Protein AF-0000000068950795 (afdb_homodimer)

pLDDT: mean 86.56, std 13.79, range [25.53, 97.75]

InterPro domains:
  IPR032710 NTF2-like domain superfamily [SSF54427] (11-137)

Secondary structure (DSSP, 8-state):
--PPPHHHHHHHHHHHHHHHHTT-THHHHHHEEEEEEEEEEE-GGGB--S--EESHHHHHIIIIIIHHHHEEEEEEEEES-HHHHEETTEEEEEEEEEEEETTTTEEEEEEEEEEEEEEE-TTS-EEEEEEEEEEEEEEEEE-GGGHHHHHHHHHS-SSEE-HHHHHHHHHHHHHH-GGGGGGGGGGGGG---/--PPPHHHHHHHHHHHHHHHHTT-THHHHHHEEEEEEEEEEE-GGGB--S--EESHHHHHIIIIIIHHHHEEEEEEEEES-HHHHEETTEEEEEEEEEEEETTTTEEEEEEEEEEEEEEE-TTS-EEEEEEEEEEEEEEEEE-GGGHHHHHHHHHS-SSEE-HHHHHHHHHHHHHH-GGGGGGHHHHGGGTT-

Foldseek 3Di:
DDDDDPVLVVVLVVLVCCCVVVVNVVSCPVSDDPPDDDDDDDPQVPPPDPPDDDDPVRVCCRVPVVCCVFWPPKAKAWEADQVVQDDPQKGKTKMWMWIARPVQQKIKIWIDIKIWGWDQDPVRDIDTPDIDDDTPDIDIGHDHVCPVVVLLVVQADPHYGYLVSLLVSLCVVCVVPVVSVVCNVVSCSHDDD/DDDDDPVLLVVLVVLVCCCVVVVNVVSCPVSDDPPDDDDDDDDQVPPPDPPDDDDPVRVCCRVPVVCCVFWPPKAKAWEADQVVQDDPQKGKTKMWMWIARPVQQKIKIWIDIKIWGWDQDPVRDIDTPDIDDDTPDIDIGRDHVCPVVVLLVVQADPHYGYLVSLLVSLCVVCVVPVVSVVCNVVSCSHPPD

Solvent-accessible surface area (backbone atoms only — not comparable to full-atom values): 19348 Å² total; per-residue (Å²): 132,93,54,65,53,68,69,58,54,51,51,34,54,50,33,44,50,49,12,41,46,64,65,33,46,70,39,30,60,70,23,28,30,70,76,15,40,36,40,66,47,30,39,12,78,43,37,49,51,78,63,72,26,66,17,24,67,45,40,20,41,54,61,11,58,57,39,54,74,48,36,40,81,40,47,61,29,43,39,45,60,65,76,79,31,55,55,68,45,31,33,59,41,28,31,40,36,42,30,30,35,57,92,72,39,20,34,34,42,32,34,31,36,39,39,41,32,49,41,63,45,97,84,63,52,72,22,34,38,31,40,36,43,35,34,44,31,35,38,66,43,88,23,76,88,45,53,66,56,51,52,53,58,70,68,46,60,80,43,68,23,50,39,66,57,46,34,49,48,38,51,53,50,26,70,75,33,67,90,44,48,75,48,57,74,62,37,53,54,61,63,66,131,132,92,54,65,54,66,70,59,55,51,50,34,53,52,33,44,51,48,12,42,46,63,65,34,46,71,39,30,60,70,22,28,30,68,76,15,39,35,40,63,46,30,40,11,81,42,40,49,50,76,63,73,28,66,17,24,67,44,40,20,40,54,60,11,57,57,41,55,74,50,38,41,81,39,47,63,30,43,38,43,58,67,75,78,30,55,55,67,43,29,33,61,40,28,30,40,36,41,29,29,34,57,92,72,40,19,34,34,42,34,32,30,36,39,39,40,31,48,41,63,46,98,84,63,52,71,22,33,38,29,40,36,44,37,34,44,29,36,38,69,41,88,23,77,88,45,53,65,57,53,52,52,58,71,68,46,62,81,42,69,23,49,37,68,58,46,35,50,47,40,51,51,50,26,71,75,35,66,89,43,48,76,48,57,72,63,39,56,52,48,61,80,116

Radius of gyration: 23.15 Å; Cα contacts (8 Å, |Δi|>4): 827; chains: 2; bounding box: 52×74×47 Å

Organism: Cupriavidus necator (strain ATCC 17699 / DSM 428 / KCTC 22496 / NCIMB 10442 / H16 / Stanier 337) (NCBI:txid381666)

Sequence (386 aa):
MNTIPLATAKARLAQYVEAKDNNRPALIHEAFAPDASLTFSIDTDSISFPPKAEGADAIASTLVSEFAKTFDRCRTYYIGDVAAALDGNAMTIPWLVVMRETAASALRVGKGHYRWGFAAGDDGTYRIASLHIHIERMDTIADPGAVTLAALQAALPYPWLPAPVLAAAIEAHTGAQPALGFLNVFAQAARRSMNTIPLATAKARLAQYVEAKDNNRPALIHEAFAPDASLTFSIDTDSISFPPKAEGADAIASTLVSEFAKTFDRCRTYYIGDVAAALDGNAMTIPWLVVMRETAASALRVGKGHYRWGFAAGDDGTYRIASLHIHIERMDTIADPGAVTLAALQAALPYPWLPAPVLAAAIEAHTGAQPALGFLNVFAQAARRS

Structure (mmCIF, N/CA/C/O backbone):
data_AF-0000000068950795-model_v1
#
loop_
_entity.id
_entity.type
_entity.pdbx_description
1 polymer 'Uncharacterized protein'
#
loop_
_atom_site.group_PDB
_atom_site.id
_atom_site.type_symbol
_atom_site.label_atom_id
_atom_site.label_alt_id
_atom_site.label_comp_id
_atom_site.label_asym_id
_atom_site.label_entity_id
_atom_site.label_seq_id
_atom_site.pdbx_PDB_ins_code
_atom_site.Cartn_x
_atom_site.Cartn_y
_atom_site.Cartn_z
_atom_site.occupancy
_atom_site.B_iso_or_equiv
_atom_site.auth_seq_id
_atom_site.auth_comp_id
_atom_site.auth_asym_id
_atom_site.auth_atom_id
_atom_site.pdbx_PDB_model_num
ATOM 1 N N . MET A 1 1 ? -5.453 -40.5 3.387 1 53.06 1 MET A N 1
ATOM 2 C CA . MET A 1 1 ? -6.082 -39.25 3.031 1 53.06 1 MET A CA 1
ATOM 3 C C . MET A 1 1 ? -5.555 -38.719 1.695 1 53.06 1 MET A C 1
ATOM 5 O O . MET A 1 1 ? -4.348 -38.719 1.464 1 53.06 1 MET A O 1
ATOM 9 N N . ASN A 1 2 ? -6.336 -38.75 0.492 1 81.88 2 ASN A N 1
ATOM 10 C CA . ASN A 1 2 ? -5.926 -38.562 -0.897 1 81.88 2 ASN A CA 1
ATOM 11 C C . ASN A 1 2 ? -5.324 -37.188 -1.134 1 81.88 2 ASN A C 1
ATOM 13 O O . ASN A 1 2 ? -5.871 -36.188 -0.681 1 81.88 2 ASN A O 1
ATOM 17 N N . THR A 1 3 ? -4.094 -37.188 -1.434 1 90.31 3 THR A N 1
ATOM 18 C CA . THR A 1 3 ? -3.322 -35.969 -1.699 1 90.31 3 THR A CA 1
ATOM 19 C C . THR A 1 3 ? -3.383 -35.594 -3.18 1 90.31 3 THR A C 1
ATOM 21 O O . THR A 1 3 ? -3.457 -36.469 -4.039 1 90.31 3 THR A O 1
ATOM 24 N N . ILE A 1 4 ? -3.445 -34.344 -3.441 1 94.31 4 ILE A N 1
ATOM 25 C CA . ILE A 1 4 ? -3.447 -33.875 -4.816 1 94.31 4 ILE A CA 1
ATOM 26 C C . ILE A 1 4 ? -2.199 -34.375 -5.543 1 94.31 4 ILE A C 1
ATOM 28 O O . ILE A 1 4 ? -1.091 -34.281 -5.008 1 94.31 4 ILE A O 1
ATOM 32 N N . PRO A 1 5 ? -2.396 -34.906 -6.781 1 94.69 5 PRO A N 1
ATOM 33 C CA . PRO A 1 5 ? -1.203 -35.188 -7.578 1 94.69 5 PRO A CA 1
ATOM 34 C C . PRO A 1 5 ? -0.426 -33.938 -7.957 1 94.69 5 PRO A C 1
ATOM 36 O O . PRO A 1 5 ? -1.027 -32.875 -8.25 1 94.69 5 PRO A O 1
ATOM 39 N N . LEU A 1 6 ? 0.836 -34.031 -7.93 1 95.12 6 LEU A N 1
ATOM 40 C CA . LEU A 1 6 ? 1.708 -32.875 -8.227 1 95.12 6 LEU A CA 1
ATOM 41 C C . LEU A 1 6 ? 1.369 -32.281 -9.586 1 95.12 6 LEU A C 1
ATOM 43 O O . LEU A 1 6 ? 1.326 -31.062 -9.727 1 95.12 6 LEU A O 1
ATOM 47 N N . ALA A 1 7 ? 1.138 -33.094 -10.562 1 95.62 7 ALA A N 1
ATOM 48 C CA . ALA A 1 7 ? 0.823 -32.625 -11.906 1 95.62 7 ALA A CA 1
ATOM 49 C C . ALA A 1 7 ? -0.441 -31.75 -11.898 1 95.62 7 ALA A C 1
ATOM 51 O O . ALA A 1 7 ? -0.521 -30.75 -12.609 1 95.62 7 ALA A O 1
ATOM 52 N N . THR A 1 8 ? -1.431 -32.188 -11.188 1 96 8 THR A N 1
ATOM 53 C CA . THR A 1 8 ? -2.68 -31.453 -11.078 1 96 8 THR A CA 1
ATOM 54 C C . THR A 1 8 ? -2.457 -30.109 -10.367 1 96 8 THR A C 1
ATOM 56 O O . THR A 1 8 ? -2.975 -29.078 -10.797 1 96 8 THR A O 1
ATOM 59 N N . ALA A 1 9 ? -1.714 -30.141 -9.266 1 96.44 9 ALA A N 1
ATOM 60 C CA . ALA A 1 9 ? -1.398 -28.906 -8.555 1 96.44 9 ALA A CA 1
ATOM 61 C C . ALA A 1 9 ? -0.709 -27.891 -9.469 1 96.44 9 ALA A C 1
ATOM 63 O O . ALA A 1 9 ? -1.107 -26.734 -9.531 1 96.44 9 ALA A O 1
ATOM 64 N N . LYS A 1 10 ? 0.241 -28.359 -10.188 1 96.12 10 LYS A N 1
ATOM 65 C CA . LYS A 1 10 ? 0.98 -27.484 -11.102 1 96.12 10 LYS A CA 1
ATOM 66 C C . LYS A 1 10 ? 0.072 -26.953 -12.195 1 96.12 10 LYS A C 1
ATOM 68 O O . LYS A 1 10 ? 0.216 -25.797 -12.617 1 96.12 10 LYS A O 1
ATOM 73 N N . ALA A 1 11 ? -0.825 -27.75 -12.656 1 96.69 11 ALA A N 1
ATOM 74 C CA . ALA A 1 11 ? -1.771 -27.312 -13.68 1 96.69 11 ALA A CA 1
ATOM 75 C C . ALA A 1 11 ? -2.664 -26.188 -13.156 1 96.69 11 ALA A C 1
ATOM 77 O O . ALA A 1 11 ? -2.959 -25.234 -13.883 1 96.69 11 ALA A O 1
ATOM 78 N N . ARG A 1 12 ? -3.119 -26.328 -11.922 1 97.38 12 ARG A N 1
ATOM 79 C CA . ARG A 1 12 ? -3.951 -25.281 -11.328 1 97.38 12 ARG A CA 1
ATOM 80 C C . ARG A 1 12 ? -3.17 -23.984 -11.164 1 97.38 12 ARG A C 1
ATOM 82 O O . ARG A 1 12 ? -3.689 -22.906 -11.438 1 97.38 12 ARG A O 1
ATOM 89 N N . LEU A 1 13 ? -1.91 -24.109 -10.727 1 97.38 13 LEU A N 1
ATOM 90 C CA . LEU A 1 13 ? -1.062 -22.922 -10.586 1 97.38 13 LEU A CA 1
ATOM 91 C C . LEU A 1 13 ? -0.834 -22.266 -11.938 1 97.38 13 LEU A C 1
ATOM 93 O O . LEU A 1 13 ? -0.883 -21.031 -12.039 1 97.38 13 LEU A O 1
ATOM 97 N N . ALA A 1 14 ? -0.626 -23.016 -12.945 1 97 14 ALA A N 1
ATOM 98 C CA . ALA A 1 14 ? -0.427 -22.484 -14.289 1 97 14 ALA A CA 1
ATOM 99 C C . ALA A 1 14 ? -1.685 -21.781 -14.789 1 97 14 ALA A C 1
ATOM 101 O O . ALA A 1 14 ? -1.602 -20.75 -15.453 1 97 14 ALA A O 1
ATOM 102 N N . GLN A 1 15 ? -2.807 -22.297 -14.508 1 96.94 15 GLN A N 1
ATOM 103 C CA . GLN A 1 15 ? -4.066 -21.672 -14.906 1 96.94 15 GLN A CA 1
ATOM 104 C C . GLN A 1 15 ? -4.254 -20.312 -14.219 1 96.94 15 GLN A C 1
ATOM 106 O O . GLN A 1 15 ? -4.734 -19.359 -14.836 1 96.94 15 GLN A O 1
ATOM 111 N N . TYR A 1 16 ? -3.865 -20.312 -12.992 1 97.25 16 TYR A N 1
ATOM 112 C CA . TYR A 1 16 ? -3.979 -19.047 -12.266 1 97.25 16 TYR A CA 1
ATOM 113 C C . TYR A 1 16 ? -3.145 -17.953 -12.938 1 97.25 16 TYR A C 1
ATOM 115 O O . TYR A 1 16 ? -3.652 -16.875 -13.242 1 97.25 16 TYR A O 1
ATOM 123 N N . VAL A 1 17 ? -1.873 -18.234 -13.125 1 97.06 17 VAL A N 1
ATOM 124 C CA . VAL A 1 17 ? -0.983 -17.234 -13.695 1 97.06 17 VAL A CA 1
ATOM 125 C C . VAL A 1 17 ? -1.445 -16.859 -15.102 1 97.06 17 VAL A C 1
ATOM 127 O O . VAL A 1 17 ? -1.407 -15.695 -15.492 1 97.06 17 VAL A O 1
ATOM 130 N N . GLU A 1 18 ? -1.907 -17.828 -15.844 1 96.88 18 GLU A N 1
ATOM 131 C CA . GLU A 1 18 ? -2.469 -17.547 -17.156 1 96.88 18 GLU A CA 1
ATOM 132 C C . GLU A 1 18 ? -3.664 -16.609 -17.062 1 96.88 18 GLU A C 1
ATOM 134 O O . GLU A 1 18 ? -3.797 -15.68 -17.859 1 96.88 18 GLU A O 1
ATOM 139 N N . ALA A 1 19 ? -4.547 -16.875 -16.188 1 96.62 19 ALA A N 1
ATOM 140 C CA . ALA A 1 19 ? -5.727 -16.031 -15.977 1 96.62 19 ALA A CA 1
ATOM 141 C C . ALA A 1 19 ? -5.328 -14.609 -15.633 1 96.62 19 ALA A C 1
ATOM 143 O O . ALA A 1 19 ? -5.746 -13.656 -16.297 1 96.62 19 ALA A O 1
ATOM 144 N N . LYS A 1 20 ? -4.484 -14.477 -14.578 1 94.19 20 LYS A N 1
ATOM 145 C CA . LYS A 1 20 ? -4.09 -13.18 -14.047 1 94.19 20 LYS A CA 1
ATOM 146 C C . LYS A 1 20 ? -3.242 -12.406 -15.062 1 94.19 20 LYS A C 1
ATOM 148 O O . LYS A 1 20 ? -3.568 -11.273 -15.414 1 94.19 20 LYS A O 1
ATOM 153 N N . ASP A 1 21 ? -2.15 -12.961 -15.602 1 95.62 21 ASP A N 1
ATOM 154 C CA . ASP A 1 21 ? -1.147 -12.242 -16.375 1 95.62 21 ASP A CA 1
ATOM 155 C C . ASP A 1 21 ? -1.647 -11.969 -17.797 1 95.62 21 ASP A C 1
ATOM 157 O O . ASP A 1 21 ? -1.124 -11.094 -18.484 1 95.62 21 ASP A O 1
ATOM 161 N N . ASN A 1 22 ? -2.684 -12.727 -18.234 1 94.44 22 ASN A N 1
ATOM 162 C CA . ASN A 1 22 ? -3.166 -12.555 -19.609 1 94.44 22 ASN A CA 1
ATOM 163 C C . ASN A 1 22 ? -4.633 -12.125 -19.625 1 94.44 22 ASN A C 1
ATOM 165 O O . ASN A 1 22 ? -5.305 -12.273 -20.656 1 94.44 22 ASN A O 1
ATOM 169 N N . ASN A 1 23 ? -5.137 -11.695 -18.578 1 92.75 23 ASN A N 1
ATOM 170 C CA . ASN A 1 23 ? -6.465 -11.109 -18.438 1 92.75 23 ASN A CA 1
ATOM 171 C C . ASN A 1 23 ? -7.547 -12.047 -18.953 1 92.75 23 ASN A C 1
ATOM 173 O O . ASN A 1 23 ? -8.344 -11.68 -19.812 1 92.75 23 ASN A O 1
ATOM 177 N N . ARG A 1 24 ? -7.551 -13.242 -18.438 1 95.94 24 ARG A N 1
ATOM 178 C CA . ARG A 1 24 ? -8.531 -14.266 -18.797 1 95.94 24 ARG A CA 1
ATOM 179 C C . ARG A 1 24 ? -9.289 -14.742 -17.562 1 95.94 24 ARG A C 1
ATOM 181 O O . ARG A 1 24 ? -9.086 -15.859 -17.078 1 95.94 24 ARG A O 1
ATOM 188 N N . PRO A 1 25 ? -10.297 -14 -17.094 1 93.81 25 PRO A N 1
ATOM 189 C CA . PRO A 1 25 ? -10.977 -14.289 -15.836 1 93.81 25 PRO A CA 1
ATOM 190 C C . PRO A 1 25 ? -11.711 -15.633 -15.852 1 93.81 25 PRO A C 1
ATOM 192 O O . PRO A 1 25 ? -11.875 -16.266 -14.805 1 93.81 25 PRO A O 1
ATOM 195 N N . ALA A 1 26 ? -12.086 -16.172 -16.953 1 95.69 26 ALA A N 1
ATOM 196 C CA . ALA A 1 26 ? -12.812 -17.438 -17.047 1 95.69 26 ALA A CA 1
ATOM 197 C C . ALA A 1 26 ? -11.969 -18.594 -16.516 1 95.69 26 ALA A C 1
ATOM 199 O O . ALA A 1 26 ? -12.508 -19.578 -15.992 1 95.69 26 ALA A O 1
ATOM 200 N N . LEU A 1 27 ? -10.664 -18.516 -16.656 1 97.19 27 LEU A N 1
ATOM 201 C CA . LEU A 1 27 ? -9.766 -19.578 -16.219 1 97.19 27 LEU A CA 1
ATOM 202 C C . LEU A 1 27 ? -9.758 -19.688 -14.703 1 97.19 27 LEU A C 1
ATOM 204 O O . LEU A 1 27 ? -9.352 -20.719 -14.156 1 97.19 27 LEU A O 1
ATOM 208 N N . ILE A 1 28 ? -10.203 -18.594 -14.008 1 96.69 28 ILE A N 1
ATOM 209 C CA . ILE A 1 28 ? -10.305 -18.656 -12.547 1 96.69 28 ILE A CA 1
ATOM 210 C C . ILE A 1 28 ? -11.359 -19.688 -12.156 1 96.69 28 ILE A C 1
ATOM 212 O O . ILE A 1 28 ? -11.172 -20.438 -11.195 1 96.69 28 ILE A O 1
ATOM 216 N N . HIS A 1 29 ? -12.367 -19.828 -12.93 1 94.56 29 HIS A N 1
ATOM 217 C CA . HIS A 1 29 ? -13.453 -20.766 -12.617 1 94.56 29 HIS A CA 1
ATOM 218 C C . HIS A 1 29 ? -13.016 -22.203 -12.828 1 94.56 29 HIS A C 1
ATOM 220 O O . HIS A 1 29 ? -13.602 -23.125 -12.258 1 94.56 29 HIS A O 1
ATOM 226 N N . GLU A 1 30 ? -11.969 -22.391 -13.594 1 94.56 30 GLU A N 1
ATOM 227 C CA . GLU A 1 30 ? -11.422 -23.734 -13.805 1 94.56 30 GLU A CA 1
ATOM 228 C C . GLU A 1 30 ? -10.398 -24.078 -12.727 1 94.56 30 GLU A C 1
ATOM 230 O O . GLU A 1 30 ? -10.328 -25.234 -12.289 1 94.56 30 GLU A O 1
ATOM 235 N N . ALA A 1 31 ? -9.695 -23.141 -12.258 1 97.25 31 ALA A N 1
ATOM 236 C CA . ALA A 1 31 ? -8.57 -23.375 -11.359 1 97.25 31 ALA A CA 1
ATOM 237 C C . ALA A 1 31 ? -9.023 -23.406 -9.906 1 97.25 31 ALA A C 1
ATOM 239 O O . ALA A 1 31 ? -8.492 -24.172 -9.094 1 97.25 31 ALA A O 1
ATOM 240 N N . PHE A 1 32 ? -10.047 -22.562 -9.586 1 97.25 32 PHE A N 1
ATOM 241 C CA . PHE A 1 32 ? -10.477 -22.375 -8.203 1 97.25 32 PHE A CA 1
ATOM 242 C C . PHE A 1 32 ? -11.805 -23.078 -7.945 1 97.25 32 PHE A C 1
ATOM 244 O O . PHE A 1 32 ? -12.641 -23.172 -8.844 1 97.25 32 PHE A O 1
ATOM 251 N N . ALA A 1 33 ? -11.938 -23.609 -6.715 1 96.38 33 ALA A N 1
ATOM 252 C CA . ALA A 1 33 ? -13.25 -24.062 -6.27 1 96.38 33 ALA A CA 1
ATOM 253 C C . ALA A 1 33 ? -14.25 -22.906 -6.262 1 96.38 33 ALA A C 1
ATOM 255 O O . ALA A 1 33 ? -13.883 -21.75 -6.023 1 96.38 33 ALA A O 1
ATOM 256 N N . PRO A 1 34 ? -15.547 -23.188 -6.48 1 94 34 PRO A N 1
ATOM 257 C CA . PRO A 1 34 ? -16.562 -22.141 -6.527 1 94 34 PRO A CA 1
ATOM 258 C C . PRO A 1 34 ? -16.625 -21.312 -5.246 1 94 34 PRO A C 1
ATOM 260 O O . PRO A 1 34 ? -16.984 -20.125 -5.281 1 94 34 PRO A O 1
ATOM 263 N N . ASP A 1 35 ? -16.281 -21.938 -4.145 1 92.06 35 ASP A N 1
ATOM 264 C CA . ASP A 1 35 ? -16.375 -21.25 -2.859 1 92.06 35 ASP A CA 1
ATOM 265 C C . ASP A 1 35 ? -14.984 -20.953 -2.297 1 92.06 35 ASP A C 1
ATOM 267 O O . ASP A 1 35 ? -14.812 -20.859 -1.082 1 92.06 35 ASP A O 1
ATOM 271 N N . ALA A 1 36 ? -14 -20.891 -3.158 1 94.44 36 ALA A N 1
ATOM 272 C CA . ALA A 1 36 ? -12.625 -20.656 -2.74 1 94.44 36 ALA A CA 1
ATOM 273 C C . ALA A 1 36 ? -12.492 -19.328 -2.008 1 94.44 36 ALA A C 1
ATOM 275 O O . ALA A 1 36 ? -13.297 -18.422 -2.209 1 94.44 36 ALA A O 1
ATOM 276 N N . SER A 1 37 ? -11.414 -19.203 -1.14 1 89.94 37 SER A N 1
ATOM 277 C CA . SER A 1 37 ? -11.133 -17.984 -0.387 1 89.94 37 SER A CA 1
ATOM 278 C C . SER A 1 37 ? -9.781 -17.391 -0.778 1 89.94 37 SER A C 1
ATOM 280 O O . SER A 1 37 ? -8.82 -18.141 -1 1 89.94 37 SER A O 1
ATOM 282 N N . LEU A 1 38 ? -9.758 -16.078 -0.862 1 87.19 38 LEU A N 1
ATOM 283 C CA . LEU A 1 38 ? -8.562 -15.281 -1.112 1 87.19 38 LEU A CA 1
ATOM 284 C C . LEU A 1 38 ? -8.305 -14.305 0.029 1 87.19 38 LEU A C 1
ATOM 286 O O . LEU A 1 38 ? -9.203 -13.562 0.432 1 87.19 38 LEU A O 1
ATOM 290 N N . THR A 1 39 ? -7.086 -14.352 0.556 1 80.38 39 THR A N 1
ATOM 291 C CA . THR A 1 39 ? -6.676 -13.406 1.591 1 80.38 39 THR A CA 1
ATOM 292 C C . THR A 1 39 ? -5.312 -12.805 1.266 1 80.38 39 THR A C 1
ATOM 294 O O . THR A 1 39 ? -4.555 -13.367 0.473 1 80.38 39 THR A O 1
ATOM 297 N N . PHE A 1 40 ? -5.043 -11.562 1.867 1 78.12 40 PHE A N 1
ATOM 298 C CA . PHE A 1 40 ? -3.793 -10.852 1.642 1 78.12 40 PHE A CA 1
ATOM 299 C C . PHE A 1 40 ? -3.139 -10.469 2.965 1 78.12 40 PHE A C 1
ATOM 301 O O . PHE A 1 40 ? -3.83 -10.219 3.955 1 78.12 40 PHE A O 1
ATOM 308 N N . SER A 1 41 ? -1.754 -10.516 2.973 1 72.81 41 SER A N 1
ATOM 309 C CA . SER A 1 41 ? -0.962 -9.82 3.98 1 72.81 41 SER A CA 1
ATOM 310 C C . SER A 1 41 ? 0.214 -9.086 3.348 1 72.81 41 SER A C 1
ATOM 312 O O . SER A 1 41 ? 0.614 -9.391 2.223 1 72.81 41 SER A O 1
ATOM 314 N N . ILE A 1 42 ? 0.66 -7.938 3.938 1 67.56 42 ILE A N 1
ATOM 315 C CA . ILE A 1 42 ? 1.741 -7.137 3.373 1 67.56 42 ILE A CA 1
ATOM 316 C C . ILE A 1 42 ? 2.705 -6.719 4.48 1 67.56 42 ILE A C 1
ATOM 318 O O . ILE A 1 42 ? 2.279 -6.348 5.574 1 67.56 42 ILE A O 1
ATOM 322 N N . ASP A 1 43 ? 4.055 -7.023 4.059 1 60.44 43 ASP A N 1
ATOM 323 C CA . ASP A 1 43 ? 5.051 -6.375 4.906 1 60.44 43 ASP A CA 1
ATOM 324 C C . ASP A 1 43 ? 5.082 -4.867 4.664 1 60.44 43 ASP A C 1
ATOM 326 O O . ASP A 1 43 ? 5.523 -4.41 3.607 1 60.44 43 ASP A O 1
ATOM 330 N N . THR A 1 44 ? 4.551 -4.176 5.469 1 52.25 44 THR A N 1
ATOM 331 C CA . THR A 1 44 ? 4.367 -2.736 5.305 1 52.25 44 THR A CA 1
ATOM 332 C C . THR A 1 44 ? 5.715 -2.021 5.266 1 52.25 44 THR A C 1
ATOM 334 O O . THR A 1 44 ? 5.852 -0.978 4.625 1 52.25 44 THR A O 1
ATOM 337 N N . ASP A 1 45 ? 6.703 -2.525 5.934 1 48.62 45 ASP A N 1
ATOM 338 C CA . ASP A 1 45 ? 7.988 -1.844 6.012 1 48.62 45 ASP A CA 1
ATOM 339 C C . ASP A 1 45 ? 8.695 -1.848 4.656 1 48.62 45 ASP A C 1
ATOM 341 O O . ASP A 1 45 ? 9.594 -1.038 4.418 1 48.62 45 ASP A O 1
ATOM 345 N N . SER A 1 46 ? 8.281 -2.717 3.76 1 48.06 46 SER A N 1
ATOM 346 C CA . SER A 1 46 ? 9.031 -2.924 2.523 1 48.06 46 SER A CA 1
ATOM 347 C C . SER A 1 46 ? 8.25 -2.422 1.313 1 48.06 46 SER A C 1
ATOM 349 O O . SER A 1 46 ? 8.719 -2.525 0.179 1 48.06 46 SER A O 1
ATOM 351 N N . ILE A 1 47 ? 7.031 -2.033 1.558 1 50.22 47 ILE A N 1
ATOM 352 C CA . ILE A 1 47 ? 6.305 -1.499 0.411 1 50.22 47 ILE A CA 1
ATOM 353 C C . ILE A 1 47 ? 6.848 -0.117 0.054 1 50.22 47 ILE A C 1
ATOM 355 O O . ILE A 1 47 ? 6.973 0.75 0.921 1 50.22 47 ILE A O 1
ATOM 359 N N . SER A 1 48 ? 7.73 0.013 -0.824 1 46.59 48 SER A N 1
ATOM 360 C CA . SER A 1 48 ? 8.242 1.312 -1.252 1 46.59 48 SER A CA 1
ATOM 361 C C . SER A 1 48 ? 7.109 2.232 -1.692 1 46.59 48 SER A C 1
ATOM 363 O O . SER A 1 48 ? 6.344 1.895 -2.596 1 46.59 48 SER A O 1
ATOM 365 N N . PHE A 1 49 ? 6.449 2.838 -0.762 1 49.03 49 PHE A N 1
ATOM 366 C CA . PHE A 1 49 ? 5.684 4.023 -1.121 1 49.03 49 PHE A CA 1
ATOM 367 C C . PHE A 1 49 ? 6.473 4.91 -2.076 1 49.03 49 PHE A C 1
ATOM 369 O O . PHE A 1 49 ? 7.695 4.801 -2.166 1 49.03 49 PHE A O 1
ATOM 376 N N . PRO A 1 50 ? 5.715 5.824 -2.752 1 47 50 PRO A N 1
ATOM 377 C CA . PRO A 1 50 ? 6.512 6.754 -3.559 1 47 50 PRO A CA 1
ATOM 378 C C . PRO A 1 50 ? 7.84 7.117 -2.898 1 47 50 PRO A C 1
ATOM 380 O O . PRO A 1 50 ? 7.898 7.293 -1.679 1 47 50 PRO A O 1
ATOM 383 N N . PRO A 1 51 ? 8.875 6.797 -3.58 1 51.66 51 PRO A N 1
ATOM 384 C CA . PRO A 1 51 ? 10.234 7.176 -3.18 1 51.66 51 PRO A CA 1
ATOM 385 C C . PRO A 1 51 ? 10.273 8.508 -2.432 1 51.66 51 PRO A C 1
ATOM 387 O O . PRO A 1 51 ? 9.305 9.266 -2.461 1 51.66 51 PRO A O 1
ATOM 390 N N . LYS A 1 52 ? 11.328 8.719 -1.675 1 62.38 52 LYS A N 1
ATOM 391 C CA . LYS A 1 52 ? 11.758 10.039 -1.222 1 62.38 52 LYS A CA 1
ATOM 392 C C . LYS A 1 52 ? 11.516 11.094 -2.297 1 62.38 52 LYS A C 1
ATOM 394 O O . LYS A 1 52 ? 11.734 10.836 -3.484 1 62.38 52 LYS A O 1
ATOM 399 N N . ALA A 1 53 ? 10.664 11.984 -1.87 1 74.88 53 ALA A N 1
ATOM 400 C CA . ALA A 1 53 ? 10.578 13.172 -2.717 1 74.88 53 ALA A CA 1
ATOM 401 C C . ALA A 1 53 ? 11.406 14.312 -2.139 1 74.88 53 ALA A C 1
ATOM 403 O O . ALA A 1 53 ? 11.391 14.555 -0.929 1 74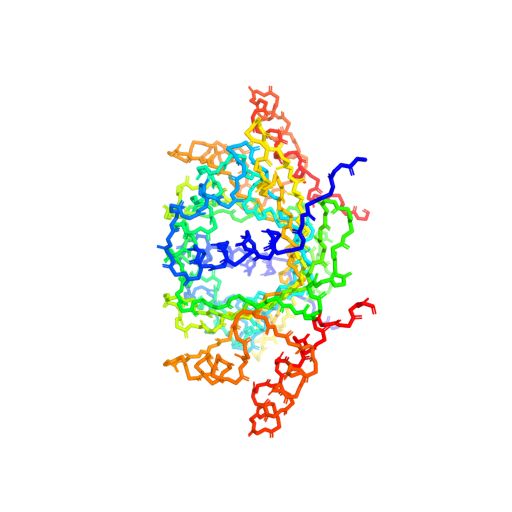.88 53 ALA A O 1
ATOM 404 N N . GLU A 1 54 ? 12.242 14.852 -3.02 1 82.12 54 GLU A N 1
ATOM 405 C CA . GLU A 1 54 ? 13.055 15.992 -2.602 1 82.12 54 GLU A CA 1
ATOM 406 C C . GLU A 1 54 ? 12.656 17.266 -3.354 1 82.12 54 GLU A C 1
ATOM 408 O O . GLU A 1 54 ? 12.516 17.25 -4.578 1 82.12 54 GLU A O 1
ATOM 413 N N . GLY A 1 55 ? 12.445 18.312 -2.49 1 90.06 55 GLY A N 1
ATOM 414 C CA . GLY A 1 55 ? 12.086 19.609 -3.068 1 90.06 55 GLY A CA 1
ATOM 415 C C . GLY A 1 55 ? 10.586 19.844 -3.107 1 90.06 55 GLY A C 1
ATOM 416 O O . GLY A 1 55 ? 9.812 18.906 -3.309 1 90.06 55 GLY A O 1
ATOM 417 N N . ALA A 1 56 ? 10.258 21.109 -2.982 1 92.25 56 ALA A N 1
ATOM 418 C CA . ALA A 1 56 ? 8.859 21.5 -2.873 1 92.25 56 ALA A CA 1
ATOM 419 C C . ALA A 1 56 ? 8.078 21.094 -4.121 1 92.25 56 ALA A C 1
ATOM 421 O O . ALA A 1 56 ? 6.91 20.703 -4.031 1 92.25 56 ALA A O 1
ATOM 422 N N . ASP A 1 57 ? 8.719 21.141 -5.262 1 90.19 57 ASP A N 1
ATOM 423 C CA . ASP A 1 57 ? 8.039 20.766 -6.504 1 90.19 57 ASP A CA 1
ATOM 424 C C . ASP A 1 57 ? 7.645 19.297 -6.492 1 90.19 57 ASP A C 1
ATOM 426 O O . ASP A 1 57 ? 6.512 18.953 -6.824 1 90.19 57 ASP A O 1
ATOM 430 N N . ALA A 1 58 ? 8.633 18.547 -6.152 1 81.75 58 ALA A N 1
ATOM 431 C CA . ALA A 1 58 ? 8.375 17.109 -6.121 1 81.75 58 ALA A CA 1
ATOM 432 C C . ALA A 1 58 ? 7.352 16.75 -5.047 1 81.75 58 ALA A C 1
ATOM 434 O O . ALA A 1 58 ? 6.508 15.875 -5.254 1 81.75 58 ALA A O 1
ATOM 435 N N . ILE A 1 59 ? 7.406 17.406 -3.977 1 89.06 59 ILE A N 1
ATOM 436 C CA . ILE A 1 59 ? 6.469 17.172 -2.883 1 89.06 59 ILE A CA 1
ATOM 437 C C . ILE A 1 59 ? 5.062 17.594 -3.311 1 89.06 59 ILE A C 1
ATOM 439 O O . ILE A 1 59 ? 4.098 16.844 -3.1 1 89.06 59 ILE A O 1
ATOM 443 N N . ALA A 1 60 ? 4.949 18.703 -3.973 1 91.69 60 ALA A N 1
ATOM 444 C CA . ALA A 1 60 ? 3.66 19.141 -4.496 1 91.69 60 ALA A CA 1
ATOM 445 C C . ALA A 1 60 ? 3.088 18.125 -5.48 1 91.69 60 ALA A C 1
ATOM 447 O O . ALA A 1 60 ? 1.902 17.797 -5.414 1 91.69 60 ALA A O 1
ATOM 448 N N . SER A 1 61 ? 3.906 17.703 -6.312 1 83.19 61 SER A N 1
ATOM 449 C CA . SER A 1 61 ? 3.477 16.703 -7.293 1 83.19 61 SER A CA 1
ATOM 450 C C . SER A 1 61 ? 2.982 15.438 -6.613 1 83.19 61 SER A C 1
ATOM 452 O O . SER A 1 61 ? 1.908 14.93 -6.941 1 83.19 61 SER A O 1
ATOM 454 N N . THR A 1 62 ? 3.719 15 -5.637 1 78.5 62 THR A N 1
ATOM 455 C CA . THR A 1 62 ? 3.449 13.734 -4.973 1 78.5 62 THR A CA 1
ATOM 456 C C . THR A 1 62 ? 2.199 13.836 -4.102 1 78.5 62 THR A C 1
ATOM 458 O O . THR A 1 62 ? 1.28 13.023 -4.23 1 78.5 62 THR A O 1
ATOM 461 N N . LEU A 1 63 ? 2.094 14.828 -3.221 1 88.62 63 LEU A N 1
ATOM 462 C CA . LEU A 1 63 ? 1.101 14.859 -2.152 1 88.62 63 LEU A CA 1
ATOM 463 C C . LEU A 1 63 ? -0.167 15.57 -2.611 1 88.62 63 LEU A C 1
ATOM 465 O O . LEU A 1 63 ? -1.199 15.508 -1.938 1 88.62 63 LEU A O 1
ATOM 469 N N . VAL A 1 64 ? -0.092 16.25 -3.779 1 91.25 64 VAL A N 1
ATOM 470 C CA . VAL A 1 64 ? -1.267 17.016 -4.184 1 91.25 64 VAL A CA 1
ATOM 471 C C . VAL A 1 64 ? -1.715 16.578 -5.574 1 91.25 64 VAL A C 1
ATOM 473 O O . VAL A 1 64 ? -2.719 15.883 -5.723 1 91.25 64 VAL A O 1
ATOM 476 N N . SER A 1 65 ? -0.876 16.797 -6.586 1 86.44 65 SER A N 1
ATOM 477 C CA . SER A 1 65 ? -1.324 16.641 -7.965 1 86.44 65 SER A CA 1
ATOM 478 C C . SER A 1 65 ? -1.546 15.164 -8.305 1 86.44 65 SER A C 1
ATOM 480 O O . SER A 1 65 ? -2.592 14.797 -8.844 1 86.44 65 SER A O 1
ATOM 482 N N . GLU A 1 66 ? -0.591 14.352 -7.992 1 71.5 66 GLU A N 1
ATOM 483 C CA . GLU A 1 66 ? -0.732 12.93 -8.289 1 71.5 66 GLU A CA 1
ATOM 484 C C . GLU A 1 66 ? -1.776 12.281 -7.387 1 71.5 66 GLU A C 1
ATOM 486 O O . GLU A 1 66 ? -2.535 11.414 -7.832 1 71.5 66 GLU A O 1
ATOM 491 N N . PHE A 1 67 ? -1.78 12.695 -6.191 1 82.38 67 PHE A N 1
ATOM 492 C CA . PHE A 1 67 ? -2.75 12.219 -5.215 1 82.38 67 PHE A CA 1
ATOM 493 C C . PHE A 1 67 ? -4.172 12.484 -5.688 1 82.38 67 PHE A C 1
ATOM 495 O O . PHE A 1 67 ? -5.027 11.594 -5.637 1 82.38 67 PHE A O 1
ATOM 502 N N . ALA A 1 68 ? -4.422 13.617 -6.273 1 85 68 ALA A N 1
ATOM 503 C CA . ALA A 1 68 ? -5.762 14.07 -6.648 1 85 68 ALA A CA 1
ATOM 504 C C . ALA A 1 68 ? -6.273 13.305 -7.867 1 85 68 ALA A C 1
ATOM 506 O O . ALA A 1 68 ? -7.469 13.344 -8.172 1 85 68 ALA A O 1
ATOM 507 N N . LYS A 1 69 ? -5.418 12.648 -8.562 1 75.12 69 LYS A N 1
ATOM 508 C CA . LYS A 1 69 ? -5.84 11.859 -9.719 1 75.12 69 LYS A CA 1
ATOM 509 C C . LYS A 1 69 ? -6.594 10.602 -9.281 1 75.12 69 LYS A C 1
ATOM 511 O O . LYS A 1 69 ? -7.418 10.078 -10.023 1 75.12 69 LYS A O 1
ATOM 516 N N . THR A 1 70 ? -6.336 10.148 -8.102 1 71.94 70 THR A N 1
ATOM 517 C CA . THR A 1 70 ? -6.871 8.875 -7.656 1 71.94 70 THR A CA 1
ATOM 518 C C . THR A 1 70 ? -7.898 9.078 -6.543 1 71.94 70 THR A C 1
ATOM 520 O O . THR A 1 70 ? -8.828 8.281 -6.398 1 71.94 70 THR A O 1
ATOM 523 N N . PHE A 1 71 ? -7.637 10.117 -5.75 1 84.5 71 PHE A N 1
ATOM 524 C CA . PHE A 1 71 ? -8.453 10.297 -4.559 1 84.5 71 PHE A CA 1
ATOM 525 C C . PHE A 1 71 ? -9.156 11.648 -4.582 1 84.5 71 PHE A C 1
ATOM 527 O O . PHE A 1 71 ? -8.578 12.648 -5.023 1 84.5 71 PHE A O 1
ATOM 534 N N . ASP A 1 72 ? -10.414 11.602 -4.188 1 92.56 72 ASP A N 1
ATOM 535 C CA . ASP A 1 72 ? -11.148 12.852 -4.016 1 92.56 72 ASP A CA 1
ATOM 536 C C . ASP A 1 72 ? -11.891 12.867 -2.682 1 92.56 72 ASP A C 1
ATOM 538 O O . ASP A 1 72 ? -11.898 11.875 -1.953 1 92.56 72 ASP A O 1
ATOM 542 N N . ARG A 1 73 ? -12.344 14.156 -2.264 1 96.19 73 ARG A N 1
ATOM 543 C CA . ARG A 1 73 ? -13.055 14.398 -1.011 1 96.19 73 ARG A CA 1
ATOM 544 C C . ARG A 1 73 ? -12.188 14.016 0.188 1 96.19 73 ARG A C 1
ATOM 546 O O . ARG A 1 73 ? -12.664 13.352 1.112 1 96.19 73 ARG A O 1
ATOM 553 N N . CYS A 1 74 ? -11 14.336 0.043 1 96.25 74 CYS A N 1
ATOM 554 C CA . CYS A 1 74 ? -10.031 14 1.075 1 96.25 74 CYS A CA 1
ATOM 555 C C . CYS A 1 74 ? -10.141 14.938 2.266 1 96.25 74 CYS A C 1
ATOM 557 O O . CYS A 1 74 ? -10.258 16.156 2.09 1 96.25 74 CYS A O 1
ATOM 559 N N . ARG A 1 75 ? -10.141 14.391 3.477 1 97.75 75 ARG A N 1
ATOM 560 C CA . ARG A 1 75 ? -9.922 15.148 4.707 1 97.75 75 ARG A CA 1
ATOM 561 C C . ARG A 1 75 ? -8.875 14.469 5.582 1 97.75 75 ARG A C 1
ATOM 563 O O . ARG A 1 75 ? -9 13.289 5.918 1 97.75 75 ARG A O 1
ATOM 570 N N . THR A 1 76 ? -7.852 15.227 5.891 1 97.5 76 THR A N 1
ATOM 571 C CA . THR A 1 76 ? -6.77 14.812 6.777 1 97.5 76 THR A CA 1
ATOM 572 C C . THR A 1 76 ? -6.918 15.461 8.148 1 97.5 76 THR A C 1
ATOM 574 O O . THR A 1 76 ? -7.109 16.672 8.25 1 97.5 76 THR A O 1
ATOM 577 N N . TYR A 1 77 ? -6.863 14.664 9.203 1 97.62 77 TYR A N 1
ATOM 578 C CA . TYR A 1 77 ? -7.039 15.133 10.578 1 97.62 77 TYR A CA 1
ATOM 579 C C . TYR A 1 77 ? -5.766 14.938 11.383 1 97.62 77 TYR A C 1
ATOM 581 O O . TYR A 1 77 ? -5.141 13.875 11.32 1 97.62 77 TYR A O 1
ATOM 589 N N . TYR A 1 78 ? -5.371 16.047 12.062 1 97.56 78 TYR A N 1
ATOM 590 C CA . TYR A 1 78 ? -4.363 15.945 13.117 1 97.56 78 TYR A CA 1
ATOM 591 C C . TYR A 1 78 ? -4.996 15.547 14.445 1 97.56 78 TYR A C 1
ATOM 593 O O . TYR A 1 78 ? -5.879 16.25 14.945 1 97.56 78 TYR A O 1
ATOM 601 N N . ILE A 1 79 ? -4.465 14.484 15.031 1 96.81 79 ILE A N 1
ATOM 602 C CA . ILE A 1 79 ? -5.125 13.945 16.219 1 96.81 79 ILE A CA 1
ATOM 603 C C . ILE A 1 79 ? -4.344 14.336 17.469 1 96.81 79 ILE A C 1
ATOM 605 O O . ILE A 1 79 ? -3.129 14.141 17.531 1 96.81 79 ILE A O 1
ATOM 609 N N . GLY A 1 80 ? -5.082 14.914 18.438 1 94.25 80 GLY A N 1
ATOM 610 C CA . GLY A 1 80 ? -4.477 15.188 19.734 1 94.25 80 GLY A CA 1
ATOM 611 C C . GLY A 1 80 ? -4.062 16.641 19.906 1 94.25 80 GLY A C 1
ATOM 612 O O . GLY A 1 80 ? -4.652 17.531 19.297 1 94.25 80 GLY A O 1
ATOM 613 N N . ASP A 1 81 ? -3.148 16.812 20.75 1 92.69 81 ASP A N 1
ATOM 614 C CA . ASP A 1 81 ? -2.693 18.141 21.109 1 92.69 81 ASP A CA 1
ATOM 615 C C . ASP A 1 81 ? -1.433 18.531 20.328 1 92.69 81 ASP A C 1
ATOM 617 O O . ASP A 1 81 ? -0.325 18.141 20.719 1 92.69 81 ASP A O 1
ATOM 621 N N . VAL A 1 82 ? -1.66 19.359 19.406 1 91.19 82 VAL A N 1
ATOM 622 C CA . VAL A 1 82 ? -0.576 19.766 18.516 1 91.19 82 VAL A CA 1
ATOM 623 C C . VAL A 1 82 ? 0.461 20.562 19.312 1 91.19 82 VAL A C 1
ATOM 625 O O . VAL A 1 82 ? 1.664 20.438 19.062 1 91.19 82 VAL A O 1
ATOM 628 N N . ALA A 1 83 ? -0.019 21.406 20.203 1 91.81 83 ALA A N 1
ATOM 629 C CA . ALA A 1 83 ? 0.908 22.188 21 1 91.81 83 ALA A CA 1
ATOM 630 C C . ALA A 1 83 ? 1.845 21.297 21.812 1 91.81 83 ALA A C 1
ATOM 632 O O . ALA A 1 83 ? 3.047 21.562 21.891 1 91.81 83 ALA A O 1
ATOM 633 N N . ALA A 1 84 ? 1.308 20.297 22.375 1 92.06 84 ALA A N 1
ATOM 634 C CA . ALA A 1 84 ? 2.09 19.375 23.203 1 92.06 84 ALA A CA 1
ATOM 635 C C . ALA A 1 84 ? 3.047 18.547 22.344 1 92.06 84 ALA A C 1
ATOM 637 O O . ALA A 1 84 ? 4.023 18 22.844 1 92.06 84 ALA A O 1
ATOM 638 N N . ALA A 1 85 ? 2.801 18.531 21.047 1 93.25 85 ALA A N 1
ATOM 639 C CA . ALA A 1 85 ? 3.594 17.703 20.141 1 93.25 85 ALA A CA 1
ATOM 640 C C . ALA A 1 85 ? 4.863 18.422 19.703 1 93.25 85 ALA A C 1
ATOM 642 O O . ALA A 1 85 ? 5.793 17.797 19.188 1 93.25 85 ALA A O 1
ATOM 643 N N . LEU A 1 86 ? 4.949 19.734 19.891 1 95.19 86 LEU A N 1
ATOM 644 C CA . LEU A 1 86 ? 6.117 20.484 19.453 1 95.19 86 LEU A CA 1
ATOM 645 C C . LEU A 1 86 ? 7.301 20.234 20.375 1 95.19 86 LEU A C 1
ATOM 647 O O . LEU A 1 86 ? 7.176 20.375 21.594 1 95.19 86 LEU A O 1
ATOM 651 N N . ASP A 1 87 ? 8.406 19.766 19.906 1 94.69 87 ASP A N 1
ATOM 652 C CA . ASP A 1 87 ? 9.68 19.547 20.578 1 94.69 87 ASP A CA 1
ATOM 653 C C . ASP A 1 87 ? 10.836 20.172 19.812 1 94.69 87 ASP A C 1
ATOM 655 O O . ASP A 1 87 ? 11.398 19.547 18.906 1 94.69 87 ASP A O 1
ATOM 659 N N . GLY A 1 88 ? 11.227 21.375 20.25 1 95 88 GLY A N 1
ATOM 660 C CA . GLY A 1 88 ? 12.188 22.109 19.453 1 95 88 GLY A CA 1
ATOM 661 C C . GLY A 1 88 ? 11.656 22.5 18.094 1 95 88 GLY A C 1
ATOM 662 O O . GLY A 1 88 ? 10.648 23.219 17.984 1 95 88 GLY A O 1
ATOM 663 N N . ASN A 1 89 ? 12.312 22.016 17.062 1 96.62 89 ASN A N 1
ATOM 664 C CA . ASN A 1 89 ? 11.891 22.312 15.695 1 96.62 89 ASN A CA 1
ATOM 665 C C . ASN A 1 89 ? 11.305 21.078 15.008 1 96.62 89 ASN A C 1
ATOM 667 O O . ASN A 1 89 ? 11.445 20.906 13.789 1 96.62 89 ASN A O 1
ATOM 671 N N . ALA A 1 90 ? 10.75 20.203 15.836 1 96.12 90 ALA A N 1
ATOM 672 C CA . ALA A 1 90 ? 10.148 18.984 15.32 1 96.12 90 ALA A CA 1
ATOM 673 C C . ALA A 1 90 ? 8.805 18.703 15.992 1 96.12 90 ALA A C 1
ATOM 675 O O . ALA A 1 90 ? 8.539 19.203 17.094 1 96.12 90 ALA A O 1
ATOM 676 N N . MET A 1 91 ? 8.023 17.953 15.25 1 96.56 91 MET A N 1
ATOM 677 C CA . MET A 1 91 ? 6.727 17.531 15.766 1 96.56 91 MET A CA 1
ATOM 678 C C . MET A 1 91 ? 6.363 16.141 15.25 1 96.56 91 MET A C 1
ATOM 680 O O . MET A 1 91 ? 6.594 15.828 14.078 1 96.56 91 MET A O 1
ATOM 684 N N . THR A 1 92 ? 5.855 15.32 16.156 1 94.38 92 THR A N 1
ATOM 685 C CA . THR A 1 92 ? 5.238 14.062 15.781 1 94.38 92 THR A CA 1
ATOM 686 C C . THR A 1 92 ? 3.76 14.047 16.156 1 94.38 92 THR A C 1
ATOM 688 O O . THR A 1 92 ? 3.414 14.234 17.328 1 94.38 92 THR A O 1
ATOM 691 N N . ILE A 1 93 ? 2.914 13.836 15.086 1 95.81 93 ILE A N 1
ATOM 692 C CA . ILE A 1 93 ? 1.477 13.945 15.312 1 95.81 93 ILE A CA 1
ATOM 693 C C . ILE A 1 93 ? 0.76 12.758 14.672 1 95.81 93 ILE A C 1
ATOM 695 O O . ILE A 1 93 ? 0.992 12.445 13.5 1 95.81 93 ILE A O 1
ATOM 699 N N . PRO A 1 94 ? -0.121 12.047 15.461 1 94.69 94 PRO A N 1
ATOM 700 C CA . PRO A 1 94 ? -0.989 11.07 14.812 1 94.69 94 PRO A CA 1
ATOM 701 C C . PRO A 1 94 ? -1.95 11.711 13.812 1 94.69 94 PRO A C 1
ATOM 703 O O . PRO A 1 94 ? -2.357 12.859 13.984 1 94.69 94 PRO A O 1
ATOM 706 N N . TRP A 1 95 ? -2.223 10.953 12.789 1 95.81 95 TRP A N 1
ATOM 707 C CA . TRP A 1 95 ? -3.139 11.477 11.781 1 95.81 95 TRP A CA 1
ATOM 708 C C . TRP A 1 95 ? -4.18 10.43 11.398 1 95.81 95 TRP A C 1
ATOM 710 O O . TRP A 1 95 ? -3.975 9.234 11.609 1 95.81 95 TRP A O 1
ATOM 720 N N . LEU A 1 96 ? -5.316 10.836 10.984 1 94.5 96 LEU A N 1
ATOM 721 C CA . LEU A 1 96 ? -6.383 10.109 10.297 1 94.5 96 LEU A CA 1
ATOM 722 C C . LEU A 1 96 ? -6.695 10.75 8.953 1 94.5 96 LEU A C 1
ATOM 724 O O . LEU A 1 96 ? -6.703 11.977 8.82 1 94.5 96 LEU A O 1
ATOM 728 N N . VAL A 1 97 ? -6.887 9.93 7.949 1 94.56 97 VAL A N 1
ATOM 729 C CA . VAL A 1 97 ? -7.348 10.438 6.664 1 94.56 97 VAL A CA 1
ATOM 730 C C . VAL A 1 97 ? -8.547 9.625 6.184 1 94.56 97 VAL A C 1
ATOM 732 O O . VAL A 1 97 ? -8.586 8.406 6.359 1 94.56 97 VAL A O 1
ATOM 735 N N . VAL A 1 98 ? -9.586 10.242 5.754 1 94.88 98 VAL A N 1
ATOM 736 C CA . VAL A 1 98 ? -10.703 9.617 5.051 1 94.88 98 VAL A CA 1
ATOM 737 C C . VAL A 1 98 ? -10.875 10.266 3.68 1 94.88 98 VAL A C 1
ATOM 739 O O . VAL A 1 98 ? -10.773 11.484 3.543 1 94.88 98 VAL A O 1
ATOM 742 N N . MET A 1 99 ? -11.039 9.414 2.727 1 94.31 99 MET A N 1
ATOM 743 C CA . MET A 1 99 ? -11.164 9.898 1.353 1 94.31 99 MET A CA 1
ATOM 744 C C . MET A 1 99 ? -11.883 8.875 0.48 1 94.31 99 MET A C 1
ATOM 746 O O . MET A 1 99 ? -12.125 7.746 0.914 1 94.31 99 MET A O 1
ATOM 750 N N . ARG A 1 100 ? -12.281 9.336 -0.727 1 90 100 ARG A N 1
ATOM 751 C CA . ARG A 1 100 ? -12.859 8.43 -1.718 1 90 100 ARG A CA 1
ATOM 752 C C . ARG A 1 100 ? -11.828 8.047 -2.773 1 90 100 ARG A C 1
ATOM 754 O O . ARG A 1 100 ? -11.117 8.906 -3.295 1 90 100 ARG A O 1
ATOM 761 N N . GLU A 1 101 ? -11.68 6.762 -2.938 1 78.69 101 GLU A N 1
ATOM 762 C CA . GLU A 1 101 ? -11.055 6.324 -4.184 1 78.69 101 GLU A CA 1
ATOM 763 C C . GLU A 1 101 ? -12.008 6.484 -5.363 1 78.69 101 GLU A C 1
ATOM 765 O O . GLU A 1 101 ? -12.977 5.734 -5.488 1 78.69 101 GLU A O 1
ATOM 770 N N . THR A 1 102 ? -11.68 7.34 -6.234 1 80.06 102 THR A N 1
ATOM 771 C CA . THR A 1 102 ? -12.641 7.914 -7.172 1 80.06 102 THR A CA 1
ATOM 772 C C . THR A 1 102 ? -13.195 6.84 -8.102 1 80.06 102 THR A C 1
ATOM 774 O O . THR A 1 102 ? -14.406 6.664 -8.203 1 80.06 102 THR A O 1
ATOM 777 N N . ALA A 1 103 ? -12.352 6.078 -8.68 1 64.12 103 ALA A N 1
ATOM 778 C CA . ALA A 1 103 ? -12.773 5.121 -9.703 1 64.12 103 ALA A CA 1
ATOM 779 C C . ALA A 1 103 ? -13.578 3.982 -9.078 1 64.12 103 ALA A C 1
ATOM 781 O O . ALA A 1 103 ? -14.531 3.488 -9.688 1 64.12 103 ALA A O 1
ATOM 782 N N . ALA A 1 104 ? -13.312 3.596 -7.84 1 62.44 104 ALA A N 1
ATOM 783 C CA . ALA A 1 104 ? -13.906 2.422 -7.203 1 62.44 104 ALA A CA 1
ATOM 784 C C . ALA A 1 104 ? -15.117 2.809 -6.359 1 62.44 104 ALA A C 1
ATOM 786 O O . ALA A 1 104 ? -15.812 1.94 -5.828 1 62.44 104 ALA A O 1
ATOM 787 N N . SER A 1 105 ? -15.32 4.09 -6.262 1 80.5 105 SER A N 1
ATOM 788 C CA . SER A 1 105 ? -16.375 4.57 -5.371 1 80.5 105 SER A CA 1
ATOM 789 C C . SER A 1 105 ? -16.281 3.91 -4 1 80.5 105 SER A C 1
ATOM 791 O O . SER A 1 105 ? -17.281 3.391 -3.486 1 80.5 105 SER A O 1
ATOM 793 N N . ALA A 1 106 ? -15.07 3.873 -3.539 1 76.94 106 ALA A N 1
ATOM 794 C CA . ALA A 1 106 ? -14.758 3.219 -2.27 1 76.94 106 ALA A CA 1
ATOM 795 C C . ALA A 1 106 ? -14.219 4.219 -1.254 1 76.94 106 ALA A C 1
ATOM 797 O O . ALA A 1 106 ? -13.555 5.191 -1.623 1 76.94 106 ALA A O 1
ATOM 798 N N . LEU A 1 107 ? -14.586 3.922 -0.047 1 86 107 LEU A N 1
ATOM 799 C CA . LEU A 1 107 ? -14.039 4.68 1.069 1 86 107 LEU A CA 1
ATOM 800 C C . LEU A 1 107 ? -12.656 4.16 1.449 1 86 107 LEU A C 1
ATOM 802 O O . LEU A 1 107 ? -12.469 2.951 1.621 1 86 107 LEU A O 1
ATOM 806 N N . ARG A 1 108 ? -11.695 5.082 1.501 1 84.44 108 ARG A N 1
ATOM 807 C CA . ARG A 1 108 ? -10.383 4.816 2.078 1 84.44 108 ARG A CA 1
ATOM 808 C C . ARG A 1 108 ? -10.234 5.492 3.438 1 84.44 108 ARG A C 1
ATOM 810 O O . ARG A 1 108 ? -10.531 6.68 3.582 1 84.44 108 ARG A O 1
ATOM 817 N N . VAL A 1 109 ? -9.836 4.734 4.434 1 87.06 109 VAL A N 1
ATOM 818 C CA . VAL A 1 109 ? -9.555 5.234 5.773 1 87.06 109 VAL A CA 1
ATOM 819 C C . VAL A 1 109 ? -8.133 4.84 6.18 1 87.06 109 VAL A C 1
ATOM 821 O O . VAL A 1 109 ? -7.758 3.67 6.086 1 87.06 109 VAL A O 1
ATOM 824 N N . GLY A 1 110 ? -7.383 5.828 6.504 1 86.5 110 GLY A N 1
ATOM 825 C CA . GLY A 1 110 ? -6.016 5.578 6.926 1 86.5 110 GLY A CA 1
ATOM 826 C C . GLY A 1 110 ? -5.66 6.262 8.234 1 86.5 110 GLY A C 1
ATOM 827 O O . GLY A 1 110 ? -6.285 7.254 8.609 1 86.5 110 GLY A O 1
ATOM 828 N N . LYS A 1 111 ? -4.664 5.656 8.875 1 88.38 111 LYS A N 1
ATOM 829 C CA . LYS A 1 111 ? -4.129 6.258 10.094 1 88.38 111 LYS A CA 1
ATOM 830 C C . LYS A 1 111 ? -2.621 6.047 10.195 1 88.38 111 LYS A C 1
ATOM 832 O O . LYS A 1 111 ? -2.068 5.156 9.555 1 88.38 111 LYS A O 1
ATOM 837 N N . GLY A 1 112 ? -1.969 6.848 11 1 88.12 112 GLY A N 1
ATOM 838 C CA . GLY A 1 112 ? -0.541 6.754 11.258 1 88.12 112 GLY A CA 1
ATOM 839 C C . GLY A 1 112 ? 0.007 7.957 12.008 1 88.12 112 GLY A C 1
ATOM 840 O O . GLY A 1 112 ? -0.666 8.508 12.875 1 88.12 112 GLY A O 1
ATOM 841 N N . HIS A 1 113 ? 1.337 8.328 11.656 1 91.44 113 HIS A N 1
ATOM 842 C CA . HIS A 1 113 ? 1.977 9.477 12.273 1 91.44 113 HIS A CA 1
ATOM 843 C C . HIS A 1 113 ? 2.744 10.305 11.242 1 91.44 113 HIS A C 1
ATOM 845 O O . HIS A 1 113 ? 3.359 9.742 10.328 1 91.44 113 HIS A O 1
ATOM 851 N N . TYR A 1 114 ? 2.611 11.609 11.445 1 93.88 114 TYR A N 1
ATOM 852 C CA . TYR A 1 114 ? 3.508 12.539 10.766 1 93.88 114 TYR A CA 1
ATOM 853 C C . TYR A 1 114 ? 4.703 12.883 11.641 1 93.88 114 TYR A C 1
ATOM 855 O O . TYR A 1 114 ? 4.547 13.164 12.836 1 93.88 114 TYR A O 1
ATOM 863 N N . ARG A 1 115 ? 5.891 12.891 11.07 1 92.25 115 ARG A N 1
ATOM 864 C CA . ARG A 1 115 ? 7.051 13.531 11.68 1 92.25 115 ARG A CA 1
ATOM 865 C C . ARG A 1 115 ? 7.496 14.742 10.867 1 92.25 115 ARG A C 1
ATOM 867 O O . ARG A 1 115 ? 7.977 14.602 9.742 1 92.25 115 ARG A O 1
ATOM 874 N N . TRP A 1 116 ? 7.297 15.844 11.461 1 96.81 116 TRP A N 1
ATOM 875 C CA . TRP A 1 116 ? 7.625 17.125 10.836 1 96.81 116 TRP A CA 1
ATOM 876 C C . TRP A 1 116 ? 8.977 17.641 11.328 1 96.81 116 TRP A C 1
ATOM 878 O O . TRP A 1 116 ? 9.297 17.516 12.516 1 96.81 116 TRP A O 1
ATOM 888 N N . GLY A 1 117 ? 9.789 18.188 10.398 1 96.62 117 GLY A N 1
ATOM 889 C CA . GLY A 1 117 ? 10.961 18.984 10.727 1 96.62 117 GLY A CA 1
ATOM 890 C C . GLY A 1 117 ? 10.891 20.391 10.164 1 96.62 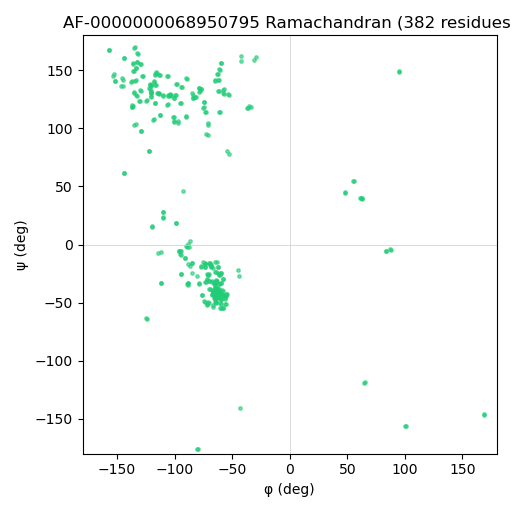117 GLY A C 1
ATOM 891 O O . GLY A 1 117 ? 10.57 20.578 8.984 1 96.62 117 GLY A O 1
ATOM 892 N N . PHE A 1 118 ? 11.18 21.391 11.047 1 97.25 118 PHE A N 1
ATOM 893 C CA . PHE A 1 118 ? 11.117 22.797 10.641 1 97.25 118 PHE A CA 1
ATOM 894 C C . PHE A 1 118 ? 12.508 23.422 10.641 1 97.25 118 PHE A C 1
ATOM 896 O O . PHE A 1 118 ? 13.352 23.062 11.461 1 97.25 118 PHE A O 1
ATOM 903 N N . ALA A 1 119 ? 12.68 24.312 9.727 1 95.81 119 ALA A N 1
ATOM 904 C CA . ALA A 1 119 ? 13.93 25.062 9.688 1 95.81 119 ALA A CA 1
ATOM 905 C C . ALA A 1 119 ? 13.695 26.484 9.227 1 95.81 119 ALA A C 1
ATOM 907 O O . ALA A 1 119 ? 12.828 26.75 8.391 1 95.81 119 ALA A O 1
ATOM 908 N N . ALA A 1 120 ? 14.453 27.344 9.844 1 94.5 120 ALA A N 1
ATOM 909 C CA . ALA A 1 120 ? 14.438 28.734 9.391 1 94.5 120 ALA A CA 1
ATOM 910 C C . ALA A 1 120 ? 15.281 28.906 8.133 1 94.5 120 ALA A C 1
ATOM 912 O O . ALA A 1 120 ? 16.406 28.406 8.055 1 94.5 120 ALA A O 1
ATOM 913 N N . GLY A 1 121 ? 14.711 29.562 7.129 1 91.06 121 GLY A N 1
ATOM 914 C CA . GLY A 1 121 ? 15.469 29.906 5.941 1 91.06 121 GLY A CA 1
ATOM 915 C C . GLY A 1 121 ? 16.344 31.141 6.137 1 91.06 121 GLY A C 1
ATOM 916 O O . GLY A 1 121 ? 16.469 31.656 7.25 1 91.06 121 GLY A O 1
ATOM 917 N N . ASP A 1 122 ? 16.969 31.516 5.035 1 89.06 122 ASP A N 1
ATOM 918 C CA . ASP A 1 122 ? 17.859 32.656 5.051 1 89.06 122 ASP A CA 1
ATOM 919 C C . ASP A 1 122 ? 17.109 33.938 5.438 1 89.06 122 ASP A C 1
ATOM 921 O O . ASP A 1 122 ? 17.688 34.844 6.023 1 89.06 122 ASP A O 1
ATOM 925 N N . ASP A 1 123 ? 15.859 33.969 5.195 1 88.88 123 ASP A N 1
ATOM 926 C CA . ASP A 1 123 ? 15.031 35.125 5.477 1 88.88 123 ASP A CA 1
ATOM 927 C C . ASP A 1 123 ? 14.492 35.094 6.906 1 88.88 123 ASP A C 1
ATOM 929 O O . ASP A 1 123 ? 13.703 35.969 7.305 1 88.88 123 ASP A O 1
ATOM 933 N N . GLY A 1 124 ? 14.797 34.094 7.609 1 90.38 124 GLY A N 1
ATOM 934 C CA . GLY A 1 124 ? 14.367 33.969 8.992 1 90.38 124 GLY A CA 1
ATOM 935 C C . GLY A 1 124 ? 13.016 33.312 9.133 1 90.38 124 GLY A C 1
ATOM 936 O O . GLY A 1 124 ? 12.555 33.062 10.25 1 90.38 124 GLY A O 1
ATOM 937 N N . THR A 1 125 ? 12.375 33.031 8.023 1 92.38 125 THR A N 1
ATOM 938 C CA . THR A 1 125 ? 11.047 32.438 8.062 1 92.38 125 THR A CA 1
ATOM 939 C C . THR A 1 125 ? 11.148 30.906 8.195 1 92.38 125 THR A C 1
ATOM 941 O O . THR A 1 125 ? 11.883 30.25 7.449 1 92.38 125 THR A O 1
ATOM 944 N N . TYR A 1 126 ? 10.422 30.406 9.133 1 95.88 126 TYR A N 1
ATOM 945 C CA . TYR A 1 126 ? 10.391 28.969 9.328 1 95.88 126 TYR A CA 1
ATOM 946 C C . TYR A 1 126 ? 9.469 28.297 8.312 1 95.88 126 TYR A C 1
ATOM 948 O O . TYR A 1 126 ? 8.367 28.797 8.047 1 95.88 126 TYR A O 1
ATOM 956 N N . ARG A 1 127 ? 9.961 27.219 7.746 1 97.06 127 ARG A N 1
ATOM 957 C CA . ARG A 1 127 ? 9.219 26.344 6.836 1 97.06 127 ARG A CA 1
ATOM 958 C C . ARG A 1 127 ? 9.422 24.875 7.184 1 97.06 127 ARG A C 1
ATOM 960 O O . ARG A 1 127 ? 10.234 24.547 8.055 1 97.06 127 ARG A O 1
ATOM 967 N N . ILE A 1 128 ? 8.609 24.031 6.539 1 97.56 128 ILE A N 1
ATOM 968 C CA . ILE A 1 128 ? 8.789 22.594 6.715 1 97.56 128 ILE A CA 1
ATOM 969 C C . ILE A 1 128 ? 10.016 22.125 5.926 1 97.56 128 ILE A C 1
ATOM 971 O O . ILE A 1 128 ? 10.039 22.219 4.695 1 97.56 128 ILE A O 1
ATOM 975 N N . ALA A 1 129 ? 10.922 21.656 6.617 1 96.44 129 ALA A N 1
ATOM 976 C CA . ALA A 1 129 ? 12.156 21.188 5.988 1 96.44 129 ALA A CA 1
ATOM 977 C C . ALA A 1 129 ? 12.102 19.688 5.711 1 96.44 129 ALA A C 1
ATOM 979 O O . ALA A 1 129 ? 12.812 19.188 4.836 1 96.44 129 ALA A O 1
ATOM 980 N N . SER A 1 130 ? 11.305 18.984 6.473 1 94.44 130 SER A N 1
ATOM 981 C CA . SER A 1 130 ? 11.172 17.547 6.27 1 94.44 130 SER A CA 1
ATOM 982 C C . SER A 1 130 ? 9.812 17.047 6.742 1 94.44 130 SER A C 1
ATOM 984 O O . SER A 1 130 ? 9.266 17.562 7.723 1 94.44 130 SER A O 1
ATOM 986 N N . LEU A 1 131 ? 9.281 16.062 6.047 1 94.94 131 LEU A N 1
ATOM 987 C CA . LEU A 1 131 ? 8.078 15.32 6.402 1 94.94 131 LEU A CA 1
ATOM 988 C C . LEU A 1 131 ? 8.266 13.828 6.203 1 94.94 131 LEU A C 1
ATOM 990 O O . LEU A 1 131 ? 8.641 13.383 5.117 1 94.94 131 LEU A O 1
ATOM 994 N N . HIS A 1 132 ? 8.133 13.039 7.281 1 87.44 132 HIS A N 1
ATOM 995 C CA . HIS A 1 132 ? 8.008 11.586 7.203 1 87.44 132 HIS A CA 1
ATOM 996 C C . HIS A 1 132 ? 6.578 11.141 7.484 1 87.44 132 HIS A C 1
ATOM 998 O O . HIS A 1 132 ? 6.027 11.438 8.547 1 87.44 132 HIS A O 1
ATOM 1004 N N . ILE A 1 133 ? 5.961 10.461 6.52 1 88.69 133 ILE A N 1
ATOM 1005 C CA . ILE A 1 133 ? 4.605 9.938 6.668 1 88.69 133 ILE A CA 1
ATOM 1006 C C . ILE A 1 133 ? 4.664 8.438 6.98 1 88.69 133 ILE A C 1
ATOM 1008 O O . ILE A 1 133 ? 4.984 7.629 6.109 1 88.69 133 ILE A O 1
ATOM 1012 N N . HIS A 1 134 ? 4.312 8.125 8.219 1 83.5 134 HIS A N 1
ATOM 1013 C CA . HIS A 1 134 ? 4.152 6.719 8.578 1 83.5 134 HIS A CA 1
ATOM 1014 C C . HIS A 1 134 ? 2.695 6.281 8.453 1 83.5 134 HIS A C 1
ATOM 1016 O O . HIS A 1 134 ? 1.813 6.855 9.094 1 83.5 134 HIS A O 1
ATOM 1022 N N . ILE A 1 135 ? 2.49 5.289 7.633 1 82 135 ILE A N 1
ATOM 1023 C CA . ILE A 1 135 ? 1.155 4.73 7.457 1 82 135 ILE A CA 1
ATOM 1024 C C . ILE A 1 135 ? 1.024 3.439 8.258 1 82 135 ILE A C 1
ATOM 1026 O O . ILE A 1 135 ? 1.601 2.414 7.895 1 82 135 ILE A O 1
ATOM 1030 N N . GLU A 1 136 ? 0.311 3.531 9.312 1 77.81 136 GLU A N 1
ATOM 1031 C CA . GLU A 1 136 ? 0.079 2.354 10.141 1 77.81 136 GLU A CA 1
ATOM 1032 C C . GLU A 1 136 ? -0.956 1.427 9.508 1 77.81 136 GLU A C 1
ATOM 1034 O O . GLU A 1 136 ? -0.785 0.206 9.508 1 77.81 136 GLU A O 1
ATOM 1039 N N . ARG A 1 137 ? -1.953 2.047 9.047 1 73.88 137 ARG A N 1
ATOM 1040 C CA . ARG A 1 137 ? -3.045 1.265 8.477 1 73.88 137 ARG A CA 1
ATOM 1041 C C . ARG A 1 137 ? -3.787 2.057 7.406 1 73.88 137 ARG A C 1
ATOM 1043 O O . ARG A 1 137 ? -3.93 3.277 7.516 1 73.88 137 ARG A O 1
ATOM 1050 N N . MET A 1 138 ? -4.18 1.398 6.332 1 77.44 138 MET A N 1
ATOM 1051 C CA . MET A 1 138 ? -5.047 1.927 5.285 1 77.44 138 MET A CA 1
ATOM 1052 C C . MET A 1 138 ? -6.094 0.895 4.871 1 77.44 138 MET A C 1
ATOM 1054 O O . MET A 1 138 ? -5.75 -0.212 4.457 1 77.44 138 MET A O 1
ATOM 1058 N N . ASP A 1 139 ? -7.344 1.208 5.059 1 73.5 139 ASP A N 1
ATOM 1059 C CA . ASP A 1 139 ? -8.414 0.286 4.688 1 73.5 139 ASP A CA 1
ATOM 1060 C C . ASP A 1 139 ? -9.281 0.869 3.574 1 73.5 139 ASP A C 1
ATOM 1062 O O . ASP A 1 139 ? -9.406 2.09 3.449 1 73.5 139 ASP A O 1
ATOM 1066 N N . THR A 1 140 ? -9.766 -0.074 2.771 1 75.25 140 THR A N 1
ATOM 1067 C CA . THR A 1 140 ? -10.711 0.274 1.715 1 75.25 140 THR A CA 1
ATOM 1068 C C . THR A 1 140 ? -12.031 -0.47 1.901 1 75.25 140 THR A C 1
ATOM 1070 O O . THR A 1 140 ? -12.039 -1.683 2.123 1 75.25 140 THR A O 1
ATOM 1073 N N . ILE A 1 141 ? -13.117 0.244 1.852 1 71.5 141 ILE A N 1
ATOM 1074 C CA . ILE A 1 141 ? -14.43 -0.381 1.939 1 71.5 141 ILE A CA 1
ATOM 1075 C C .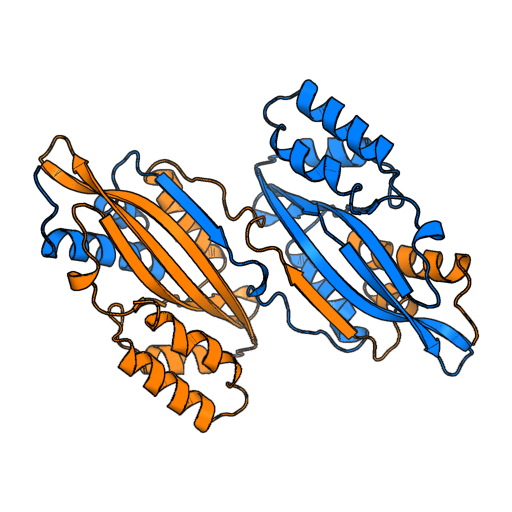 ILE A 1 141 ? -15.344 0.192 0.861 1 71.5 141 ILE A C 1
ATOM 1077 O O . ILE A 1 141 ? -15.281 1.384 0.549 1 71.5 141 ILE A O 1
ATOM 1081 N N . ALA A 1 142 ? -16.141 -0.729 0.326 1 72 142 ALA A N 1
ATOM 1082 C CA . ALA A 1 142 ? -17.141 -0.237 -0.614 1 72 142 ALA A CA 1
ATOM 1083 C C . ALA A 1 142 ? -18.047 0.805 0.041 1 72 142 ALA A C 1
ATOM 1085 O O . ALA A 1 142 ? -18.484 0.626 1.178 1 72 142 ALA A O 1
ATOM 1086 N N . ASP A 1 143 ? -18.234 1.934 -0.593 1 84.06 143 ASP A N 1
ATOM 1087 C CA . ASP A 1 143 ? -19.062 3.021 -0.097 1 84.06 143 ASP A CA 1
ATOM 1088 C C . ASP A 1 143 ? -19.797 3.721 -1.243 1 84.06 143 ASP A C 1
ATOM 1090 O O . ASP A 1 143 ? -19.562 4.902 -1.501 1 84.06 143 ASP A O 1
ATOM 1094 N N . PRO A 1 144 ? -20.641 2.871 -1.917 1 81.56 144 PRO A N 1
ATOM 1095 C CA . PRO A 1 144 ? -21.391 3.5 -3.008 1 81.56 144 PRO A CA 1
ATOM 1096 C C . PRO A 1 144 ? -22.141 4.754 -2.562 1 81.56 144 PRO A C 1
ATOM 1098 O O . PRO A 1 144 ? -22.797 4.754 -1.513 1 81.56 144 PRO A O 1
ATOM 1101 N N . GLY A 1 145 ? -21.922 5.848 -3.33 1 90.69 145 GLY A N 1
ATOM 1102 C CA . GLY A 1 145 ? -22.562 7.117 -3.023 1 90.69 145 GLY A CA 1
ATOM 1103 C C . GLY A 1 145 ? -21.828 7.922 -1.972 1 90.69 145 GLY A C 1
ATOM 1104 O O . GLY A 1 145 ? -22.281 8.992 -1.571 1 90.69 145 GLY A O 1
ATOM 1105 N N . ALA A 1 146 ? -20.812 7.383 -1.38 1 93.5 146 ALA A N 1
ATOM 1106 C CA . ALA A 1 146 ? -19.969 8.062 -0.407 1 93.5 146 ALA A CA 1
ATOM 1107 C C . ALA A 1 146 ? -20.75 8.453 0.836 1 93.5 146 ALA A C 1
ATOM 1109 O O . ALA A 1 146 ? -20.531 9.531 1.404 1 93.5 146 ALA A O 1
ATOM 1110 N N . VAL A 1 147 ? -21.625 7.59 1.248 1 93.94 147 VAL A N 1
ATOM 1111 C CA . VAL A 1 147 ? -22.516 7.879 2.367 1 93.94 147 VAL A CA 1
ATOM 1112 C C . VAL A 1 147 ? -21.734 7.828 3.678 1 93.94 147 VAL A C 1
ATOM 1114 O O . VAL A 1 147 ? -21.844 8.734 4.504 1 93.94 147 VAL A O 1
ATOM 1117 N N . THR A 1 148 ? -20.984 6.789 3.885 1 91.31 148 THR A N 1
ATOM 1118 C CA . THR A 1 148 ? -20.188 6.641 5.094 1 91.31 148 THR A CA 1
ATOM 1119 C C . THR A 1 148 ? -19.141 7.746 5.18 1 91.31 148 THR A C 1
ATOM 1121 O O . THR A 1 148 ? -18.906 8.312 6.254 1 91.31 148 THR A O 1
ATOM 1124 N N . LEU A 1 149 ? -18.516 8.039 4.09 1 95.81 149 LEU A N 1
ATOM 1125 C CA . LEU A 1 149 ? -17.531 9.109 4.039 1 95.81 149 LEU A CA 1
ATOM 1126 C C . LEU A 1 149 ? -18.125 10.43 4.523 1 95.81 149 LEU A C 1
ATOM 1128 O O . LEU A 1 149 ? -17.547 11.086 5.387 1 95.81 149 LEU A O 1
ATOM 1132 N N . ALA A 1 150 ? -19.219 10.781 3.986 1 96.75 150 ALA A N 1
ATOM 1133 C CA . ALA A 1 150 ? -19.875 12.031 4.34 1 96.75 150 ALA A CA 1
ATOM 1134 C C . ALA A 1 150 ? -20.234 12.07 5.824 1 96.75 150 ALA A C 1
ATOM 1136 O O . ALA A 1 150 ? -20.078 13.094 6.484 1 96.75 150 ALA A O 1
ATOM 1137 N N . ALA A 1 151 ? -20.703 11 6.32 1 95.25 151 ALA A N 1
ATOM 1138 C CA . ALA A 1 151 ? -21.078 10.922 7.727 1 95.25 151 ALA A CA 1
ATOM 1139 C C . ALA A 1 151 ? -19.875 11.117 8.633 1 95.25 151 ALA A C 1
ATOM 1141 O O . ALA A 1 151 ? -19.953 11.836 9.633 1 95.25 151 ALA A O 1
ATOM 1142 N N . LEU A 1 152 ? -18.812 10.461 8.297 1 95.25 152 LEU A N 1
ATOM 1143 C CA . LEU A 1 152 ? -17.594 10.594 9.078 1 95.25 152 LEU A CA 1
ATOM 1144 C C . LEU A 1 152 ? -17.094 12.031 9.062 1 95.25 152 LEU A C 1
ATOM 1146 O O . LEU A 1 152 ? -16.75 12.586 10.109 1 95.25 152 LEU A O 1
ATOM 1150 N N . GLN A 1 153 ? -17.078 12.648 7.926 1 97.5 153 GLN A N 1
ATOM 1151 C CA . GLN A 1 153 ? -16.547 14 7.793 1 97.5 153 GLN A CA 1
ATOM 1152 C C . GLN A 1 153 ? -17.422 15.016 8.523 1 97.5 153 GLN A C 1
ATOM 1154 O O . GLN A 1 153 ? -16.938 16.016 9.047 1 97.5 153 GLN A O 1
ATOM 1159 N N . ALA A 1 154 ? -18.609 14.742 8.555 1 96.94 154 ALA A N 1
ATOM 1160 C CA . ALA A 1 154 ? -19.531 15.625 9.258 1 96.94 154 ALA A CA 1
ATOM 1161 C C . ALA A 1 154 ? -19.344 15.516 10.773 1 96.94 154 ALA A C 1
ATOM 1163 O O . ALA A 1 154 ? -19.547 16.484 11.5 1 96.94 154 ALA A O 1
ATOM 1164 N N . ALA A 1 155 ? -18.969 14.438 11.234 1 95.94 155 ALA A N 1
ATOM 1165 C CA . ALA A 1 155 ? -18.906 14.164 12.664 1 95.94 155 ALA A CA 1
ATOM 1166 C C . ALA A 1 155 ? -17.578 14.617 13.258 1 95.94 155 ALA A C 1
ATOM 1168 O O . ALA A 1 155 ? -17.453 14.766 14.477 1 95.94 155 ALA A O 1
ATOM 1169 N N . LEU A 1 156 ? -16.578 14.82 12.453 1 96.88 156 LEU A N 1
ATOM 1170 C CA . LEU A 1 156 ? -15.234 15.047 12.969 1 96.88 156 LEU A CA 1
ATOM 1171 C C . LEU A 1 156 ? -14.812 16.5 12.742 1 96.88 156 LEU A C 1
ATOM 1173 O O . LEU A 1 156 ? -14.883 17 11.617 1 96.88 156 LEU A O 1
ATOM 1177 N N . PRO A 1 157 ? -14.344 17.188 13.836 1 97.38 157 PRO A N 1
ATOM 1178 C CA . PRO A 1 157 ? -13.758 18.516 13.625 1 97.38 157 PRO A CA 1
ATOM 1179 C C . PRO A 1 157 ? -12.516 18.484 12.734 1 97.38 157 PRO A C 1
ATOM 1181 O O . PRO A 1 157 ? -11.656 17.625 12.898 1 97.38 157 PRO A O 1
ATOM 1184 N N . TYR A 1 158 ? -12.461 19.375 11.75 1 97.56 158 TYR A N 1
ATOM 1185 C CA . TYR A 1 158 ? -11.391 19.406 10.758 1 97.56 158 TYR A CA 1
ATOM 1186 C C . TYR A 1 158 ? -10.602 20.703 10.852 1 97.56 158 TYR A C 1
ATOM 1188 O O . TYR A 1 158 ? -11.18 21.781 11.062 1 97.56 158 TYR A O 1
ATOM 1196 N N . PRO A 1 159 ? -9.219 20.719 10.773 1 97.44 159 PRO A N 1
ATOM 1197 C CA . PRO A 1 159 ? -8.383 19.516 10.695 1 97.44 159 PRO A CA 1
ATOM 1198 C C . PRO A 1 159 ? -7.871 19.078 12.062 1 97.44 159 PRO A C 1
ATOM 1200 O O . PRO A 1 159 ? -7.238 18.016 12.18 1 97.44 159 PRO A O 1
ATOM 1203 N N . TRP A 1 160 ? -8.164 19.922 13.141 1 97.38 160 TRP A N 1
ATOM 1204 C CA . TRP A 1 160 ? -7.695 19.625 14.5 1 97.38 160 TRP A CA 1
ATOM 1205 C C . TRP A 1 160 ? -8.711 18.781 15.258 1 97.38 160 TRP A C 1
ATOM 1207 O O . TRP A 1 160 ? -9.758 19.281 15.672 1 97.38 160 TRP A O 1
ATOM 1217 N N . LEU A 1 161 ? -8.344 17.5 15.508 1 97 161 LEU A N 1
ATOM 1218 C CA . LEU A 1 161 ? -9.289 16.516 16.016 1 97 161 LEU A CA 1
ATOM 1219 C C . LEU A 1 161 ? -8.859 15.992 17.375 1 97 161 LEU A C 1
ATOM 1221 O O . LEU A 1 161 ? -7.895 15.219 17.484 1 97 161 LEU A O 1
ATOM 1225 N N . PRO A 1 162 ? -9.562 16.406 18.453 1 95.56 162 PRO A N 1
ATOM 1226 C CA . PRO A 1 162 ? -9.258 15.805 19.75 1 95.56 162 PRO A CA 1
ATOM 1227 C C . PRO A 1 162 ? -9.508 14.297 19.781 1 95.56 162 PRO A C 1
ATOM 1229 O O . PRO A 1 162 ? -10.516 13.828 19.25 1 95.56 162 PRO A O 1
ATOM 1232 N N . ALA A 1 163 ? -8.625 13.617 20.453 1 94 163 ALA A N 1
ATOM 1233 C CA . ALA A 1 163 ? -8.68 12.156 20.469 1 94 163 ALA A CA 1
ATOM 1234 C C . ALA A 1 163 ? -9.992 11.664 21.062 1 94 163 ALA A C 1
ATOM 1236 O O . ALA A 1 163 ? -10.609 10.734 20.531 1 94 163 ALA A O 1
ATOM 1237 N N . PRO A 1 164 ? -10.461 12.258 22.078 1 93.88 164 PRO A N 1
ATOM 1238 C CA . PRO A 1 164 ? -11.727 11.766 22.641 1 93.88 164 PRO A CA 1
ATOM 1239 C C . PRO A 1 164 ? -12.906 11.945 21.688 1 93.88 164 PRO A C 1
ATOM 1241 O O . PRO A 1 164 ? -13.844 11.141 21.703 1 93.88 164 PRO A O 1
ATOM 1244 N N . VAL A 1 165 ? -12.852 13.008 20.938 1 95.25 165 VAL A N 1
ATOM 1245 C CA . VAL A 1 165 ? -13.922 13.242 19.984 1 95.25 165 VAL A CA 1
ATOM 1246 C C . VAL A 1 165 ? -13.898 12.156 18.906 1 95.25 165 VAL A C 1
ATOM 1248 O O . VAL A 1 165 ? -14.945 11.648 18.5 1 95.25 165 VAL A O 1
ATOM 1251 N N . LEU A 1 166 ? -12.719 11.789 18.469 1 95.62 166 LEU A N 1
ATOM 1252 C CA . LEU A 1 166 ? -12.594 10.695 17.516 1 95.62 166 LEU A CA 1
ATOM 1253 C C . LEU A 1 166 ? -13.164 9.398 18.078 1 95.62 166 LEU A C 1
ATOM 1255 O O . LEU A 1 166 ? -13.969 8.734 17.422 1 95.62 166 LEU A O 1
ATOM 1259 N N . ALA A 1 167 ? -12.75 9.055 19.234 1 93.88 167 ALA A N 1
ATOM 1260 C CA . ALA A 1 167 ? -13.219 7.824 19.875 1 93.88 167 ALA A CA 1
ATOM 1261 C C . ALA A 1 167 ? -14.742 7.801 19.969 1 93.88 167 ALA A C 1
ATOM 1263 O O . ALA A 1 167 ? -15.375 6.793 19.656 1 93.88 167 ALA A O 1
ATOM 1264 N N . ALA A 1 168 ? -15.258 8.875 20.344 1 94.69 168 ALA A N 1
ATOM 1265 C CA . ALA A 1 168 ? -16.703 8.969 20.531 1 94.69 168 ALA A CA 1
ATOM 1266 C C . ALA A 1 168 ? -17.422 8.844 19.188 1 94.69 168 ALA A C 1
ATOM 1268 O O . ALA A 1 168 ? -18.469 8.203 19.094 1 94.69 168 ALA A O 1
ATOM 1269 N N . ALA A 1 169 ? -16.906 9.508 18.234 1 94.38 169 ALA A N 1
ATOM 1270 C CA . ALA A 1 169 ? -17.516 9.461 16.906 1 94.38 169 ALA A CA 1
ATOM 1271 C C . ALA A 1 169 ? -17.516 8.039 16.344 1 94.38 169 ALA A C 1
ATOM 1273 O O . ALA A 1 169 ? -18.516 7.574 15.797 1 94.38 169 ALA A O 1
ATOM 1274 N N . ILE A 1 170 ? -16.438 7.344 16.484 1 93.44 170 ILE A N 1
ATOM 1275 C CA . ILE A 1 170 ? -16.328 5.98 15.977 1 93.44 170 ILE A CA 1
ATOM 1276 C C . ILE A 1 170 ? -17.297 5.074 16.734 1 93.44 170 ILE A C 1
ATOM 1278 O O . ILE A 1 170 ? -18 4.262 16.125 1 93.44 170 ILE A O 1
ATOM 1282 N N . GLU A 1 171 ? -17.266 5.238 18.016 1 92.25 171 GLU A N 1
ATOM 1283 C CA . GLU A 1 171 ? -18.203 4.449 18.828 1 92.25 171 GLU A CA 1
ATOM 1284 C C . GLU A 1 171 ? -19.641 4.676 18.375 1 92.25 171 GLU A C 1
ATOM 1286 O O . GLU A 1 171 ? -20.422 3.727 18.266 1 92.25 171 GLU A O 1
ATOM 1291 N N . ALA A 1 172 ? -20 5.816 18.141 1 93.62 172 ALA A N 1
ATOM 1292 C CA . ALA A 1 172 ? -21.359 6.148 17.703 1 93.62 172 ALA A CA 1
ATOM 1293 C C . ALA A 1 172 ? -21.672 5.52 16.344 1 93.62 172 ALA A C 1
ATOM 1295 O O . ALA A 1 172 ? -22.75 4.961 16.156 1 93.62 172 ALA A O 1
ATOM 1296 N N . HIS A 1 173 ? -20.781 5.633 15.422 1 90.81 173 HIS A N 1
ATOM 1297 C CA . HIS A 1 173 ? -20.984 5.086 14.086 1 90.81 173 HIS A CA 1
ATOM 1298 C C . HIS A 1 173 ? -21.094 3.564 14.117 1 90.81 173 HIS A C 1
ATOM 1300 O O . HIS A 1 173 ? -21.984 2.984 13.5 1 90.81 173 HIS A O 1
ATOM 1306 N N . THR A 1 174 ? -20.188 2.945 14.836 1 88.56 174 THR A N 1
ATOM 1307 C CA . THR A 1 174 ? -20.156 1.487 14.852 1 88.56 174 THR A CA 1
ATOM 1308 C C . THR A 1 174 ? -21.312 0.928 15.664 1 88.56 174 THR A C 1
ATOM 1310 O O . THR A 1 174 ? -21.812 -0.166 15.383 1 88.56 174 THR A O 1
ATOM 1313 N N . GLY A 1 175 ? -21.703 1.615 16.656 1 88.12 175 GLY A N 1
ATOM 1314 C CA . GLY A 1 175 ? -22.891 1.227 17.406 1 88.12 175 GLY A CA 1
ATOM 1315 C C . GLY A 1 175 ? -24.172 1.286 16.594 1 88.12 175 GLY A C 1
ATOM 1316 O O . GLY A 1 175 ? -25.031 0.417 16.719 1 88.12 175 GLY A O 1
ATOM 1317 N N . ALA A 1 176 ? -24.25 2.244 15.789 1 89.62 176 ALA A N 1
ATOM 1318 C CA . ALA A 1 176 ? -25.438 2.445 14.977 1 89.62 176 ALA A CA 1
ATOM 1319 C C . ALA A 1 176 ? -25.453 1.502 13.773 1 89.62 176 ALA A C 1
ATOM 1321 O O . ALA A 1 176 ? -26.516 1.106 13.297 1 89.62 176 ALA A O 1
ATOM 1322 N N . GLN A 1 177 ? -24.328 1.203 13.258 1 87.62 177 GLN A N 1
ATOM 1323 C CA . GLN A 1 177 ? -24.172 0.355 12.078 1 87.62 177 GLN A CA 1
ATOM 1324 C C . GLN A 1 177 ? -23.062 -0.668 12.273 1 87.62 177 GLN A C 1
ATOM 1326 O O . GLN A 1 177 ? -21.891 -0.385 12 1 87.62 177 GLN A O 1
ATOM 1331 N N . PRO A 1 178 ? -23.422 -1.855 12.523 1 80.38 178 PRO A N 1
ATOM 1332 C CA . PRO A 1 178 ? -22.422 -2.883 12.797 1 80.38 178 PRO A CA 1
ATOM 1333 C C . PRO A 1 178 ? -21.484 -3.115 11.617 1 80.38 178 PRO A C 1
ATOM 1335 O O . PRO A 1 178 ? -20.312 -3.488 11.82 1 80.38 178 PRO A O 1
ATOM 1338 N N . ALA A 1 179 ? -21.938 -2.834 10.414 1 72 179 ALA A N 1
ATOM 1339 C CA . ALA A 1 179 ? -21.125 -3 9.211 1 72 179 ALA A CA 1
ATOM 1340 C C . ALA A 1 179 ? -19.906 -2.068 9.234 1 72 179 ALA A C 1
ATOM 1342 O O . ALA A 1 179 ? -18.938 -2.295 8.523 1 72 179 ALA A O 1
ATOM 1343 N N . LEU A 1 180 ? -20 -1.099 10.148 1 81.94 180 LEU A N 1
ATOM 1344 C CA . LEU A 1 180 ? -18.906 -0.137 10.242 1 81.94 180 LEU A CA 1
ATOM 1345 C C . LEU A 1 180 ? -17.953 -0.509 11.375 1 81.94 180 LEU A C 1
ATOM 1347 O O . LEU A 1 180 ? -17.125 0.304 11.781 1 81.94 180 LEU A O 1
ATOM 1351 N N . GLY A 1 181 ? -18.016 -1.685 11.789 1 81.44 181 GLY A N 1
ATOM 1352 C CA . GLY A 1 181 ? -17.156 -2.16 12.859 1 81.44 181 GLY A CA 1
ATOM 1353 C C . GLY A 1 181 ? -15.688 -2.049 12.539 1 81.44 181 GLY A C 1
ATOM 1354 O O . GLY A 1 181 ? -14.859 -1.887 13.438 1 81.44 181 GLY A O 1
ATOM 1355 N N . PHE A 1 182 ? -15.375 -2.041 11.281 1 74.12 182 PHE A N 1
ATOM 1356 C CA . PHE A 1 182 ? -13.992 -1.931 10.852 1 74.12 182 PHE A CA 1
ATOM 1357 C C . PHE A 1 182 ? -13.383 -0.61 11.305 1 74.12 182 PHE A C 1
ATOM 1359 O O . PHE A 1 182 ? -12.164 -0.5 11.453 1 74.12 182 PHE A O 1
ATOM 1366 N N . LEU A 1 183 ? -14.18 0.375 11.641 1 84.31 183 LEU A N 1
ATOM 1367 C CA . LEU A 1 183 ? -13.703 1.701 12.016 1 84.31 183 LEU A CA 1
ATOM 1368 C C . LEU A 1 183 ? -13.078 1.678 13.406 1 84.31 183 LEU A C 1
ATOM 1370 O O . LEU A 1 183 ? -12.344 2.598 13.781 1 84.31 183 LEU A O 1
ATOM 1374 N N . ASN A 1 184 ? -13.32 0.703 14.164 1 85.38 184 ASN A N 1
ATOM 1375 C CA . ASN A 1 184 ? -12.867 0.638 15.555 1 85.38 184 ASN A CA 1
ATOM 1376 C C . ASN A 1 184 ? -11.344 0.712 15.656 1 85.38 184 ASN A C 1
ATOM 1378 O O . ASN A 1 184 ? -10.812 1.282 16.609 1 85.38 184 ASN A O 1
ATOM 1382 N N . VAL A 1 185 ? -10.688 0.187 14.703 1 78.88 185 VAL A N 1
ATOM 1383 C CA . VAL A 1 185 ? -9.234 0.145 14.734 1 78.88 185 VAL A CA 1
ATOM 1384 C C . VAL A 1 185 ? -8.672 1.557 14.578 1 78.88 185 VAL A C 1
ATOM 1386 O O . VAL A 1 185 ? -7.523 1.821 14.945 1 78.88 185 VAL A O 1
ATOM 1389 N N . PHE A 1 186 ? -9.445 2.496 14.102 1 84.88 186 PHE A N 1
ATOM 1390 C CA . PHE A 1 186 ? -8.984 3.855 13.836 1 84.88 186 PHE A CA 1
ATOM 1391 C C . PHE A 1 186 ? -9.289 4.766 15.023 1 84.88 186 PHE A C 1
ATOM 1393 O O . PHE A 1 186 ? -8.836 5.914 15.055 1 84.88 186 PHE A O 1
ATOM 1400 N N . ALA A 1 187 ? -10.031 4.246 15.961 1 87.19 187 ALA A N 1
ATOM 1401 C CA . ALA A 1 187 ? -10.352 5.02 17.156 1 87.19 187 ALA A CA 1
ATOM 1402 C C . ALA A 1 187 ? -9.117 5.191 18.047 1 87.19 187 ALA A C 1
ATOM 1404 O O . ALA A 1 187 ? -9.023 6.152 18.812 1 87.19 187 ALA A O 1
ATOM 1405 N N . GLN A 1 188 ? -8.188 4.215 17.906 1 74.94 188 GLN A N 1
ATOM 1406 C CA . GLN A 1 188 ? -7.008 4.242 18.781 1 74.94 188 GLN A CA 1
ATOM 1407 C C . GLN A 1 188 ? -5.883 5.059 18.141 1 74.94 188 GLN A C 1
ATOM 1409 O O . GLN A 1 188 ? -4.766 5.094 18.672 1 74.94 188 GLN A O 1
ATOM 1414 N N . ALA A 1 189 ? -6 5.543 17.094 1 60.25 189 ALA A N 1
ATOM 1415 C CA . ALA A 1 189 ? -4.945 6.352 16.5 1 60.25 189 ALA A CA 1
ATOM 1416 C C . ALA A 1 189 ? -4.355 7.332 17.516 1 60.25 189 ALA A C 1
ATOM 1418 O O . ALA A 1 189 ? -3.186 7.707 17.406 1 60.25 189 ALA A O 1
ATOM 1419 N N . ALA A 1 190 ? -4.965 7.762 18.641 1 51.56 190 ALA A N 1
ATOM 1420 C CA . ALA A 1 190 ? -4.555 8.734 19.641 1 51.56 190 ALA A CA 1
ATOM 1421 C C . ALA A 1 190 ? -3.645 8.086 20.688 1 51.56 190 ALA A C 1
ATOM 1423 O O . ALA A 1 190 ? -2.926 8.781 21.406 1 51.56 190 ALA A O 1
ATOM 1424 N N . ARG A 1 191 ? -3.633 6.777 20.984 1 43.75 191 ARG A N 1
ATOM 1425 C CA . ARG A 1 191 ? -3.004 6.316 22.219 1 43.75 191 ARG A CA 1
ATOM 1426 C C . ARG A 1 191 ? -1.545 5.941 21.984 1 43.75 191 ARG A C 1
ATOM 1428 O O . ARG A 1 191 ? -1.255 4.891 21.406 1 43.75 191 ARG A O 1
ATOM 1435 N N . ARG A 1 192 ? -0.777 6.52 21.422 1 35.12 192 ARG A N 1
ATOM 1436 C CA . ARG A 1 192 ? 0.565 5.965 21.562 1 35.12 192 ARG A CA 1
ATOM 1437 C C . ARG A 1 192 ? 0.837 5.562 23.016 1 35.12 192 ARG A C 1
ATOM 1439 O O . ARG A 1 192 ? 0.077 5.918 23.922 1 35.12 192 ARG A O 1
ATOM 1446 N N . SER A 1 193 ? 2.188 5.91 23.328 1 25.53 193 SER A N 1
ATOM 1447 C CA . SER A 1 193 ? 2.941 5.746 24.562 1 25.53 193 SER A CA 1
ATOM 1448 C C . SER A 1 193 ? 2.102 6.129 25.781 1 25.53 193 SER A C 1
ATOM 1450 O O . SER A 1 193 ? 1.295 7.059 25.719 1 25.53 193 SER A O 1
ATOM 1452 N N . MET B 1 1 ? 19.234 28.328 20.938 1 53.16 1 MET B N 1
ATOM 1453 C CA . MET B 1 1 ? 18.938 27.828 19.609 1 53.16 1 MET B CA 1
ATOM 1454 C C . MET B 1 1 ? 17.469 28.062 19.25 1 53.16 1 MET B C 1
ATOM 1456 O O . MET B 1 1 ? 16.578 27.781 20.031 1 53.16 1 MET B O 1
ATOM 1460 N N . ASN B 1 2 ? 17.062 29.062 18.312 1 81.62 2 ASN B N 1
ATOM 1461 C CA . ASN B 1 2 ? 15.75 29.625 18.047 1 81.62 2 ASN B CA 1
ATOM 1462 C C . ASN B 1 2 ? 14.766 28.547 17.562 1 81.62 2 ASN B C 1
ATOM 1464 O O . ASN B 1 2 ? 15.094 27.734 16.719 1 81.62 2 ASN B O 1
ATOM 1468 N N . THR B 1 3 ? 13.805 28.312 18.359 1 90.31 3 THR B N 1
ATOM 1469 C CA . THR B 1 3 ? 12.758 27.328 18.109 1 90.31 3 THR B CA 1
ATOM 1470 C C . THR B 1 3 ? 11.578 27.969 17.359 1 90.31 3 THR B C 1
ATOM 1472 O O . THR B 1 3 ? 11.281 29.141 17.562 1 90.31 3 THR B O 1
ATOM 1475 N N . ILE B 1 4 ? 11.023 27.234 16.5 1 94.31 4 ILE B N 1
ATOM 1476 C CA . ILE B 1 4 ? 9.852 27.703 15.758 1 94.31 4 ILE B CA 1
ATOM 1477 C C . ILE B 1 4 ? 8.742 28.078 16.734 1 94.31 4 ILE B C 1
ATOM 1479 O O . ILE B 1 4 ? 8.453 27.328 17.672 1 94.31 4 ILE B O 1
ATOM 1483 N N . PRO B 1 5 ? 8.125 29.266 16.531 1 94.69 5 PRO B N 1
ATOM 1484 C CA . PRO B 1 5 ? 6.926 29.562 17.328 1 94.69 5 PRO B CA 1
ATOM 1485 C C . PRO B 1 5 ? 5.77 28.609 17 1 94.69 5 PRO B C 1
ATOM 1487 O O . PRO B 1 5 ? 5.574 28.234 15.852 1 94.69 5 PRO B O 1
ATOM 1490 N N . LEU B 1 6 ? 5.062 28.234 17.984 1 95.25 6 LEU B N 1
ATOM 1491 C CA . LEU B 1 6 ? 3.953 27.297 17.844 1 95.25 6 LEU B CA 1
ATOM 1492 C C . LEU B 1 6 ? 2.959 27.781 16.797 1 95.25 6 LEU B C 1
ATOM 1494 O O . LEU B 1 6 ? 2.475 27 15.977 1 95.25 6 LEU B O 1
ATOM 1498 N N . ALA B 1 7 ? 2.639 29.047 16.797 1 95.62 7 ALA B N 1
ATOM 1499 C CA . ALA B 1 7 ? 1.683 29.609 15.844 1 95.62 7 ALA B CA 1
ATOM 1500 C C . ALA B 1 7 ? 2.156 29.406 14.406 1 95.62 7 ALA B C 1
ATOM 1502 O O . ALA B 1 7 ? 1.354 29.125 13.516 1 95.62 7 ALA B O 1
ATOM 1503 N N . THR B 1 8 ? 3.418 29.625 14.172 1 95.94 8 THR B N 1
ATOM 1504 C CA . THR B 1 8 ? 3.994 29.438 12.844 1 95.94 8 THR B CA 1
ATOM 1505 C C . THR B 1 8 ? 3.945 27.969 12.43 1 95.94 8 THR B C 1
ATOM 1507 O O . THR B 1 8 ? 3.596 27.641 11.297 1 95.94 8 THR B O 1
ATOM 1510 N N . ALA B 1 9 ? 4.324 27.078 13.344 1 96.5 9 ALA B N 1
ATOM 1511 C CA . ALA B 1 9 ? 4.254 25.641 13.062 1 96.5 9 ALA B CA 1
ATOM 1512 C C . ALA B 1 9 ? 2.838 25.234 12.664 1 96.5 9 ALA B C 1
ATOM 1514 O O . ALA B 1 9 ? 2.643 24.562 11.648 1 96.5 9 ALA B O 1
ATOM 1515 N N . LYS B 1 10 ? 1.891 25.672 13.398 1 96.19 10 LYS B N 1
ATOM 1516 C CA . LYS B 1 10 ? 0.495 25.344 13.125 1 96.19 10 LYS B CA 1
ATOM 1517 C C . LYS B 1 10 ? 0.051 25.906 11.781 1 96.19 10 LYS B C 1
ATOM 1519 O O . LYS B 1 10 ? -0.719 25.281 11.055 1 96.19 10 LYS B O 1
ATOM 1524 N N . ALA B 1 11 ? 0.513 27.062 11.469 1 96.62 11 ALA B N 1
ATOM 1525 C CA . ALA B 1 11 ? 0.18 27.672 10.188 1 96.62 11 ALA B CA 1
ATOM 1526 C C . ALA B 1 11 ? 0.723 26.859 9.023 1 96.62 11 ALA B C 1
ATOM 1528 O O . ALA B 1 11 ? 0.052 26.688 8 1 96.62 11 ALA B O 1
ATOM 1529 N N . ARG B 1 12 ? 1.938 26.375 9.164 1 97.38 12 ARG B N 1
ATOM 1530 C CA . ARG B 1 12 ? 2.527 25.531 8.117 1 97.38 12 ARG B CA 1
ATOM 1531 C C . ARG B 1 12 ? 1.757 24.234 7.961 1 97.38 12 ARG B C 1
ATOM 1533 O O . ARG B 1 12 ? 1.503 23.781 6.84 1 97.38 12 ARG B O 1
ATOM 1540 N N . LEU B 1 13 ? 1.381 23.625 9.102 1 97.44 13 LEU B N 1
ATOM 1541 C CA . LEU B 1 13 ? 0.592 22.406 9.055 1 97.44 13 LEU B CA 1
ATOM 1542 C C . LEU B 1 13 ? -0.755 22.641 8.383 1 97.44 13 LEU B C 1
ATOM 1544 O O . LEU B 1 13 ? -1.207 21.828 7.574 1 97.44 13 LEU B O 1
ATOM 1548 N N . ALA B 1 14 ? -1.374 23.734 8.68 1 96.88 14 ALA B N 1
ATOM 1549 C CA . ALA B 1 14 ? -2.656 24.094 8.07 1 96.88 14 ALA B CA 1
ATOM 1550 C C . ALA B 1 14 ? -2.512 24.297 6.566 1 96.88 14 ALA B C 1
ATOM 1552 O O . ALA B 1 14 ? -3.391 23.922 5.789 1 96.88 14 ALA B O 1
ATOM 1553 N N . GLN B 1 15 ? -1.471 24.875 6.156 1 96.94 15 GLN B N 1
ATOM 1554 C CA . GLN B 1 15 ? -1.22 25.094 4.734 1 96.94 15 GLN B CA 1
ATOM 1555 C C . GLN B 1 15 ? -1.057 23.766 4 1 96.94 15 GLN B C 1
ATOM 1557 O O . GLN B 1 15 ? -1.541 23.609 2.877 1 96.94 15 GLN B O 1
ATOM 1562 N N . TYR B 1 16 ? -0.378 22.891 4.664 1 97.31 16 TYR B N 1
ATOM 1563 C CA . TYR B 1 16 ? -0.202 21.578 4.051 1 97.31 16 TYR B CA 1
ATOM 1564 C C . TYR B 1 16 ? -1.549 20.906 3.795 1 97.31 16 TYR B C 1
ATOM 1566 O O . TYR B 1 16 ? -1.833 20.469 2.674 1 97.31 16 TYR B O 1
ATOM 1574 N N . VAL B 1 17 ? -2.346 20.797 4.832 1 97.06 17 VAL B N 1
ATOM 1575 C CA . VAL B 1 17 ? -3.623 20.109 4.699 1 97.06 17 VAL B CA 1
ATOM 1576 C C . VAL B 1 17 ? -4.504 20.844 3.688 1 97.06 17 VAL B C 1
ATOM 1578 O O . VAL B 1 17 ? -5.195 20.203 2.887 1 97.06 17 VAL B O 1
ATOM 1581 N N . GLU B 1 18 ? -4.449 22.125 3.705 1 96.81 18 GLU B N 1
ATOM 1582 C CA . GLU B 1 18 ? -5.18 22.906 2.705 1 96.81 18 GLU B CA 1
ATOM 1583 C C . GLU B 1 18 ? -4.711 22.562 1.293 1 96.81 18 GLU B C 1
ATOM 1585 O O . GLU B 1 18 ? -5.527 22.406 0.382 1 96.81 18 GLU B O 1
ATOM 1590 N N . ALA B 1 19 ? -3.451 22.531 1.084 1 96.69 19 ALA B N 1
ATOM 1591 C CA . ALA B 1 19 ? -2.887 22.188 -0.221 1 96.69 19 ALA B CA 1
ATOM 1592 C C . ALA B 1 19 ? -3.344 20.812 -0.679 1 96.69 19 ALA B C 1
ATOM 1594 O O . ALA B 1 19 ? -3.906 20.672 -1.767 1 96.69 19 ALA B O 1
ATOM 1595 N N . LYS B 1 20 ? -3.111 19.797 0.195 1 94.19 20 LYS B N 1
ATOM 1596 C CA . LYS B 1 20 ? -3.389 18.406 -0.131 1 94.19 20 LYS B CA 1
ATOM 1597 C C . LYS B 1 20 ? -4.887 18.156 -0.295 1 94.19 20 LYS B C 1
ATOM 1599 O O . LYS B 1 20 ? -5.332 17.656 -1.329 1 94.19 20 LYS B O 1
ATOM 1604 N N . ASP B 1 21 ? -5.746 18.531 0.669 1 95.62 21 ASP B N 1
ATOM 1605 C CA . ASP B 1 21 ? -7.152 18.141 0.721 1 95.62 21 ASP B CA 1
ATOM 1606 C C . ASP B 1 21 ? -7.984 18.953 -0.266 1 95.62 21 ASP B C 1
ATOM 1608 O O . ASP B 1 21 ? -9.094 18.547 -0.632 1 95.62 21 ASP B O 1
ATOM 1612 N N . ASN B 1 22 ? -7.441 20.109 -0.705 1 94.44 22 ASN B N 1
ATOM 1613 C CA . ASN B 1 22 ? -8.219 20.969 -1.603 1 94.44 22 ASN B CA 1
ATOM 1614 C C . ASN B 1 22 ? -7.508 21.156 -2.939 1 94.44 22 ASN B C 1
ATOM 1616 O O . ASN B 1 22 ? -7.816 22.094 -3.678 1 94.44 22 ASN B O 1
ATOM 1620 N N . ASN B 1 23 ? -6.57 20.375 -3.227 1 92.62 23 ASN B N 1
ATOM 1621 C CA . ASN B 1 23 ? -5.879 20.312 -4.508 1 92.62 23 ASN B CA 1
ATOM 1622 C C . ASN B 1 23 ? -5.305 21.672 -4.898 1 92.62 23 ASN B C 1
ATOM 1624 O O . ASN B 1 23 ? -5.586 22.188 -5.984 1 92.62 23 ASN B O 1
ATOM 1628 N N . ARG B 1 24 ? -4.527 22.234 -4.02 1 95.88 24 ARG B N 1
ATOM 1629 C CA . ARG B 1 24 ? -3.867 23.516 -4.234 1 95.88 24 ARG B CA 1
ATOM 1630 C C . ARG B 1 24 ? -2.354 23.391 -4.109 1 95.88 24 ARG B C 1
ATOM 1632 O O . ARG B 1 24 ? -1.761 23.844 -3.133 1 95.88 24 ARG B O 1
ATOM 1639 N N . PRO B 1 25 ? -1.671 22.922 -5.152 1 93.81 25 PRO B N 1
ATOM 1640 C CA . PRO B 1 25 ? -0.243 22.594 -5.07 1 93.81 25 PRO B CA 1
ATOM 1641 C C . PRO B 1 25 ? 0.62 23.828 -4.805 1 93.81 25 PRO B C 1
ATOM 1643 O O . PRO B 1 25 ? 1.695 23.719 -4.211 1 93.81 25 PRO B O 1
ATOM 1646 N N . ALA B 1 26 ? 0.223 25 -5.098 1 95.62 26 ALA B N 1
ATOM 1647 C CA . ALA B 1 26 ? 0.999 26.219 -4.902 1 95.62 26 ALA B CA 1
ATOM 1648 C C . ALA B 1 26 ? 1.273 26.469 -3.424 1 95.62 26 ALA B C 1
ATOM 1650 O O . ALA B 1 26 ? 2.297 27.062 -3.064 1 95.62 26 ALA B O 1
ATOM 1651 N N . LEU B 1 27 ? 0.364 26.047 -2.562 1 97.12 27 LEU B N 1
ATOM 1652 C CA . LEU B 1 27 ? 0.504 26.266 -1.127 1 97.12 27 LEU B CA 1
ATOM 1653 C C . LEU B 1 27 ? 1.65 25.438 -0.56 1 97.12 27 LEU B C 1
ATOM 1655 O O . LEU B 1 27 ? 2.148 25.734 0.531 1 97.12 27 LEU B O 1
ATOM 1659 N N . ILE B 1 28 ? 2.074 24.391 -1.323 1 96.75 28 ILE B N 1
ATOM 1660 C CA . ILE B 1 28 ? 3.225 23.594 -0.892 1 96.75 28 ILE B CA 1
ATOM 1661 C C . ILE B 1 28 ? 4.48 24.469 -0.911 1 96.75 28 ILE B C 1
ATOM 1663 O O . ILE B 1 28 ? 5.32 24.375 -0.014 1 96.75 28 ILE B O 1
ATOM 1667 N N . HIS B 1 29 ? 4.562 25.375 -1.81 1 94.62 29 HIS B N 1
ATOM 1668 C CA . HIS B 1 29 ? 5.734 26.219 -1.943 1 94.62 29 HIS B CA 1
ATOM 1669 C C . HIS B 1 29 ? 5.797 27.25 -0.82 1 94.62 29 HIS B C 1
ATOM 1671 O O . HIS B 1 29 ? 6.871 27.781 -0.514 1 94.62 29 HIS B O 1
ATOM 1677 N N . GLU B 1 30 ? 4.684 27.484 -0.193 1 94.44 30 GLU B N 1
ATOM 1678 C CA . GLU B 1 30 ? 4.637 28.406 0.945 1 94.44 30 GLU B CA 1
ATOM 1679 C C . GLU B 1 30 ? 4.941 27.672 2.252 1 94.44 30 GLU B C 1
ATOM 1681 O O . GLU B 1 30 ? 5.598 28.219 3.139 1 94.44 30 GLU B O 1
ATOM 1686 N N . ALA B 1 31 ? 4.555 26.469 2.344 1 97.25 31 ALA B N 1
ATOM 1687 C CA . ALA B 1 31 ? 4.625 25.734 3.6 1 97.25 31 ALA B CA 1
ATOM 1688 C C . ALA B 1 31 ? 5.973 25.031 3.744 1 97.25 31 ALA B C 1
ATOM 1690 O O . ALA B 1 31 ? 6.5 24.906 4.852 1 97.25 31 ALA B O 1
ATOM 1691 N N . PHE B 1 32 ? 6.535 24.578 2.602 1 97.31 32 PHE B N 1
ATOM 1692 C CA . PHE B 1 32 ? 7.738 23.75 2.617 1 97.31 32 PHE B CA 1
ATOM 1693 C C . PHE B 1 32 ? 8.945 24.547 2.148 1 97.31 32 PHE B C 1
ATOM 1695 O O . PHE B 1 32 ? 8.82 25.438 1.3 1 97.31 32 PHE B O 1
ATOM 1702 N N . ALA B 1 33 ? 10.109 24.234 2.768 1 96.38 33 ALA B N 1
ATOM 1703 C CA . ALA B 1 33 ? 11.359 24.75 2.219 1 96.38 33 ALA B CA 1
ATOM 1704 C C . ALA B 1 33 ? 11.578 24.234 0.794 1 96.38 33 ALA B C 1
ATOM 1706 O O . ALA B 1 33 ? 11.148 23.141 0.448 1 96.38 33 ALA B O 1
ATOM 1707 N N . PRO B 1 34 ? 12.273 25 -0.058 1 94.06 34 PRO B N 1
ATOM 1708 C CA . PRO B 1 34 ? 12.492 24.625 -1.452 1 94.06 34 PRO B CA 1
ATOM 1709 C C . PRO B 1 34 ? 13.203 23.266 -1.584 1 94.06 34 PRO B C 1
ATOM 1711 O O . PRO B 1 34 ? 12.992 22.547 -2.568 1 94.06 34 PRO B O 1
ATOM 1714 N N . ASP B 1 35 ? 14.008 22.938 -0.618 1 92.19 35 ASP B N 1
ATOM 1715 C CA . ASP B 1 35 ? 14.781 21.703 -0.682 1 92.19 35 ASP B CA 1
ATOM 1716 C C . ASP B 1 35 ? 14.273 20.688 0.342 1 92.19 35 ASP B C 1
ATOM 1718 O O . ASP B 1 35 ? 15.039 19.844 0.803 1 92.19 35 ASP B O 1
ATOM 1722 N N . ALA B 1 36 ? 13.047 20.828 0.749 1 94.5 36 ALA B N 1
ATOM 1723 C CA . ALA B 1 36 ? 12.461 19.938 1.752 1 94.5 36 ALA B CA 1
ATOM 1724 C C . ALA B 1 36 ? 12.477 18.484 1.282 1 94.5 36 ALA B C 1
ATOM 1726 O O . ALA B 1 36 ? 12.5 18.219 0.079 1 94.5 36 ALA B O 1
ATOM 1727 N N . SER B 1 37 ? 12.438 17.531 2.268 1 90 37 SER B N 1
ATOM 1728 C CA . SER B 1 37 ? 12.422 16.094 1.984 1 90 37 SER B CA 1
ATOM 1729 C C . SER B 1 37 ? 11.141 15.445 2.492 1 90 37 SER B C 1
ATOM 1731 O O . SER B 1 37 ? 10.648 15.789 3.57 1 90 37 SER B O 1
ATOM 1733 N N . LEU B 1 38 ? 10.617 14.531 1.688 1 87.31 38 LEU B N 1
ATOM 1734 C CA . LEU B 1 38 ? 9.461 13.703 2.014 1 87.31 38 LEU B CA 1
ATOM 1735 C C . LEU B 1 38 ? 9.828 12.227 1.979 1 87.31 38 LEU B C 1
ATOM 1737 O O . LEU B 1 38 ? 10.414 11.75 1.003 1 87.31 38 LEU B O 1
ATOM 1741 N N . THR B 1 39 ? 9.508 11.531 3.066 1 80.31 39 THR B N 1
ATOM 1742 C CA . THR B 1 39 ? 9.719 10.086 3.127 1 80.31 39 THR B CA 1
ATOM 1743 C C . THR B 1 39 ? 8.477 9.383 3.664 1 80.31 39 THR B C 1
ATOM 1745 O O . THR B 1 39 ? 7.625 10.008 4.297 1 80.31 39 THR B O 1
ATOM 1748 N N . PHE B 1 40 ? 8.352 8.023 3.312 1 78.06 40 PHE B N 1
ATOM 1749 C CA . PHE B 1 40 ? 7.211 7.223 3.73 1 78.06 40 PHE B CA 1
ATOM 1750 C C . PHE B 1 40 ? 7.668 5.938 4.406 1 78.06 40 PHE B C 1
ATOM 1752 O O . PHE B 1 40 ? 8.727 5.395 4.07 1 78.06 40 PHE B O 1
ATOM 1759 N N . SER B 1 41 ? 6.855 5.504 5.445 1 72.62 41 SER B N 1
ATOM 1760 C CA . SER B 1 41 ? 6.895 4.125 5.93 1 72.62 41 SER B CA 1
ATOM 1761 C C . SER B 1 41 ? 5.492 3.576 6.148 1 72.62 41 SER B C 1
ATOM 1763 O O . SER B 1 41 ? 4.531 4.34 6.273 1 72.62 41 SER B O 1
ATOM 1765 N N . ILE B 1 42 ? 5.27 2.248 5.973 1 67.31 42 ILE B N 1
ATOM 1766 C CA . ILE B 1 42 ? 3.951 1.642 6.113 1 67.31 42 ILE B CA 1
ATOM 1767 C C . ILE B 1 42 ? 4.062 0.35 6.922 1 67.31 42 ILE B C 1
ATOM 1769 O O . ILE B 1 42 ? 4.996 -0.434 6.727 1 67.31 42 ILE B O 1
ATOM 1773 N N . ASP B 1 43 ? 3.047 0.379 7.941 1 60.09 43 ASP B N 1
ATOM 1774 C CA . ASP B 1 43 ? 2.875 -0.937 8.547 1 60.09 43 ASP B CA 1
ATOM 1775 C C . ASP B 1 43 ? 2.197 -1.904 7.582 1 60.09 43 ASP B C 1
ATOM 1777 O O . ASP B 1 43 ? 1.024 -1.73 7.242 1 60.09 43 ASP B O 1
ATOM 1781 N N . THR B 1 44 ? 2.871 -2.723 7.07 1 51.97 44 THR B N 1
ATOM 1782 C CA . THR B 1 44 ? 2.398 -3.625 6.027 1 51.97 44 THR B CA 1
ATOM 1783 C C . THR B 1 44 ? 1.305 -4.547 6.562 1 51.97 44 THR B C 1
ATOM 1785 O O . THR B 1 44 ? 0.419 -4.969 5.816 1 51.97 44 THR B O 1
ATOM 1788 N N . ASP B 1 45 ? 1.345 -4.891 7.805 1 48.16 45 ASP B N 1
ATOM 1789 C CA . ASP B 1 45 ? 0.388 -5.844 8.359 1 48.16 45 ASP B CA 1
ATOM 1790 C C . ASP B 1 45 ? -1.016 -5.246 8.414 1 48.16 45 ASP B C 1
ATOM 1792 O O . ASP B 1 45 ? -2.002 -5.973 8.523 1 48.16 45 ASP B O 1
ATOM 1796 N N . SER B 1 46 ? -1.117 -3.943 8.289 1 47.47 46 SER B N 1
ATOM 1797 C CA . SER B 1 46 ? -2.395 -3.285 8.539 1 47.47 46 SER B CA 1
ATOM 1798 C C . SER B 1 46 ? -2.955 -2.658 7.266 1 47.47 46 SER B C 1
ATOM 1800 O O . SER B 1 46 ? -4.023 -2.043 7.289 1 47.47 46 SER B O 1
ATOM 1802 N N . ILE B 1 47 ? -2.166 -2.67 6.238 1 49.78 47 ILE B N 1
ATOM 1803 C CA . ILE B 1 47 ? -2.719 -2.123 5.004 1 49.78 47 ILE B CA 1
ATOM 1804 C C . ILE B 1 47 ? -3.777 -3.072 4.449 1 49.78 47 ILE B C 1
ATOM 1806 O O . ILE B 1 47 ? -3.527 -4.27 4.293 1 49.78 47 ILE B O 1
ATOM 1810 N N . SER B 1 48 ? -4.992 -2.916 4.715 1 46.59 48 SER B N 1
ATOM 1811 C CA . SER B 1 48 ? -6.059 -3.756 4.188 1 46.59 48 SER B CA 1
ATOM 1812 C C . SER B 1 48 ? -5.992 -3.844 2.664 1 46.59 48 SER B C 1
ATOM 1814 O O . SER B 1 48 ? -6.047 -2.822 1.976 1 46.59 48 SER B O 1
ATOM 1816 N N . PHE B 1 49 ? -5.117 -4.629 2.158 1 49.47 49 PHE B N 1
ATOM 1817 C CA . PHE B 1 49 ? -5.34 -5.082 0.789 1 49.47 49 PHE B CA 1
ATOM 1818 C C . PHE B 1 49 ? -6.805 -5.445 0.571 1 49.47 49 PHE B C 1
ATOM 1820 O O . PHE B 1 49 ? -7.531 -5.711 1.529 1 49.47 49 PHE B O 1
ATOM 1827 N N . PRO B 1 50 ? -7.215 -5.43 -0.735 1 46.69 50 PRO B N 1
ATOM 1828 C CA . PRO B 1 50 ? -8.594 -5.883 -0.923 1 46.69 50 PRO B CA 1
ATOM 1829 C C . PRO B 1 50 ? -9 -6.977 0.064 1 46.69 50 PRO B C 1
ATOM 1831 O O . PRO B 1 50 ? -8.188 -7.855 0.381 1 46.69 50 PRO B O 1
ATOM 1834 N N . PRO B 1 51 ? -9.969 -6.652 0.838 1 51.59 51 PRO B N 1
ATOM 1835 C CA . PRO B 1 51 ? -10.586 -7.625 1.743 1 51.59 51 PRO B CA 1
ATOM 1836 C C . PRO B 1 51 ? -10.516 -9.055 1.21 1 51.59 51 PRO B C 1
ATOM 1838 O O . PRO B 1 51 ? -10.219 -9.266 0.031 1 51.59 51 PRO B O 1
ATOM 1841 N N . LYS B 1 52 ? -10.688 -10.039 2.08 1 62.75 52 LYS B N 1
ATOM 1842 C CA . LYS B 1 52 ? -11.055 -11.414 1.746 1 62.75 52 LYS B CA 1
ATOM 1843 C C . LYS B 1 52 ? -12.055 -11.445 0.591 1 62.75 52 LYS B C 1
ATOM 1845 O O . LYS B 1 52 ? -12.961 -10.617 0.522 1 62.75 52 LYS B O 1
ATOM 1850 N N . ALA B 1 53 ? -11.531 -12.07 -0.441 1 74.75 53 ALA B N 1
ATOM 1851 C CA . ALA B 1 53 ? -12.5 -12.398 -1.487 1 74.75 53 ALA B CA 1
ATOM 1852 C C . ALA B 1 53 ? -12.945 -13.852 -1.382 1 74.75 53 ALA B C 1
ATOM 1854 O O . ALA B 1 53 ? -12.133 -14.742 -1.159 1 74.75 53 ALA B O 1
ATOM 1855 N N . GLU B 1 54 ? -14.273 -14 -1.371 1 82.12 54 GLU B N 1
ATOM 1856 C CA . GLU B 1 54 ? -14.828 -15.344 -1.326 1 82.12 54 GLU B CA 1
ATOM 1857 C C . GLU B 1 54 ? -15.57 -15.68 -2.619 1 82.12 54 GLU B C 1
ATOM 1859 O O . GLU B 1 54 ? -16.375 -14.891 -3.102 1 82.12 54 GLU B O 1
ATOM 1864 N N . GLY B 1 55 ? -15.172 -16.906 -3.127 1 90.06 55 GLY B N 1
ATOM 1865 C CA . GLY B 1 55 ? -15.82 -17.375 -4.344 1 90.06 55 GLY B CA 1
ATOM 1866 C C . GLY B 1 55 ? -15.039 -17.031 -5.602 1 90.06 55 GLY B C 1
ATOM 1867 O O . GLY B 1 55 ? -14.414 -15.969 -5.676 1 90.06 55 GLY B O 1
ATOM 1868 N N . ALA B 1 56 ? -15.195 -17.922 -6.562 1 92.12 56 ALA B N 1
ATOM 1869 C CA . ALA B 1 56 ? -14.422 -17.797 -7.793 1 92.12 56 ALA B CA 1
ATOM 1870 C C . ALA B 1 56 ? -14.734 -16.5 -8.523 1 92.12 56 ALA B C 1
ATOM 1872 O O . ALA B 1 56 ? -13.844 -15.891 -9.125 1 92.12 56 ALA B O 1
ATOM 1873 N N . ASP B 1 57 ? -15.953 -16.062 -8.445 1 90 57 ASP B N 1
ATOM 1874 C CA . ASP B 1 57 ? -16.344 -14.812 -9.117 1 90 57 ASP B CA 1
ATOM 1875 C C . ASP B 1 57 ? -15.594 -13.617 -8.523 1 90 57 ASP B C 1
ATOM 1877 O O . ASP B 1 57 ? -15.047 -12.797 -9.258 1 90 57 ASP B O 1
ATOM 1881 N N . ALA B 1 58 ? -15.672 -13.602 -7.242 1 81.69 58 ALA B N 1
ATOM 1882 C CA . ALA B 1 58 ? -15.016 -12.492 -6.555 1 81.69 58 ALA B CA 1
ATOM 1883 C C . ALA B 1 58 ? -13.5 -12.547 -6.754 1 81.69 58 ALA B C 1
ATOM 1885 O O . ALA B 1 58 ? -12.852 -11.508 -6.922 1 81.69 58 ALA B O 1
ATOM 1886 N N . ILE B 1 59 ? -12.969 -13.695 -6.758 1 89 59 ILE B N 1
ATOM 1887 C CA . ILE B 1 59 ? -11.539 -13.875 -6.953 1 89 59 ILE B CA 1
ATOM 1888 C C . ILE B 1 59 ? -11.156 -13.453 -8.367 1 89 59 ILE B C 1
ATOM 1890 O O . ILE B 1 59 ? -10.18 -12.727 -8.57 1 89 59 ILE B O 1
ATOM 1894 N N . ALA B 1 60 ? -11.953 -13.828 -9.336 1 91.69 60 ALA B N 1
ATOM 1895 C CA . ALA B 1 60 ? -11.719 -13.414 -10.711 1 91.69 60 ALA B CA 1
ATOM 1896 C C . ALA B 1 60 ? -11.758 -11.898 -10.844 1 91.69 60 ALA B C 1
ATOM 1898 O O . ALA B 1 60 ? -10.891 -11.297 -11.492 1 91.69 60 ALA B O 1
ATOM 1899 N N . SER B 1 61 ? -12.703 -11.344 -10.258 1 83 61 SER B N 1
ATOM 1900 C CA . SER B 1 61 ? -12.828 -9.891 -10.297 1 83 61 SER B CA 1
ATOM 1901 C C . SER B 1 61 ? -11.609 -9.211 -9.68 1 83 61 SER B C 1
ATOM 1903 O O . SER B 1 61 ? -11.047 -8.289 -10.266 1 83 61 SER B O 1
ATOM 1905 N N . THR B 1 62 ? -11.195 -9.727 -8.562 1 78.25 62 THR B N 1
ATOM 1906 C CA . THR B 1 62 ? -10.117 -9.109 -7.789 1 78.25 62 THR B CA 1
ATOM 1907 C C . THR B 1 62 ? -8.773 -9.297 -8.492 1 78.25 62 THR B C 1
ATOM 1909 O O . THR B 1 62 ? -8.047 -8.328 -8.719 1 78.25 62 THR B O 1
ATOM 1912 N N . LEU B 1 63 ? -8.398 -10.508 -8.875 1 88.75 63 LEU B N 1
ATOM 1913 C CA . LEU B 1 63 ? -7.039 -10.852 -9.281 1 88.75 63 LEU B CA 1
ATOM 1914 C C . LEU B 1 63 ? -6.863 -10.68 -10.789 1 88.75 63 LEU B C 1
ATOM 1916 O O . LEU B 1 63 ? -5.734 -10.688 -11.289 1 88.75 63 LEU B O 1
ATOM 1920 N N . VAL B 1 64 ? -7.988 -10.492 -11.516 1 91.38 64 VAL B N 1
ATOM 1921 C CA . VAL B 1 64 ? -7.844 -10.422 -12.961 1 91.38 64 VAL B CA 1
ATOM 1922 C C . VAL B 1 64 ? -8.453 -9.125 -13.484 1 91.38 64 VAL B C 1
ATOM 1924 O O . VAL B 1 64 ? -7.727 -8.195 -13.852 1 91.38 64 VAL B O 1
ATOM 1927 N N . SER B 1 65 ? -9.758 -8.953 -13.32 1 86.81 65 SER B N 1
ATOM 1928 C CA . SER B 1 65 ? -10.445 -7.855 -13.992 1 86.81 65 SER B CA 1
ATOM 1929 C C . SER B 1 65 ? -10.062 -6.508 -13.391 1 86.81 65 SER B C 1
ATOM 1931 O O . SER B 1 65 ? -9.719 -5.57 -14.109 1 86.81 65 SER B O 1
ATOM 1933 N N . GLU B 1 66 ? -10.141 -6.414 -12.094 1 71.19 66 GLU B N 1
ATOM 1934 C CA . GLU B 1 66 ? -9.789 -5.156 -11.445 1 71.19 66 GLU B CA 1
ATOM 1935 C C . GLU B 1 66 ? -8.297 -4.883 -11.531 1 71.19 66 GLU B C 1
ATOM 1937 O O . GLU B 1 66 ? -7.875 -3.736 -11.719 1 71.19 66 GLU B O 1
ATOM 1942 N N . PHE B 1 67 ? -7.555 -5.91 -11.406 1 82.62 67 PHE B N 1
ATOM 1943 C CA . PHE B 1 67 ? -6.102 -5.832 -11.516 1 82.62 67 PHE B CA 1
ATOM 1944 C C . PHE B 1 67 ? -5.691 -5.277 -12.875 1 82.62 67 PHE B C 1
ATOM 1946 O O . PHE B 1 67 ? -4.848 -4.383 -12.953 1 82.62 67 PHE B O 1
ATOM 1953 N N . ALA B 1 68 ? -6.363 -5.656 -13.93 1 85.25 68 ALA B N 1
ATOM 1954 C CA . ALA B 1 68 ? -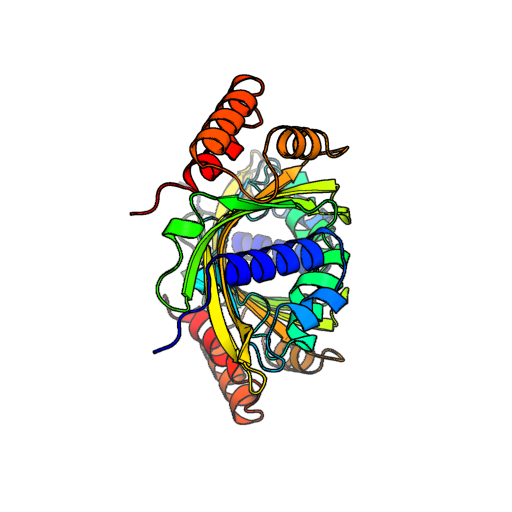5.992 -5.316 -15.297 1 85.25 68 ALA B CA 1
ATOM 1955 C C . ALA B 1 68 ? -6.324 -3.861 -15.617 1 85.25 68 ALA B C 1
ATOM 1957 O O . ALA B 1 68 ? -5.844 -3.311 -16.609 1 85.25 68 ALA B O 1
ATOM 1958 N N . LYS B 1 69 ? -7.129 -3.242 -14.812 1 75.38 69 LYS B N 1
ATOM 1959 C CA . LYS B 1 69 ? -7.457 -1.835 -15.016 1 75.38 69 LYS B CA 1
ATOM 1960 C C . LYS B 1 69 ? -6.266 -0.939 -14.688 1 75.38 69 LYS B C 1
ATOM 1962 O O . LYS B 1 69 ? -6.145 0.164 -15.219 1 75.38 69 LYS B O 1
ATOM 1967 N N . THR B 1 70 ? -5.402 -1.401 -13.844 1 72 70 THR B N 1
ATOM 1968 C CA . THR B 1 70 ? -4.328 -0.562 -13.328 1 72 70 THR B CA 1
ATOM 1969 C C . THR B 1 70 ? -2.975 -1.04 -13.844 1 72 70 THR B C 1
ATOM 1971 O O . THR B 1 70 ? -2.049 -0.242 -14 1 72 70 THR B O 1
ATOM 1974 N N . PHE B 1 71 ? -2.895 -2.355 -14.016 1 84.69 71 PHE B N 1
ATOM 1975 C CA . PHE B 1 71 ? -1.596 -2.934 -14.336 1 84.69 71 PHE B CA 1
ATOM 1976 C C . PHE B 1 71 ? -1.651 -3.674 -15.672 1 84.69 71 PHE B C 1
ATOM 1978 O O . PHE B 1 71 ? -2.652 -4.324 -15.984 1 84.69 71 PHE B O 1
ATOM 1985 N N . ASP B 1 72 ? -0.606 -3.443 -16.438 1 92.56 72 ASP B N 1
ATOM 1986 C CA . ASP B 1 72 ? -0.466 -4.207 -17.672 1 92.56 72 ASP B CA 1
ATOM 1987 C C . ASP B 1 72 ? 0.943 -4.781 -17.812 1 92.56 72 ASP B C 1
ATOM 1989 O O . ASP B 1 72 ? 1.817 -4.492 -16.984 1 92.56 72 ASP B O 1
ATOM 1993 N N . ARG B 1 73 ? 1.084 -5.828 -18.781 1 96.25 73 ARG B N 1
ATOM 1994 C CA . ARG B 1 73 ? 2.34 -6.523 -19.047 1 96.25 73 ARG B CA 1
ATOM 1995 C C . ARG B 1 73 ? 2.832 -7.254 -17.797 1 96.25 73 ARG B C 1
ATOM 1997 O O . ARG B 1 73 ? 4.012 -7.168 -17.438 1 96.25 73 ARG B O 1
ATOM 2004 N N . CYS B 1 74 ? 1.921 -7.793 -17.156 1 96.31 74 CYS B 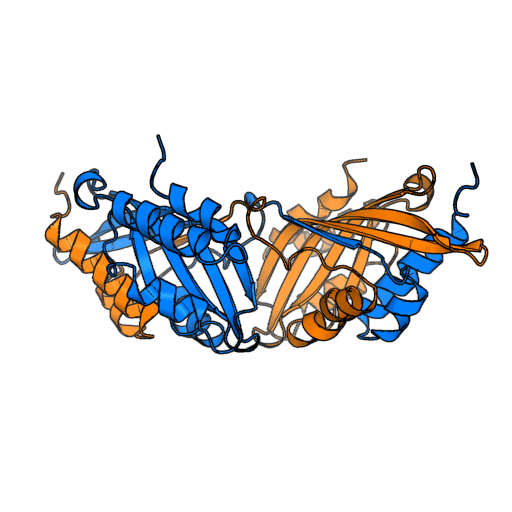N 1
ATOM 2005 C CA . CYS B 1 74 ? 2.211 -8.484 -15.906 1 96.31 74 CYS B CA 1
ATOM 2006 C C . CYS B 1 74 ? 2.834 -9.852 -16.172 1 96.31 74 CYS B C 1
ATOM 2008 O O . CYS B 1 74 ? 2.371 -10.594 -17.031 1 96.31 74 CYS B O 1
ATOM 2010 N N . ARG B 1 75 ? 3.904 -10.18 -15.461 1 97.75 75 ARG B N 1
ATOM 2011 C CA . ARG B 1 75 ? 4.426 -11.539 -15.352 1 97.75 75 ARG B CA 1
ATOM 2012 C C . ARG B 1 75 ? 4.668 -11.922 -13.898 1 97.75 75 ARG B C 1
ATOM 2014 O O . ARG B 1 75 ? 5.383 -11.227 -13.18 1 97.75 75 ARG B O 1
ATOM 2021 N N . THR B 1 76 ? 4.027 -13.008 -13.5 1 97.56 76 THR B N 1
ATOM 2022 C CA . THR B 1 76 ? 4.172 -13.594 -12.172 1 97.56 76 THR B CA 1
ATOM 2023 C C . THR B 1 76 ? 5.047 -14.844 -12.227 1 97.56 76 THR B C 1
ATOM 2025 O O . THR B 1 76 ? 4.82 -15.734 -13.055 1 97.56 76 THR B O 1
ATOM 2028 N N . TYR B 1 77 ? 6.066 -14.906 -11.383 1 97.56 77 TYR B N 1
ATOM 2029 C CA . TYR B 1 77 ? 7.016 -16.016 -11.352 1 97.56 77 TYR B CA 1
ATOM 2030 C C . TYR B 1 77 ? 6.914 -16.781 -10.039 1 97.56 77 TYR B C 1
ATOM 2032 O O . TYR B 1 77 ? 6.855 -16.172 -8.961 1 97.56 77 TYR B O 1
ATOM 2040 N N . TYR B 1 78 ? 6.801 -18.141 -10.188 1 97.5 78 TYR B N 1
ATOM 2041 C CA . TYR B 1 78 ? 7.004 -19.031 -9.047 1 97.5 78 TYR B CA 1
ATOM 2042 C C . TYR B 1 78 ? 8.484 -19.328 -8.852 1 97.5 78 TYR B C 1
ATOM 2044 O O . TYR B 1 78 ? 9.141 -19.844 -9.758 1 97.5 78 TYR B O 1
ATOM 2052 N N . ILE B 1 79 ? 8.961 -19.078 -7.645 1 96.69 79 ILE B N 1
ATOM 2053 C CA . ILE B 1 79 ? 10.398 -19.172 -7.43 1 96.69 79 ILE B CA 1
ATOM 2054 C C . ILE B 1 79 ? 10.719 -20.484 -6.695 1 96.69 79 ILE B C 1
ATOM 2056 O O . ILE B 1 79 ? 10.117 -20.781 -5.664 1 96.69 79 ILE B O 1
ATOM 2060 N N . GLY B 1 80 ? 11.68 -21.234 -7.27 1 94.12 80 GLY B N 1
ATOM 2061 C CA . GLY B 1 80 ? 12.18 -22.406 -6.574 1 94.12 80 GLY B CA 1
ATOM 2062 C C . GLY B 1 80 ? 11.57 -23.703 -7.086 1 94.12 80 GLY B C 1
ATOM 2063 O O . GLY B 1 80 ? 11.172 -23.797 -8.25 1 94.12 80 GLY B O 1
ATOM 2064 N N . ASP B 1 81 ? 11.586 -24.656 -6.25 1 92.5 81 ASP B N 1
ATOM 2065 C CA . ASP B 1 81 ? 11.117 -25.984 -6.605 1 92.5 81 ASP B CA 1
ATOM 2066 C C . ASP B 1 81 ? 9.68 -26.203 -6.152 1 92.5 81 ASP B C 1
ATOM 2068 O O . ASP B 1 81 ? 9.43 -26.531 -4.988 1 92.5 81 ASP B O 1
ATOM 2072 N N . VAL B 1 82 ? 8.859 -26.188 -7.113 1 91.38 82 VAL B N 1
ATOM 2073 C CA . VAL B 1 82 ? 7.43 -26.312 -6.844 1 91.38 82 VAL B CA 1
ATOM 2074 C C . VAL B 1 82 ? 7.117 -27.703 -6.312 1 91.38 82 VAL B C 1
ATOM 2076 O O . VAL B 1 82 ? 6.266 -27.875 -5.438 1 91.38 82 VAL B O 1
ATOM 2079 N N . ALA B 1 83 ? 7.777 -28.688 -6.879 1 92 83 ALA B N 1
ATOM 2080 C CA . ALA B 1 83 ? 7.543 -30.047 -6.418 1 92 83 ALA B CA 1
ATOM 2081 C C . ALA B 1 83 ? 7.875 -30.203 -4.938 1 92 83 ALA B C 1
ATOM 2083 O O . ALA B 1 83 ? 7.133 -30.828 -4.188 1 92 83 ALA B O 1
ATOM 2084 N N . ALA B 1 84 ? 8.945 -29.641 -4.539 1 92.19 84 ALA B N 1
ATOM 2085 C CA . ALA B 1 84 ? 9.391 -29.719 -3.15 1 92.19 84 ALA B CA 1
ATOM 2086 C C . ALA B 1 84 ? 8.469 -28.922 -2.229 1 92.19 84 ALA B C 1
ATOM 2088 O O . ALA B 1 84 ? 8.453 -29.156 -1.016 1 92.19 84 ALA B O 1
ATOM 2089 N N . ALA B 1 85 ? 7.68 -28.047 -2.814 1 93.31 85 ALA B N 1
ATOM 2090 C CA . ALA B 1 85 ? 6.828 -27.172 -2.02 1 93.31 85 ALA B CA 1
ATOM 2091 C C . ALA B 1 85 ? 5.516 -27.859 -1.655 1 93.31 85 ALA B C 1
ATOM 2093 O O . ALA B 1 85 ? 4.793 -27.391 -0.767 1 93.31 85 ALA B O 1
ATOM 2094 N N . LEU B 1 86 ? 5.168 -28.938 -2.316 1 95.25 86 LEU B N 1
ATOM 2095 C CA . LEU B 1 86 ? 3.9 -29.609 -2.041 1 95.25 86 LEU B CA 1
ATOM 2096 C C . LEU B 1 86 ? 3.967 -30.375 -0.725 1 95.25 86 LEU B C 1
ATOM 2098 O O . LEU B 1 86 ? 4.891 -31.156 -0.504 1 95.25 86 LEU B O 1
ATOM 2102 N N . ASP B 1 87 ? 3.113 -30.109 0.208 1 94.81 87 ASP B N 1
ATOM 2103 C CA . ASP B 1 87 ? 2.932 -30.766 1.495 1 94.81 87 ASP B CA 1
ATOM 2104 C C . ASP B 1 87 ? 1.467 -31.141 1.72 1 94.81 87 ASP B C 1
ATOM 2106 O O . ASP B 1 87 ? 0.685 -30.328 2.217 1 94.81 87 ASP B O 1
ATOM 2110 N N . GLY B 1 88 ? 1.159 -32.406 1.436 1 95.06 88 GLY B N 1
ATOM 2111 C CA . GLY B 1 88 ? -0.247 -32.781 1.444 1 95.06 88 GLY B CA 1
ATOM 2112 C C . GLY B 1 88 ? -1.058 -32.094 0.374 1 95.06 88 GLY B C 1
ATOM 2113 O O . GLY B 1 88 ? -0.767 -32.219 -0.817 1 95.06 88 GLY B O 1
ATOM 2114 N N . ASN B 1 89 ? -2.037 -31.312 0.808 1 96.75 89 ASN B N 1
ATOM 2115 C CA . ASN B 1 89 ? -2.889 -30.562 -0.114 1 96.75 89 ASN B CA 1
ATOM 2116 C C . ASN B 1 89 ? -2.627 -29.062 -0.029 1 96.75 89 ASN B C 1
ATOM 2118 O O . ASN B 1 89 ? -3.543 -28.266 -0.214 1 96.75 89 ASN B O 1
ATOM 2122 N N . ALA B 1 90 ? -1.396 -28.75 0.348 1 96.12 90 ALA B N 1
ATOM 2123 C CA . ALA B 1 90 ? -1.007 -27.359 0.472 1 96.12 90 ALA B CA 1
ATOM 2124 C C . ALA B 1 90 ? 0.375 -27.109 -0.127 1 96.12 90 ALA B C 1
ATOM 2126 O O . ALA B 1 90 ? 1.166 -28.047 -0.276 1 96.12 90 ALA B O 1
ATOM 2127 N N . MET B 1 91 ? 0.556 -25.859 -0.508 1 96.56 91 MET B N 1
ATOM 2128 C CA . MET B 1 91 ? 1.849 -25.422 -1.031 1 96.56 91 MET B CA 1
ATOM 2129 C C . MET B 1 91 ? 2.15 -23.984 -0.614 1 96.56 91 MET B C 1
ATOM 2131 O O . MET B 1 91 ? 1.264 -23.125 -0.625 1 96.56 91 MET B O 1
ATOM 2135 N N . THR B 1 92 ? 3.396 -23.781 -0.206 1 94.44 92 THR B N 1
ATOM 2136 C CA . THR B 1 92 ? 3.908 -22.422 -0.024 1 94.44 92 THR B CA 1
ATOM 2137 C C . THR B 1 92 ? 5.066 -22.156 -0.977 1 94.44 92 THR B C 1
ATOM 2139 O O . THR B 1 92 ? 6.062 -22.875 -0.975 1 94.44 92 THR B O 1
ATOM 2142 N N . ILE B 1 93 ? 4.848 -21.078 -1.83 1 95.81 93 ILE B N 1
ATOM 2143 C CA . ILE B 1 93 ? 5.824 -20.828 -2.881 1 95.81 93 ILE B CA 1
ATOM 2144 C C . ILE B 1 93 ? 6.18 -19.344 -2.898 1 95.81 93 ILE B C 1
ATOM 2146 O O . ILE B 1 93 ? 5.289 -18.484 -2.916 1 95.81 93 ILE B O 1
ATOM 2150 N N . PRO B 1 94 ? 7.52 -19 -2.857 1 94.62 94 PRO B N 1
ATOM 2151 C CA . PRO B 1 94 ? 7.891 -17.609 -3.115 1 94.62 94 PRO B CA 1
ATOM 2152 C C . PRO B 1 94 ? 7.516 -17.156 -4.523 1 94.62 94 PRO B C 1
ATOM 2154 O O . PRO B 1 94 ? 7.504 -17.969 -5.457 1 94.62 94 PRO B O 1
ATOM 2157 N N . TRP B 1 95 ? 7.184 -15.906 -4.602 1 95.75 95 TRP B N 1
ATOM 2158 C CA . TRP B 1 95 ? 6.816 -15.367 -5.906 1 95.75 95 TRP B CA 1
ATOM 2159 C C . TRP B 1 95 ? 7.508 -14.039 -6.168 1 95.75 95 TRP B C 1
ATOM 2161 O O 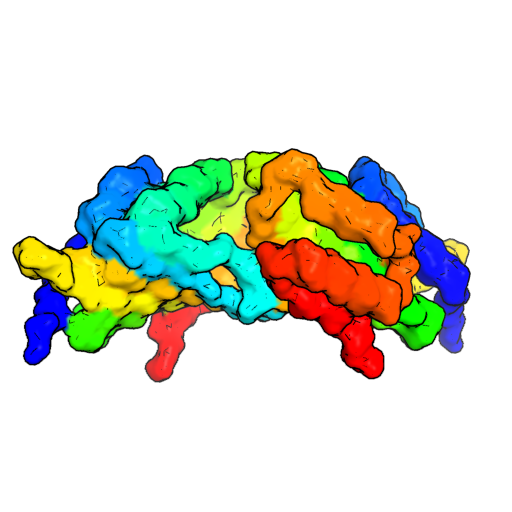. TRP B 1 95 ? 7.941 -13.359 -5.23 1 95.75 95 TRP B O 1
ATOM 2171 N N . LEU B 1 96 ? 7.742 -13.703 -7.383 1 94.5 96 LEU B N 1
ATOM 2172 C CA . LEU B 1 96 ? 8.117 -12.414 -7.945 1 94.5 96 LEU B CA 1
ATOM 2173 C C . LEU B 1 96 ? 7.102 -11.961 -8.984 1 94.5 96 LEU B C 1
ATOM 2175 O O . LEU B 1 96 ? 6.602 -12.773 -9.766 1 94.5 96 LEU B O 1
ATOM 2179 N N . VAL B 1 97 ? 6.754 -10.695 -8.953 1 94.56 97 VAL B N 1
ATOM 2180 C CA . VAL B 1 97 ? 5.914 -10.141 -10.016 1 94.56 97 VAL B CA 1
ATOM 2181 C C . VAL B 1 97 ? 6.543 -8.867 -10.555 1 94.56 97 VAL B C 1
ATOM 2183 O O . VAL B 1 97 ? 7.109 -8.07 -9.797 1 94.56 97 VAL B O 1
ATOM 2186 N N . VAL B 1 98 ? 6.637 -8.711 -11.836 1 94.88 98 VAL B N 1
ATOM 2187 C CA . VAL B 1 98 ? 6.996 -7.465 -12.5 1 94.88 98 VAL B CA 1
ATOM 2188 C C . VAL B 1 98 ? 5.879 -7.051 -13.461 1 94.88 98 VAL B C 1
ATOM 2190 O O . VAL B 1 98 ? 5.305 -7.895 -14.156 1 94.88 98 VAL B O 1
ATOM 2193 N N . MET B 1 99 ? 5.559 -5.809 -13.383 1 94.56 99 MET B N 1
ATOM 2194 C CA . MET B 1 99 ? 4.461 -5.293 -14.195 1 94.56 99 MET B CA 1
ATOM 2195 C C . MET B 1 99 ? 4.594 -3.785 -14.398 1 94.56 99 MET B C 1
ATOM 2197 O O . MET B 1 99 ? 5.441 -3.146 -13.773 1 94.56 99 MET B O 1
ATOM 2201 N N . ARG B 1 100 ? 3.797 -3.26 -15.344 1 90.06 100 ARG B N 1
ATOM 2202 C CA . ARG B 1 100 ? 3.719 -1.817 -15.547 1 90.06 100 ARG B CA 1
ATOM 2203 C C . ARG B 1 100 ? 2.463 -1.24 -14.898 1 90.06 100 ARG B C 1
ATOM 2205 O O . ARG B 1 100 ? 1.369 -1.784 -15.062 1 90.06 100 ARG B O 1
ATOM 2212 N N . GLU B 1 101 ? 2.691 -0.266 -14.07 1 78.81 101 GLU B N 1
ATOM 2213 C CA . GLU B 1 101 ? 1.556 0.593 -13.75 1 78.81 101 GLU B CA 1
ATOM 2214 C C . GLU B 1 101 ? 1.202 1.505 -14.922 1 78.81 101 GLU B C 1
ATOM 2216 O O . GLU B 1 101 ? 1.937 2.447 -15.219 1 78.81 101 GLU B O 1
ATOM 2221 N N . THR B 1 102 ? 0.065 1.296 -15.477 1 80.12 102 THR B N 1
ATOM 2222 C CA . THR B 1 102 ? -0.244 1.759 -16.828 1 80.12 102 THR B CA 1
ATOM 2223 C C . THR B 1 102 ? -0.24 3.283 -16.891 1 80.12 102 THR B C 1
ATOM 2225 O O . THR B 1 102 ? 0.465 3.875 -17.703 1 80.12 102 THR B O 1
ATOM 2228 N N . ALA B 1 103 ? -0.907 3.91 -16 1 64 103 ALA B N 1
ATOM 2229 C CA . ALA B 1 103 ? -1.083 5.359 -16.062 1 64 103 ALA B CA 1
ATOM 2230 C C . ALA B 1 103 ? 0.228 6.086 -15.773 1 64 103 ALA B C 1
ATOM 2232 O O . ALA B 1 103 ? 0.514 7.125 -16.375 1 64 103 ALA B O 1
ATOM 2233 N N . ALA B 1 104 ? 1.109 5.527 -14.945 1 62.22 104 ALA B N 1
ATOM 2234 C CA . ALA B 1 104 ? 2.32 6.195 -14.477 1 62.22 104 ALA B CA 1
ATOM 2235 C C . ALA B 1 104 ? 3.525 5.812 -15.328 1 62.22 104 ALA B C 1
ATOM 2237 O O . ALA B 1 104 ? 4.617 6.359 -15.156 1 62.22 104 ALA B O 1
ATOM 2238 N N . SER B 1 105 ? 3.301 4.883 -16.234 1 80.44 105 SER B N 1
ATOM 2239 C CA . SER B 1 105 ? 4.418 4.352 -17 1 80.44 105 SER B CA 1
ATOM 2240 C C . SER B 1 105 ? 5.59 3.979 -16.109 1 80.44 105 SER B C 1
ATOM 2242 O O . SER B 1 105 ? 6.727 4.379 -16.359 1 80.44 105 SER B O 1
ATOM 2244 N N . ALA B 1 106 ? 5.219 3.326 -15.039 1 76.81 106 ALA B N 1
ATOM 2245 C CA . ALA B 1 106 ? 6.188 2.938 -14.016 1 76.81 106 ALA B CA 1
ATOM 2246 C C . ALA B 1 106 ? 6.27 1.418 -13.891 1 76.81 106 ALA B C 1
ATOM 2248 O O . ALA B 1 106 ? 5.281 0.716 -14.109 1 76.81 106 ALA B O 1
ATOM 2249 N N . LEU B 1 107 ? 7.469 1.027 -13.586 1 85.94 107 LEU B N 1
ATOM 2250 C CA . LEU B 1 107 ? 7.703 -0.379 -13.273 1 85.94 107 LEU B CA 1
ATOM 2251 C C . LEU B 1 107 ? 7.336 -0.685 -11.828 1 85.94 107 LEU B C 1
ATOM 2253 O O . LEU B 1 107 ? 7.75 0.031 -10.914 1 85.94 107 LEU B O 1
ATOM 2257 N N . ARG B 1 108 ? 6.492 -1.711 -11.648 1 84.5 108 ARG B N 1
ATOM 2258 C CA . ARG B 1 108 ? 6.227 -2.299 -10.344 1 84.5 108 ARG B CA 1
ATOM 2259 C C . ARG B 1 108 ? 6.91 -3.654 -10.203 1 84.5 108 ARG B C 1
ATOM 2261 O O . ARG B 1 108 ? 6.797 -4.508 -11.086 1 84.5 108 ARG B O 1
ATOM 2268 N N . VAL B 1 109 ? 7.664 -3.822 -9.148 1 87.25 109 VAL B N 1
ATOM 2269 C CA . VAL B 1 109 ? 8.312 -5.086 -8.812 1 87.25 109 VAL B CA 1
ATOM 2270 C C . VAL B 1 109 ? 7.898 -5.516 -7.406 1 87.25 109 VAL B C 1
ATOM 2272 O O . VAL B 1 109 ? 7.996 -4.73 -6.457 1 87.25 109 VAL B O 1
ATOM 2275 N N . GLY B 1 110 ? 7.371 -6.684 -7.332 1 86.5 110 GLY B N 1
ATOM 2276 C CA . GLY B 1 110 ? 6.953 -7.207 -6.043 1 86.5 110 GLY B CA 1
ATOM 2277 C C . GLY B 1 110 ? 7.465 -8.609 -5.77 1 86.5 110 GLY B C 1
ATOM 2278 O O . GLY B 1 110 ? 7.785 -9.352 -6.703 1 86.5 110 GLY B O 1
ATOM 2279 N N . LYS B 1 111 ? 7.547 -8.875 -4.473 1 88.5 111 LYS B N 1
ATOM 2280 C CA . LYS B 1 111 ? 7.918 -10.219 -4.051 1 88.5 111 LYS B CA 1
ATOM 2281 C C . LYS B 1 111 ? 7.168 -10.625 -2.787 1 88.5 111 LYS B C 1
ATOM 2283 O O . LYS B 1 111 ? 6.664 -9.773 -2.055 1 88.5 111 LYS B O 1
ATOM 2288 N N . GLY B 1 112 ? 7.102 -11.906 -2.533 1 88.12 112 GLY B N 1
ATOM 2289 C CA . GLY B 1 112 ? 6.473 -12.469 -1.348 1 88.12 112 GLY B CA 1
ATOM 2290 C C . GLY B 1 112 ? 6.297 -13.977 -1.424 1 88.12 112 GLY B C 1
ATOM 2291 O O . GLY B 1 112 ? 7.148 -14.68 -1.967 1 88.12 112 GLY B O 1
ATOM 2292 N N . HIS B 1 113 ? 5.129 -14.477 -0.774 1 91.44 113 HIS B N 1
ATOM 2293 C CA . HIS B 1 113 ? 4.812 -15.898 -0.801 1 91.44 113 HIS B CA 1
ATOM 2294 C C . HIS B 1 113 ? 3.328 -16.125 -1.058 1 91.44 113 HIS B C 1
ATOM 2296 O O . HIS B 1 113 ? 2.484 -15.383 -0.558 1 91.44 113 HIS B O 1
ATOM 2302 N N . TYR B 1 114 ? 3.104 -17.172 -1.878 1 93.88 114 TYR B N 1
ATOM 2303 C CA . TYR B 1 114 ? 1.764 -17.734 -1.992 1 93.88 114 TYR B CA 1
ATOM 2304 C C . TYR B 1 114 ? 1.584 -18.906 -1.038 1 93.88 114 TYR B C 1
ATOM 2306 O O . TYR B 1 114 ? 2.455 -19.781 -0.941 1 93.88 114 TYR B O 1
ATOM 2314 N N . ARG B 1 115 ? 0.473 -18.953 -0.356 1 92.31 115 ARG B N 1
ATOM 2315 C CA . ARG B 1 115 ? 0.013 -20.172 0.303 1 92.31 115 ARG B CA 1
ATOM 2316 C C . ARG B 1 115 ? -1.253 -20.703 -0.357 1 92.31 115 ARG B C 1
ATOM 2318 O O . ARG B 1 115 ? -2.311 -20.078 -0.282 1 92.31 115 ARG B O 1
ATOM 2325 N N . TRP B 1 116 ? -1.07 -21.797 -0.972 1 96.88 116 TRP B N 1
ATOM 2326 C CA . TRP B 1 116 ? -2.15 -22.469 -1.695 1 96.88 116 TRP B CA 1
ATOM 2327 C C . TRP B 1 116 ? -2.764 -23.578 -0.855 1 96.88 116 TRP B C 1
ATOM 2329 O O . TRP B 1 116 ? -2.049 -24.312 -0.168 1 96.88 116 TRP B O 1
ATOM 2339 N N . GLY B 1 117 ? -4.121 -23.688 -0.882 1 96.75 117 GLY B N 1
ATOM 2340 C CA . GLY B 1 117 ? -4.844 -24.859 -0.402 1 96.75 117 GLY B CA 1
ATOM 2341 C C . GLY B 1 117 ? -5.695 -25.516 -1.473 1 96.75 117 GLY B C 1
ATOM 2342 O O . GLY B 1 117 ? -6.426 -24.828 -2.197 1 96.75 117 GLY B O 1
ATOM 2343 N N . PHE B 1 118 ? -5.559 -26.875 -1.575 1 97.25 118 PHE B N 1
ATOM 2344 C CA . PHE B 1 118 ? -6.289 -27.625 -2.592 1 97.25 118 PHE B CA 1
ATOM 2345 C C . PHE B 1 118 ? -7.324 -28.547 -1.948 1 97.25 118 PHE B C 1
ATOM 2347 O O . PHE B 1 118 ? -7.105 -29.062 -0.852 1 97.25 118 PHE B O 1
ATOM 2354 N N . ALA B 1 119 ? -8.398 -28.688 -2.637 1 95.88 119 ALA B N 1
ATOM 2355 C CA . ALA B 1 119 ? -9.422 -29.609 -2.178 1 95.88 119 ALA B CA 1
ATOM 2356 C C . ALA B 1 119 ? -10.102 -30.297 -3.357 1 95.88 119 ALA B C 1
ATOM 2358 O O . ALA B 1 119 ? -10.289 -29.703 -4.418 1 95.88 119 ALA B O 1
ATOM 2359 N N . ALA B 1 120 ? -10.375 -31.562 -3.111 1 94.5 120 ALA B N 1
ATOM 2360 C CA . ALA B 1 120 ? -11.164 -32.281 -4.098 1 94.5 120 ALA B CA 1
ATOM 2361 C C . ALA B 1 120 ? -12.648 -31.938 -3.98 1 94.5 120 ALA B C 1
ATOM 2363 O O . ALA B 1 120 ? -13.195 -31.891 -2.875 1 94.5 120 ALA B O 1
ATOM 2364 N N . GLY B 1 121 ? -13.258 -31.641 -5.117 1 91.06 121 GLY B N 1
ATOM 2365 C CA . GLY B 1 121 ? -14.695 -31.422 -5.141 1 91.06 121 GLY B CA 1
ATOM 2366 C C . GLY B 1 121 ? -15.484 -32.719 -5.172 1 91.06 121 GLY B C 1
ATOM 2367 O O . GLY B 1 121 ? -14.906 -33.812 -5.035 1 91.06 121 GLY B O 1
ATOM 2368 N N . ASP B 1 122 ? -16.781 -32.531 -5.285 1 89.19 122 ASP B N 1
ATOM 2369 C CA . ASP B 1 122 ? -17.688 -33.688 -5.316 1 89.19 122 ASP B CA 1
ATOM 2370 C C . ASP B 1 122 ? -17.375 -34.594 -6.508 1 89.19 122 ASP B C 1
ATOM 2372 O O . ASP B 1 122 ? -17.594 -35.812 -6.445 1 89.19 122 ASP B O 1
ATOM 2376 N N . ASP B 1 123 ? -16.828 -34.062 -7.523 1 88.88 123 ASP B N 1
ATOM 2377 C CA . ASP B 1 123 ? -16.516 -34.812 -8.742 1 88.88 123 ASP B CA 1
ATOM 2378 C C . ASP B 1 123 ? -15.133 -35.438 -8.656 1 88.88 123 ASP B C 1
ATOM 2380 O O . ASP B 1 123 ? -14.672 -36.062 -9.625 1 88.88 123 ASP B O 1
ATOM 2384 N N . GLY B 1 124 ? -14.477 -35.25 -7.609 1 90.44 124 GLY B N 1
ATOM 2385 C CA . GLY B 1 124 ? -13.164 -35.844 -7.402 1 90.44 124 GLY B CA 1
ATOM 2386 C C . GLY B 1 124 ? -12.031 -35 -7.961 1 90.44 124 GLY B C 1
ATOM 2387 O O . GLY B 1 124 ? -10.859 -35.312 -7.789 1 90.44 124 GLY B O 1
ATOM 2388 N N . THR B 1 125 ? -12.391 -33.906 -8.609 1 92.44 125 THR B N 1
ATOM 2389 C CA . THR B 1 125 ? -11.383 -33.031 -9.211 1 92.44 125 THR B CA 1
ATOM 2390 C C . THR B 1 125 ? -10.828 -32.062 -8.188 1 92.44 125 THR B C 1
ATOM 2392 O O . THR B 1 125 ? -11.594 -31.375 -7.5 1 92.44 125 THR B O 1
ATOM 2395 N N . TYR B 1 126 ? -9.547 -32.031 -8.125 1 95.88 126 TYR B N 1
ATOM 2396 C CA . TYR B 1 126 ? -8.898 -31.094 -7.223 1 95.88 126 TYR B CA 1
ATOM 2397 C C . TYR B 1 126 ? -8.875 -29.688 -7.824 1 95.88 126 TYR B C 1
ATOM 2399 O O . TYR B 1 126 ? -8.586 -29.516 -9.016 1 95.88 126 TYR B O 1
ATOM 2407 N N . ARG B 1 127 ? -9.211 -28.719 -6.996 1 97.12 127 ARG B N 1
ATOM 2408 C CA . ARG B 1 127 ? -9.141 -27.297 -7.316 1 97.12 127 ARG B CA 1
ATOM 2409 C C . ARG B 1 127 ? -8.516 -26.5 -6.176 1 97.12 127 ARG B C 1
ATOM 2411 O O . ARG B 1 127 ? -8.25 -27.047 -5.105 1 97.12 127 ARG B O 1
ATOM 2418 N N . ILE B 1 128 ? -8.211 -25.219 -6.477 1 97.62 128 ILE B N 1
ATOM 2419 C CA . ILE B 1 128 ? -7.711 -24.344 -5.426 1 97.62 128 ILE B CA 1
ATOM 2420 C C . ILE B 1 128 ? -8.859 -23.938 -4.5 1 97.62 128 ILE B C 1
ATOM 2422 O O . ILE B 1 128 ? -9.805 -23.281 -4.934 1 97.62 128 ILE B O 1
ATOM 2426 N N . ALA B 1 129 ? -8.719 -24.312 -3.33 1 96.44 129 ALA B N 1
ATOM 2427 C CA . ALA B 1 129 ? -9.758 -24 -2.348 1 96.44 129 ALA B CA 1
ATOM 2428 C C . ALA B 1 129 ? -9.43 -22.719 -1.579 1 96.44 129 ALA B C 1
ATOM 2430 O O . ALA B 1 129 ? -10.32 -22.078 -1.033 1 96.44 129 ALA B O 1
ATOM 2431 N N . SER B 1 130 ? -8.164 -22.422 -1.506 1 94.44 130 SER B N 1
ATOM 2432 C CA . SER B 1 130 ? -7.75 -21.203 -0.811 1 94.44 130 SER B CA 1
ATOM 2433 C C . SER B 1 130 ? -6.426 -20.672 -1.36 1 94.44 130 SER B C 1
ATOM 2435 O O . SER B 1 130 ? -5.555 -21.453 -1.751 1 94.44 130 SER B O 1
ATOM 2437 N N . LEU B 1 131 ? -6.289 -19.359 -1.358 1 95.06 131 LEU B N 1
ATOM 2438 C CA . LEU B 1 131 ? -5.066 -18.641 -1.693 1 95.06 131 LEU B CA 1
ATOM 2439 C C . LEU B 1 131 ? -4.82 -17.5 -0.714 1 95.06 131 LEU B C 1
ATOM 2441 O O . LEU B 1 131 ? -5.691 -16.641 -0.519 1 95.06 131 LEU B O 1
ATOM 2445 N N . HIS B 1 132 ? -3.682 -17.516 -0.007 1 87.5 132 HIS B N 1
ATOM 2446 C CA . HIS B 1 132 ? -3.178 -16.375 0.748 1 87.5 132 HIS B CA 1
ATOM 2447 C C . HIS B 1 132 ? -1.974 -15.742 0.057 1 87.5 132 HIS B C 1
ATOM 2449 O O . HIS B 1 132 ? -0.97 -16.422 -0.187 1 87.5 132 HIS B O 1
ATOM 2455 N N . ILE B 1 133 ? -2.1 -14.461 -0.305 1 88.75 133 ILE B N 1
ATOM 2456 C CA . ILE B 1 133 ? -1.013 -13.727 -0.937 1 88.75 133 ILE B CA 1
ATOM 2457 C C . ILE B 1 133 ? -0.317 -12.844 0.099 1 88.75 133 ILE B C 1
ATOM 2459 O O . ILE B 1 133 ? -0.875 -11.836 0.542 1 88.75 133 ILE B O 1
ATOM 2463 N N . HIS B 1 134 ? 0.916 -13.234 0.428 1 83.62 134 HIS B N 1
ATOM 2464 C CA . HIS B 1 134 ? 1.741 -12.375 1.267 1 83.62 134 HIS B CA 1
ATOM 2465 C C . HIS B 1 134 ? 2.658 -11.5 0.42 1 83.62 134 HIS B C 1
ATOM 2467 O O . HIS B 1 134 ? 3.463 -12.008 -0.364 1 83.62 134 HIS B O 1
ATOM 2473 N N . ILE B 1 135 ? 2.512 -10.227 0.598 1 82.19 135 ILE B N 1
ATOM 2474 C CA . ILE B 1 135 ? 3.357 -9.266 -0.104 1 82.19 135 ILE B CA 1
ATOM 2475 C C . ILE B 1 135 ? 4.461 -8.773 0.829 1 82.19 135 ILE B C 1
ATOM 2477 O O . ILE B 1 135 ? 4.199 -7.996 1.75 1 82.19 135 ILE B O 1
ATOM 2481 N N . GLU B 1 136 ? 5.629 -9.242 0.594 1 78.12 136 GLU B N 1
ATOM 2482 C CA . GLU B 1 136 ? 6.77 -8.805 1.395 1 78.12 136 GLU B CA 1
ATOM 2483 C C . GLU B 1 136 ? 7.23 -7.41 0.99 1 78.12 136 GLU B C 1
ATOM 2485 O O . GLU B 1 136 ? 7.539 -6.578 1.847 1 78.12 136 GLU B O 1
ATOM 2490 N N . ARG B 1 137 ? 7.277 -7.25 -0.258 1 74.31 137 ARG B N 1
ATOM 2491 C CA . ARG B 1 137 ? 7.773 -5.977 -0.771 1 74.31 137 ARG B CA 1
ATOM 2492 C C . ARG B 1 137 ? 7.16 -5.66 -2.131 1 74.31 137 ARG B C 1
ATOM 2494 O O . ARG B 1 137 ? 6.906 -6.562 -2.93 1 74.31 137 ARG B O 1
ATOM 2501 N N . MET B 1 138 ? 6.832 -4.406 -2.375 1 77.75 138 MET B N 1
ATOM 2502 C CA . MET B 1 138 ? 6.395 -3.867 -3.658 1 77.75 138 MET B CA 1
ATOM 2503 C C . MET B 1 138 ? 7.062 -2.523 -3.941 1 77.75 138 MET B C 1
ATOM 2505 O O . MET B 1 138 ? 6.93 -1.584 -3.154 1 77.75 138 MET B O 1
ATOM 2509 N N . ASP B 1 139 ? 7.832 -2.451 -5 1 73.69 139 ASP B N 1
ATOM 2510 C CA . ASP B 1 139 ? 8.5 -1.203 -5.352 1 73.69 139 ASP B CA 1
ATOM 2511 C C . ASP B 1 139 ? 8 -0.669 -6.691 1 73.69 139 ASP B C 1
ATOM 2513 O O . ASP B 1 139 ? 7.582 -1.442 -7.559 1 73.69 139 ASP B O 1
ATOM 2517 N N . THR B 1 140 ? 8.016 0.651 -6.746 1 75.19 140 THR B N 1
ATOM 2518 C CA . THR B 1 140 ? 7.684 1.349 -7.984 1 75.19 140 THR B CA 1
ATOM 2519 C C . THR B 1 140 ? 8.859 2.209 -8.445 1 75.19 140 THR B C 1
ATOM 2521 O O . THR B 1 140 ? 9.438 2.957 -7.656 1 75.19 140 THR B O 1
ATOM 2524 N N . ILE B 1 141 ? 9.219 2.078 -9.695 1 71.25 141 ILE B N 1
ATOM 2525 C CA . ILE B 1 141 ? 10.281 2.902 -10.258 1 71.25 141 ILE B CA 1
ATOM 2526 C C . ILE B 1 141 ? 9.852 3.439 -11.625 1 71.25 141 ILE B C 1
ATOM 2528 O O . ILE B 1 141 ? 9.188 2.738 -12.391 1 71.25 141 ILE B O 1
ATOM 2532 N N . ALA B 1 142 ? 10.227 4.703 -11.828 1 71.75 142 ALA B N 1
ATOM 2533 C CA . ALA B 1 142 ? 9.969 5.246 -13.156 1 71.75 142 ALA B CA 1
ATOM 2534 C C . ALA B 1 142 ? 10.633 4.395 -14.234 1 71.75 142 ALA B C 1
ATOM 2536 O O . ALA B 1 142 ? 11.789 3.988 -14.094 1 71.75 142 ALA B O 1
ATOM 2537 N N . ASP B 1 143 ? 9.898 4.012 -15.25 1 83.94 143 ASP B N 1
ATOM 2538 C CA . ASP B 1 143 ? 10.391 3.197 -16.359 1 83.94 143 ASP B CA 1
ATOM 2539 C C . ASP B 1 143 ? 9.75 3.621 -17.688 1 83.94 143 ASP B C 1
ATOM 2541 O O . ASP B 1 143 ? 9.031 2.838 -18.312 1 83.94 143 ASP B O 1
ATOM 2545 N N . PRO B 1 144 ? 10.055 4.926 -18.016 1 81.06 144 PRO B N 1
ATOM 2546 C CA . PRO B 1 144 ? 9.484 5.367 -19.281 1 81.06 144 PRO B CA 1
ATOM 2547 C C . PRO B 1 144 ? 9.836 4.434 -20.438 1 81.06 144 PRO B C 1
ATOM 2549 O O . PRO B 1 144 ? 10.992 4.023 -20.578 1 81.06 144 PRO B O 1
ATOM 2552 N N . GLY B 1 145 ? 8.773 4.02 -21.188 1 90.69 145 GLY B N 1
ATOM 2553 C CA . GLY B 1 145 ? 8.953 3.125 -22.312 1 90.69 145 GLY B CA 1
ATOM 2554 C C . GLY B 1 145 ? 9.023 1.663 -21.922 1 90.69 145 GLY B C 1
ATOM 2555 O O . GLY B 1 145 ? 9.219 0.792 -22.766 1 90.69 145 GLY B O 1
ATOM 2556 N N . ALA B 1 146 ? 9.031 1.37 -20.656 1 93.5 146 ALA B N 1
ATOM 2557 C CA . ALA B 1 146 ? 9.016 0.012 -20.125 1 93.5 146 ALA B CA 1
ATOM 2558 C C . ALA B 1 146 ? 10.258 -0.762 -20.547 1 93.5 146 ALA B C 1
ATOM 2560 O O . ALA B 1 146 ? 10.188 -1.958 -20.844 1 93.5 146 ALA B O 1
ATOM 2561 N N . VAL B 1 147 ? 11.383 -0.099 -20.531 1 93.88 147 VAL B N 1
ATOM 2562 C CA . VAL B 1 147 ? 12.633 -0.685 -21 1 93.88 147 VAL B CA 1
ATOM 2563 C C . VAL B 1 147 ? 13.148 -1.694 -19.969 1 93.88 147 VAL B C 1
ATOM 2565 O O . VAL B 1 147 ? 13.508 -2.82 -20.328 1 93.88 147 VAL B O 1
ATOM 2568 N N . THR B 1 148 ? 13.195 -1.305 -18.734 1 91.25 148 THR B N 1
ATOM 2569 C CA . THR B 1 148 ? 13.648 -2.189 -17.672 1 91.25 148 THR B CA 1
ATOM 2570 C C . THR B 1 148 ? 12.719 -3.393 -17.531 1 91.25 148 THR B C 1
ATOM 2572 O O . THR B 1 148 ? 13.18 -4.523 -17.359 1 91.25 148 THR B O 1
ATOM 2575 N N . LEU B 1 149 ? 11.469 -3.16 -17.609 1 95.81 149 LEU B N 1
ATOM 2576 C CA . LEU B 1 149 ? 10.477 -4.23 -17.531 1 95.81 149 LEU B CA 1
ATOM 2577 C C . LEU B 1 149 ? 10.742 -5.289 -18.609 1 95.81 149 LEU B C 1
ATOM 2579 O O . LEU B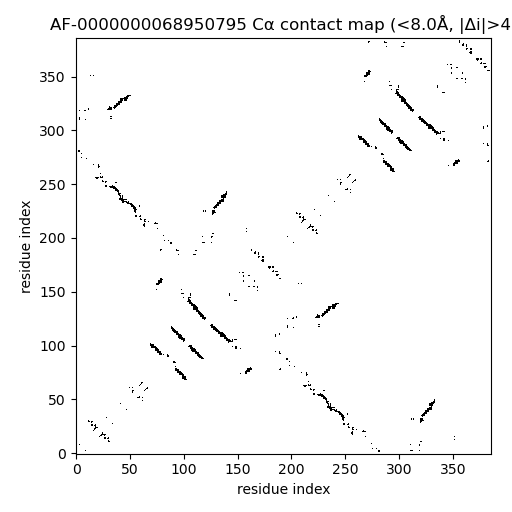 1 149 ? 10.812 -6.48 -18.297 1 95.81 149 LEU B O 1
ATOM 2583 N N . ALA B 1 150 ? 10.883 -4.859 -19.797 1 96.81 150 ALA B N 1
ATOM 2584 C CA . ALA B 1 150 ? 11.109 -5.766 -20.922 1 96.81 150 ALA B CA 1
ATOM 2585 C C . ALA B 1 150 ? 12.398 -6.566 -20.734 1 96.81 150 ALA B C 1
ATOM 2587 O O . ALA B 1 150 ? 12.438 -7.762 -21.016 1 96.81 150 ALA B O 1
ATOM 2588 N N . ALA B 1 151 ? 13.391 -5.93 -20.266 1 95.19 151 ALA B N 1
ATOM 2589 C CA . ALA B 1 151 ? 14.68 -6.59 -20.047 1 95.19 151 ALA B CA 1
ATOM 2590 C C . ALA B 1 151 ? 14.562 -7.676 -18.984 1 95.19 151 ALA B C 1
ATOM 2592 O O . ALA B 1 151 ? 15.094 -8.773 -19.156 1 95.19 151 ALA B O 1
ATOM 2593 N N . LEU B 1 152 ? 13.906 -7.355 -17.922 1 95.12 152 LEU B N 1
ATOM 2594 C CA . LEU B 1 152 ? 13.711 -8.328 -16.859 1 95.12 152 LEU B CA 1
ATOM 2595 C C . LEU B 1 152 ? 12.922 -9.531 -17.359 1 95.12 152 LEU B C 1
ATOM 2597 O O . LEU B 1 152 ? 13.305 -10.68 -17.094 1 95.12 152 LEU B O 1
ATOM 2601 N N . GLN B 1 153 ? 11.867 -9.297 -18.078 1 97.5 153 GLN B N 1
ATOM 2602 C CA . GLN B 1 153 ? 11 -10.375 -18.531 1 97.5 153 GLN B CA 1
ATOM 2603 C C . GLN B 1 153 ? 11.719 -11.258 -19.547 1 97.5 153 GLN B C 1
ATOM 2605 O O . GLN B 1 153 ? 11.477 -12.469 -19.609 1 97.5 153 GLN B O 1
ATOM 2610 N N . ALA B 1 154 ? 12.531 -10.68 -20.25 1 96.94 154 ALA B N 1
ATOM 2611 C CA . ALA B 1 154 ? 13.297 -11.445 -21.234 1 96.94 154 ALA B CA 1
ATOM 2612 C C . ALA B 1 154 ? 14.336 -12.328 -20.547 1 96.94 154 ALA B C 1
ATOM 2614 O O . ALA B 1 154 ? 14.664 -13.414 -21.047 1 96.94 154 ALA B O 1
ATOM 2615 N N . ALA B 1 155 ? 14.812 -11.961 -19.469 1 96 155 ALA B N 1
ATOM 2616 C CA . ALA B 1 155 ? 15.922 -12.641 -18.812 1 96 155 ALA B CA 1
ATOM 2617 C C . ALA B 1 155 ? 15.414 -13.766 -17.906 1 96 155 ALA B C 1
ATOM 2619 O O . ALA B 1 155 ? 16.188 -14.641 -17.5 1 96 155 ALA B O 1
ATOM 2620 N N . LEU B 1 156 ? 14.164 -13.766 -17.562 1 96.81 156 LEU B N 1
ATOM 2621 C CA . LEU B 1 156 ? 13.656 -14.688 -16.562 1 96.81 156 LEU B CA 1
ATOM 2622 C C . LEU B 1 156 ? 12.75 -15.742 -17.188 1 96.81 156 LEU B C 1
ATOM 2624 O O . LEU B 1 156 ? 11.805 -15.406 -17.891 1 96.81 156 LEU B O 1
ATOM 2628 N N . PRO B 1 157 ? 13.047 -17.047 -16.891 1 97.44 157 PRO B N 1
ATOM 2629 C CA . PRO B 1 157 ? 12.102 -18.094 -17.328 1 97.44 157 PRO B CA 1
ATOM 2630 C C . PRO B 1 157 ? 10.727 -17.938 -16.688 1 97.44 157 PRO B C 1
ATOM 2632 O O . PRO B 1 157 ? 10.625 -17.688 -15.477 1 97.44 157 PRO B O 1
ATOM 2635 N N . TYR B 1 158 ? 9.672 -18 -17.484 1 97.56 158 TYR B N 1
ATOM 2636 C CA . TYR B 1 158 ? 8.297 -17.781 -17.047 1 97.56 158 TYR B CA 1
ATOM 2637 C C . TYR B 1 158 ? 7.465 -19.047 -17.219 1 97.56 158 TYR B C 1
ATOM 2639 O O . TYR B 1 158 ? 7.602 -19.75 -18.219 1 97.56 158 TYR B O 1
ATOM 2647 N N . PRO B 1 159 ? 6.578 -19.469 -16.25 1 97.5 159 PRO B N 1
ATOM 2648 C CA . PRO B 1 159 ? 6.426 -18.828 -14.938 1 97.5 159 PRO B CA 1
ATOM 2649 C C . PRO B 1 159 ? 7.27 -19.5 -13.852 1 97.5 159 PRO B C 1
ATOM 2651 O O . PRO B 1 159 ? 7.332 -19.016 -12.719 1 97.5 159 PRO B O 1
ATOM 2654 N N . TRP B 1 160 ? 7.949 -20.656 -14.219 1 97.38 160 TRP B N 1
ATOM 2655 C CA . TRP B 1 160 ? 8.758 -21.422 -13.273 1 97.38 160 TRP B CA 1
ATOM 2656 C C . TRP B 1 160 ? 10.203 -20.938 -13.273 1 97.38 160 TRP B C 1
ATOM 2658 O O . TRP B 1 160 ? 10.961 -21.203 -14.203 1 97.38 160 TRP B O 1
ATOM 2668 N N . LEU B 1 161 ? 10.594 -20.266 -12.148 1 96.94 161 LEU B N 1
ATOM 2669 C CA . LEU B 1 161 ? 11.859 -19.547 -12.094 1 96.94 161 LEU B CA 1
ATOM 2670 C C . LEU B 1 161 ? 12.773 -20.141 -11.023 1 96.94 161 LEU B C 1
ATOM 2672 O O . LEU B 1 161 ? 12.531 -19.969 -9.828 1 96.94 161 LEU B O 1
ATOM 2676 N N . PRO B 1 162 ? 13.852 -20.859 -11.453 1 95.38 162 PRO B N 1
ATOM 2677 C CA . PRO B 1 162 ? 14.82 -21.297 -10.445 1 95.38 162 PRO B CA 1
ATOM 2678 C C . PRO B 1 162 ? 15.492 -20.141 -9.719 1 95.38 162 PRO B C 1
ATOM 2680 O O . PRO B 1 162 ? 15.867 -19.141 -10.352 1 95.38 162 PRO B O 1
ATOM 2683 N N . ALA B 1 163 ? 15.688 -20.328 -8.453 1 93.81 163 ALA B N 1
ATOM 2684 C CA . ALA B 1 163 ? 16.219 -19.266 -7.609 1 93.81 163 ALA B CA 1
ATOM 2685 C C . ALA B 1 163 ? 17.609 -18.828 -8.086 1 93.81 163 ALA B C 1
ATOM 2687 O O . ALA B 1 163 ? 17.891 -17.641 -8.156 1 93.81 163 ALA B O 1
ATOM 2688 N N . PRO B 1 164 ? 18.438 -19.719 -8.461 1 93.69 164 PRO B N 1
ATOM 2689 C CA . PRO B 1 164 ? 19.75 -19.281 -8.914 1 93.69 164 PRO B CA 1
ATOM 2690 C C . PRO B 1 164 ? 19.703 -18.453 -10.195 1 93.69 164 PRO B C 1
ATOM 2692 O O . PRO B 1 164 ? 20.531 -17.562 -10.398 1 93.69 164 PRO B O 1
ATOM 2695 N N . VAL B 1 165 ? 18.75 -18.781 -11.031 1 95.06 165 VAL B N 1
ATOM 2696 C CA . VAL B 1 165 ? 18.609 -18.016 -12.266 1 95.06 165 VAL B CA 1
ATOM 2697 C C . VAL B 1 165 ? 18.172 -16.594 -11.945 1 95.06 165 VAL B C 1
ATOM 2699 O O . VAL B 1 165 ? 18.672 -15.625 -12.539 1 95.06 165 VAL B O 1
ATOM 2702 N N . LEU B 1 166 ? 17.281 -16.453 -10.992 1 95.5 166 LEU B N 1
ATOM 2703 C CA . LEU B 1 166 ? 16.875 -15.117 -10.555 1 95.5 166 LEU B CA 1
ATOM 2704 C C . LEU B 1 166 ? 18.062 -14.328 -10.016 1 95.5 166 LEU B C 1
ATOM 2706 O O . LEU B 1 166 ? 18.281 -13.18 -10.414 1 95.5 166 LEU B O 1
ATOM 2710 N N . ALA B 1 167 ? 18.781 -14.906 -9.141 1 93.56 167 ALA B N 1
ATOM 2711 C CA . ALA B 1 167 ? 19.938 -14.242 -8.539 1 93.56 167 ALA B CA 1
ATOM 2712 C C . ALA B 1 167 ? 20.922 -13.789 -9.609 1 93.56 167 ALA B C 1
ATOM 2714 O O . ALA B 1 167 ? 21.406 -12.656 -9.57 1 93.56 167 ALA B O 1
ATOM 2715 N N . ALA B 1 168 ? 21.141 -14.625 -10.508 1 94.5 168 ALA B N 1
ATOM 2716 C CA . ALA B 1 168 ? 22.094 -14.312 -11.57 1 94.5 168 ALA B CA 1
ATOM 2717 C C . ALA B 1 168 ? 21.594 -13.18 -12.461 1 94.5 168 ALA B C 1
ATOM 2719 O O . ALA B 1 168 ? 22.359 -12.312 -12.867 1 94.5 168 ALA B O 1
ATOM 2720 N N . ALA B 1 169 ? 20.359 -13.25 -12.781 1 94.25 169 ALA B N 1
ATOM 2721 C CA . ALA B 1 169 ? 19.766 -12.219 -13.625 1 94.25 169 ALA B CA 1
ATOM 2722 C C . ALA B 1 169 ? 19.828 -10.852 -12.945 1 94.25 169 ALA B C 1
ATOM 2724 O O . ALA B 1 169 ? 20.188 -9.852 -13.586 1 94.25 169 ALA B O 1
ATOM 2725 N N . ILE B 1 170 ? 19.531 -10.789 -11.711 1 93.25 170 ILE B N 1
ATOM 2726 C CA . ILE B 1 170 ? 19.562 -9.531 -10.969 1 93.25 170 ILE B CA 1
ATOM 2727 C C . ILE B 1 170 ? 20.984 -9.008 -10.898 1 93.25 170 ILE B C 1
ATOM 2729 O O . ILE B 1 170 ? 21.234 -7.816 -11.117 1 93.25 170 ILE B O 1
ATOM 2733 N N . GLU B 1 171 ? 21.859 -9.898 -10.562 1 92 171 GLU B N 1
ATOM 2734 C CA . GLU B 1 171 ? 23.266 -9.508 -10.516 1 92 171 GLU B 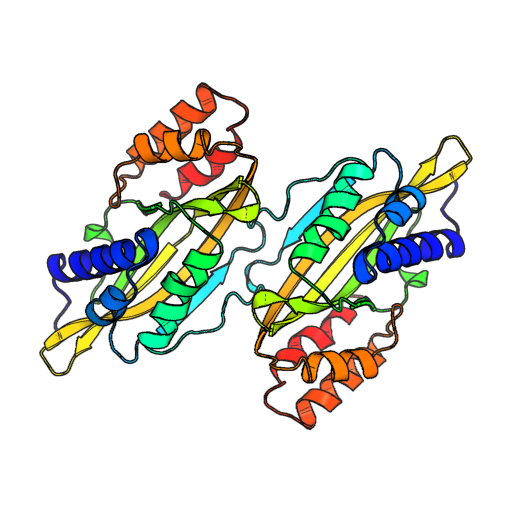CA 1
ATOM 2735 C C . GLU B 1 171 ? 23.719 -8.922 -11.852 1 92 171 GLU B C 1
ATOM 2737 O O . GLU B 1 171 ? 24.406 -7.91 -11.883 1 92 171 GLU B O 1
ATOM 2742 N N . ALA B 1 172 ? 23.359 -9.484 -12.883 1 93.56 172 ALA B N 1
ATOM 2743 C CA . ALA B 1 172 ? 23.734 -9.016 -14.211 1 93.56 172 ALA B CA 1
ATOM 2744 C C . ALA B 1 172 ? 23.156 -7.641 -14.5 1 93.56 172 ALA B C 1
ATOM 2746 O O . ALA B 1 172 ? 23.844 -6.762 -15.016 1 93.56 172 ALA B O 1
ATOM 2747 N N . HIS B 1 173 ? 21.906 -7.469 -14.195 1 90.81 173 HIS B N 1
ATOM 2748 C CA . HIS B 1 173 ? 21.234 -6.199 -14.453 1 90.81 173 HIS B CA 1
ATOM 2749 C C . HIS B 1 173 ? 21.828 -5.082 -13.602 1 90.81 173 HIS B C 1
ATOM 2751 O O . HIS B 1 173 ? 22.094 -3.99 -14.109 1 90.81 173 HIS B O 1
ATOM 2757 N N . THR B 1 174 ? 22.016 -5.359 -12.367 1 88.5 174 THR B N 1
ATOM 2758 C CA . THR B 1 174 ? 22.5 -4.32 -11.461 1 88.5 174 THR B CA 1
ATOM 2759 C C . THR B 1 174 ? 23.969 -4.016 -11.711 1 88.5 174 THR B C 1
ATOM 2761 O O . THR B 1 174 ? 24.422 -2.889 -11.508 1 88.5 174 THR B O 1
ATOM 2764 N N . GLY B 1 175 ? 24.703 -4.965 -12.094 1 87.81 175 GLY B N 1
ATOM 2765 C CA . GLY B 1 175 ? 26.094 -4.746 -12.484 1 87.81 175 GLY B CA 1
ATOM 2766 C C . GLY B 1 175 ? 26.234 -3.877 -13.727 1 87.81 175 GLY B C 1
ATOM 2767 O O . GLY B 1 175 ? 27.125 -3.029 -13.797 1 87.81 175 GLY B O 1
ATOM 2768 N N . ALA B 1 176 ? 25.375 -4.086 -14.602 1 89.88 176 ALA B N 1
ATOM 2769 C CA . ALA B 1 176 ? 25.422 -3.348 -15.867 1 89.88 176 ALA B CA 1
ATOM 2770 C C . ALA B 1 176 ? 24.859 -1.937 -15.688 1 89.88 176 ALA B C 1
ATOM 2772 O O . ALA B 1 176 ? 25.281 -1.008 -16.391 1 89.88 176 ALA B O 1
ATOM 2773 N N . GLN B 1 177 ? 23.906 -1.769 -14.875 1 87.56 177 GLN B N 1
ATOM 2774 C CA . GLN B 1 177 ? 23.25 -0.494 -14.625 1 87.56 177 GLN B CA 1
ATOM 2775 C C . GLN B 1 177 ? 23.078 -0.238 -13.133 1 87.56 177 GLN B C 1
ATOM 2777 O O . GLN B 1 177 ? 22.078 -0.646 -12.539 1 87.56 177 GLN B O 1
ATOM 2782 N N . PRO B 1 178 ? 23.875 0.598 -12.609 1 80.62 178 PRO B N 1
ATOM 2783 C CA . PRO B 1 178 ? 23.828 0.844 -11.164 1 80.62 178 PRO B CA 1
ATOM 2784 C C . PRO B 1 178 ? 22.5 1.414 -10.703 1 80.62 178 PRO B C 1
ATOM 2786 O O . PRO B 1 178 ? 22.078 1.185 -9.562 1 80.62 178 PRO B O 1
ATOM 2789 N N . ALA B 1 179 ? 21.766 2.074 -11.578 1 72.25 179 ALA B N 1
ATOM 2790 C CA . ALA B 1 179 ? 20.469 2.652 -11.266 1 72.25 179 ALA B CA 1
ATOM 2791 C C . ALA B 1 179 ? 19.453 1.564 -10.922 1 72.25 179 ALA B C 1
ATOM 2793 O O . ALA B 1 179 ? 18.422 1.838 -10.297 1 72.25 179 ALA B O 1
ATOM 2794 N N . LEU B 1 180 ? 19.844 0.339 -11.281 1 82.06 180 LEU B N 1
ATOM 2795 C CA . LEU B 1 180 ? 18.938 -0.774 -11.023 1 82.06 180 LEU B CA 1
ATOM 2796 C C . LEU B 1 180 ? 19.328 -1.503 -9.742 1 82.06 180 LEU B C 1
ATOM 2798 O O . LEU B 1 180 ? 18.844 -2.613 -9.484 1 82.06 180 LEU B O 1
ATOM 2802 N N . GLY B 1 181 ? 20.062 -0.874 -8.961 1 81.69 181 GLY B N 1
ATOM 2803 C CA . GLY B 1 181 ? 20.5 -1.461 -7.707 1 81.69 181 GLY B CA 1
ATOM 2804 C C . GLY B 1 181 ? 19.344 -1.83 -6.793 1 81.69 181 GLY B C 1
ATOM 2805 O O . GLY B 1 181 ? 19.453 -2.764 -5.992 1 81.69 181 GLY B O 1
ATOM 2806 N N . PHE B 1 182 ? 18.25 -1.191 -6.957 1 74.38 182 PHE B N 1
ATOM 2807 C CA . PHE B 1 182 ? 17.078 -1.466 -6.145 1 74.38 182 PHE B CA 1
ATOM 2808 C C . PHE B 1 182 ? 16.594 -2.9 -6.344 1 74.38 182 PHE B C 1
ATOM 2810 O O . PHE B 1 182 ? 15.945 -3.473 -5.469 1 74.38 182 PHE B O 1
ATOM 2817 N N . LEU B 1 183 ? 16.984 -3.551 -7.414 1 84.62 183 LEU B N 1
ATOM 2818 C CA . LEU B 1 183 ? 16.516 -4.898 -7.734 1 84.62 183 LEU B CA 1
ATOM 2819 C C . LEU B 1 183 ? 17.172 -5.926 -6.82 1 84.62 183 LEU B C 1
ATOM 2821 O O . LEU B 1 183 ? 16.703 -7.059 -6.711 1 84.62 183 LEU B O 1
ATOM 2825 N N . ASN B 1 184 ? 18.203 -5.59 -6.18 1 85.5 184 ASN B N 1
ATOM 2826 C CA . ASN B 1 184 ? 18.984 -6.527 -5.371 1 85.5 184 ASN B CA 1
ATOM 2827 C C . ASN B 1 184 ? 18.125 -7.141 -4.266 1 85.5 184 ASN B C 1
ATOM 2829 O O . ASN B 1 184 ? 18.312 -8.305 -3.904 1 85.5 184 ASN B O 1
ATOM 2833 N N . VAL B 1 185 ? 17.219 -6.398 -3.77 1 79.25 185 VAL B N 1
ATOM 2834 C CA . VAL B 1 185 ? 16.391 -6.867 -2.66 1 79.25 185 VAL B CA 1
ATOM 2835 C C . VAL B 1 185 ? 15.469 -7.984 -3.143 1 79.25 185 VAL B C 1
ATOM 2837 O O . VAL B 1 185 ? 14.969 -8.773 -2.338 1 79.25 185 VAL B O 1
ATOM 2840 N N . PHE B 1 186 ? 15.242 -8.125 -4.418 1 84.88 186 PHE B N 1
ATOM 2841 C CA . PHE B 1 186 ? 14.32 -9.102 -4.98 1 84.88 186 PHE B CA 1
ATOM 2842 C C . PHE B 1 186 ? 15.055 -10.375 -5.371 1 84.88 186 PHE B C 1
ATOM 2844 O O . PHE B 1 186 ? 14.43 -11.383 -5.723 1 84.88 186 PHE B O 1
ATOM 2851 N N . ALA B 1 187 ? 16.359 -10.305 -5.32 1 87 187 ALA B N 1
ATOM 2852 C CA . ALA B 1 187 ? 17.156 -11.484 -5.637 1 87 187 ALA B CA 1
ATOM 2853 C C . ALA B 1 187 ? 17.031 -12.547 -4.555 1 87 187 ALA B C 1
ATOM 2855 O O . ALA B 1 187 ? 17.203 -13.742 -4.816 1 87 187 ALA B O 1
ATOM 2856 N N . GLN B 1 188 ? 16.703 -12.07 -3.332 1 75.06 188 GLN B N 1
ATOM 2857 C CA . GLN B 1 188 ? 16.625 -13 -2.207 1 75.06 188 GLN B CA 1
ATOM 2858 C C . GLN B 1 188 ? 15.219 -13.586 -2.08 1 75.06 188 GLN B C 1
ATOM 2860 O O . GLN B 1 188 ? 14.922 -14.297 -1.114 1 75.06 188 GLN B O 1
ATOM 2865 N N . ALA B 1 189 ? 14.32 -13.258 -2.816 1 60.12 189 ALA B N 1
ATOM 2866 C CA . ALA B 1 189 ? 12.984 -13.844 -2.729 1 60.12 189 ALA B CA 1
ATOM 2867 C C . ALA B 1 189 ? 13.062 -15.359 -2.57 1 60.12 189 ALA B C 1
ATOM 2869 O O . ALA B 1 189 ? 12.18 -15.977 -1.977 1 60.12 189 ALA B O 1
ATOM 2870 N N . ALA B 1 190 ? 14.117 -16.141 -3.027 1 50.28 190 ALA B N 1
ATOM 2871 C CA . ALA B 1 190 ? 14.289 -17.594 -3.051 1 50.28 190 ALA B CA 1
ATOM 2872 C C . ALA B 1 190 ? 14.727 -18.125 -1.688 1 50.28 190 ALA B C 1
ATOM 2874 O O . ALA B 1 190 ? 14.555 -19.297 -1.381 1 50.28 190 ALA B O 1
ATOM 2875 N N . ARG B 1 191 ? 15.391 -17.438 -0.815 1 43.75 191 ARG B N 1
ATOM 2876 C CA . ARG B 1 191 ? 16.156 -18.141 0.212 1 43.75 191 ARG B CA 1
ATOM 2877 C C . ARG B 1 191 ? 15.281 -18.469 1.414 1 43.75 191 ARG B C 1
ATOM 2879 O O . ARG B 1 191 ? 15.781 -18.938 2.439 1 43.75 191 ARG B O 1
ATOM 2886 N N . ARG B 1 192 ? 14.062 -18.266 1.589 1 38.41 192 ARG B N 1
ATOM 2887 C CA . ARG B 1 192 ? 13.75 -18.844 2.895 1 38.41 192 ARG B CA 1
ATOM 2888 C C . ARG B 1 192 ? 13.906 -20.359 2.877 1 38.41 192 ARG B C 1
ATOM 2890 O O . ARG B 1 192 ? 13.609 -21.031 3.869 1 38.41 192 ARG B O 1
ATOM 2897 N N . SER B 1 193 ? 13.891 -21.016 1.743 1 26.59 193 SER B N 1
ATOM 2898 C CA . SER B 1 193 ? 13.773 -22.438 2.033 1 26.59 193 SER B CA 1
ATOM 2899 C C . SER B 1 193 ? 14.836 -22.891 3.027 1 26.59 193 SER B C 1
ATOM 2901 O O . SER B 1 193 ? 15.992 -22.484 2.932 1 26.59 193 SER B O 1
#

Nearest PDB structures (foldseek):
  3rob-assembly2_D  TM=4.943E-01  e=8.212E-02  Planctopirus limnophila DSM 3776
  7kd9-assembly3_H  TM=3.694E-01  e=1.183E-01  Blastobotrys adeninivorans
  4keg-assembly1_A  TM=2.744E-01  e=1.058E+00  Escherichia coli
  8ptk-assembly1_K  TM=2.431E-01  e=1.434E+00  Sus scrofa
  8f8q-assembly1_G  TM=1.963E-01  e=8.812E-01  Homo sapiens